Protein AF-A0A9D9UA59-F1 (afdb_monomer_lite)

pLDDT: mean 75.33, std 19.67, range [23.64, 96.69]

Foldseek 3Di:
DDQDFDDAPPDTDRPVRLVVVVLLLVLLLCLPPPDDDPVRCVVLVVNHDPPDDDDDDDPDDDDDDDDDDDDDDDDDDDDDDPLVDDDDLVSLAVVLQDLPDQDDPVVCSNCVVSHDSVSNSVHNSNCVNYPVVPDDPVLVVVSSVCVVVVNPDPPNPPPPVVVPPPPVVAVVLVVCLVDPVCLDLVVVQLLLVQLLQDLPDASQQSNQVCVVPVPFQAKDAQVCCCPLPVKGFDPPFDWGWGQDDVDRTGTMGGLCRIDDPDHSVVCCVVPHSPPPPLPVQDDDPVLLVLLQVLCVLQQAAEEEDADDPPDQWEFAAVVVVHTYTYGYPPDDSSSSLLSSQLRLQCQQQAVRVDQWTQRNPPRDTDGHDHDDDPPLLSSLLSNSLSQSLSSSSNHPDDGSVVSSVSCPDSVSVSRHRPPSSSVSSSVSVVRSD

Radius of gyration: 28.47 Å; chains: 1; bounding box: 68×75×74 Å

Sequence (433 aa):
MTKTIETYNGTLFEGQELEHELNKLKIDLISRFFHFTFSEKQKYEPILNHGVDHLIVDESDSFFDCDNDKEKSDLLIMKGENIQNPNNDDEWEKLSESQDFNWNWEFIKNNYLKLNINKLSSNKSVYDHLIKNQMTRAGIILFLDAYLKGKVEKAMFNNPSEWETYNDKNAIDGLFKNSLKIRKSEEFCKFFNFIARFNHYSRYNTMLVYIQNRTISFFGGASYWKKEFNRKVIPDARPYIILAPKGPVMLAYDIFDTIGSESAESFLERGLGQIMRKTGGFIDEYKFKKAFSVAENMGITVLIKPLSYFNGGYITTVITNKLEICLKEGDSRETNYAVLIHELAHLFLGHTGHKELNNKINGKAIKISTRKLTQTAEELEAETVSYLVCYKVGLECRSAEYLAGYIKNPSDLVHFSYENVIKTADKIESLFL

Structure (mmCIF, N/CA/C/O backbone):
data_AF-A0A9D9UA59-F1
#
_entry.id   AF-A0A9D9UA59-F1
#
loop_
_atom_site.group_PDB
_atom_site.id
_atom_site.type_symbol
_atom_site.label_atom_id
_atom_site.label_alt_id
_atom_site.label_comp_id
_atom_site.label_asym_id
_atom_site.label_entity_id
_atom_site.label_seq_id
_atom_site.pdbx_PDB_ins_code
_atom_site.Cartn_x
_atom_site.Cartn_y
_atom_site.Cartn_z
_atom_site.occupancy
_atom_site.B_iso_or_equiv
_atom_site.auth_seq_id
_atom_site.auth_comp_id
_atom_site.auth_asym_id
_atom_site.auth_atom_id
_atom_site.pdbx_PDB_model_num
ATOM 1 N N . MET A 1 1 ? -10.911 -18.580 41.369 1.00 36.38 1 MET A N 1
ATOM 2 C CA . MET A 1 1 ? -9.827 -18.624 40.366 1.00 36.38 1 MET A CA 1
ATOM 3 C C . MET A 1 1 ? -9.752 -20.040 39.837 1.00 36.38 1 MET A C 1
ATOM 5 O O . MET A 1 1 ? -9.246 -20.919 40.519 1.00 36.38 1 MET A O 1
ATOM 9 N N . THR A 1 2 ? -10.368 -20.284 38.690 1.00 27.14 2 THR A N 1
ATOM 10 C CA . THR A 1 2 ? -10.460 -21.608 38.072 1.00 27.14 2 THR A CA 1
ATOM 11 C C . THR A 1 2 ? -9.144 -21.875 37.340 1.00 27.14 2 THR A C 1
ATOM 13 O O . THR A 1 2 ? -8.861 -21.213 36.345 1.00 27.14 2 THR A O 1
ATOM 16 N N . LYS A 1 3 ? -8.298 -22.773 37.865 1.00 31.55 3 LYS A N 1
ATOM 17 C CA . LYS A 1 3 ? -7.126 -23.278 37.135 1.00 31.55 3 LYS A CA 1
ATOM 18 C C . LYS A 1 3 ? -7.636 -24.057 35.918 1.00 31.55 3 LYS A C 1
ATOM 20 O O . LYS A 1 3 ? -8.437 -24.974 36.080 1.00 31.55 3 LYS A O 1
ATOM 25 N N . THR A 1 4 ? -7.209 -23.680 34.717 1.00 32.03 4 THR A N 1
ATOM 26 C CA . THR A 1 4 ? -7.505 -24.434 33.494 1.00 32.03 4 THR A CA 1
ATOM 27 C C . THR A 1 4 ? -6.729 -25.747 33.546 1.00 32.03 4 THR A C 1
ATOM 29 O O . THR A 1 4 ? -5.502 -25.740 33.479 1.00 32.03 4 THR A O 1
ATOM 32 N N . ILE A 1 5 ? -7.440 -26.856 33.741 1.00 34.47 5 ILE A N 1
ATOM 33 C CA . ILE A 1 5 ? -6.885 -28.210 33.688 1.00 34.47 5 ILE A CA 1
ATOM 34 C C . ILE A 1 5 ? -7.051 -28.680 32.244 1.00 34.47 5 ILE A C 1
ATOM 36 O O . ILE A 1 5 ? -8.175 -28.893 31.790 1.00 34.47 5 ILE A O 1
ATOM 40 N N . GLU A 1 6 ? -5.948 -28.790 31.509 1.00 39.03 6 GLU A N 1
ATOM 41 C CA . GLU A 1 6 ? -5.943 -29.411 30.185 1.00 39.03 6 GLU A CA 1
ATOM 42 C C . GLU A 1 6 ? -5.788 -30.924 30.378 1.00 39.03 6 GLU A C 1
ATOM 44 O O . GLU A 1 6 ? -4.879 -31.389 31.060 1.00 39.03 6 GLU A O 1
ATOM 49 N N . THR A 1 7 ? -6.722 -31.701 29.832 1.00 34.47 7 THR A N 1
ATOM 50 C CA . THR A 1 7 ? -6.643 -33.165 29.843 1.00 34.47 7 THR A CA 1
ATOM 51 C C . THR A 1 7 ? -6.002 -33.625 28.541 1.00 34.47 7 THR A C 1
ATOM 53 O O . THR A 1 7 ? -6.478 -33.284 27.462 1.00 34.47 7 THR A O 1
ATOM 56 N N . TYR A 1 8 ? -4.924 -34.402 28.639 1.00 38.91 8 TYR A N 1
ATOM 57 C CA . TYR A 1 8 ? -4.272 -35.041 27.497 1.00 38.91 8 TYR A CA 1
ATOM 58 C C . TYR A 1 8 ? -4.064 -36.528 27.821 1.00 38.91 8 TYR A C 1
ATOM 60 O O . TYR A 1 8 ? -3.221 -36.882 28.638 1.00 38.91 8 TYR A O 1
ATOM 68 N N . ASN A 1 9 ? -4.901 -37.396 27.238 1.00 33.75 9 ASN A N 1
ATOM 69 C CA . ASN A 1 9 ? -4.837 -38.867 27.318 1.00 33.75 9 ASN A CA 1
ATOM 70 C C . ASN A 1 9 ? -4.510 -39.477 28.700 1.00 33.75 9 ASN A C 1
ATOM 72 O O . ASN A 1 9 ? -3.695 -40.386 28.812 1.00 33.75 9 ASN A O 1
ATOM 76 N N . GLY A 1 10 ? -5.197 -39.025 29.752 1.00 48.16 10 GLY A N 1
ATOM 77 C CA . GLY A 1 10 ? -5.253 -39.744 31.032 1.00 48.16 10 GLY A CA 1
ATOM 78 C C . GLY A 1 10 ? -4.099 -39.506 32.012 1.00 48.16 10 GLY A C 1
ATOM 79 O O . GLY A 1 10 ? -4.204 -39.968 33.146 1.00 48.16 10 GLY A O 1
ATOM 80 N N . THR A 1 11 ? -3.073 -38.730 31.650 1.00 43.62 11 THR A N 1
ATOM 81 C CA . THR A 1 11 ? -2.020 -38.285 32.582 1.00 43.62 11 THR A CA 1
ATOM 82 C C . THR A 1 11 ? -2.116 -36.769 32.768 1.00 43.62 11 THR A C 1
ATOM 84 O O . THR A 1 11 ? -2.068 -36.010 31.802 1.00 43.62 11 THR A O 1
ATOM 87 N N . LEU A 1 12 ? -2.319 -36.319 34.009 1.00 41.41 12 LEU A N 1
ATOM 88 C CA . LEU A 1 12 ? -2.529 -34.909 34.354 1.00 41.41 12 LEU A CA 1
ATOM 89 C C . LEU A 1 12 ? -1.188 -34.169 34.444 1.00 41.41 12 LEU A C 1
ATOM 91 O O . LEU A 1 12 ? -0.459 -34.364 35.409 1.00 41.41 12 LEU A O 1
ATOM 95 N N . PHE A 1 13 ? -0.911 -33.287 33.485 1.00 48.06 13 PHE A N 1
ATOM 96 C CA . PHE A 1 13 ? 0.019 -32.170 33.672 1.00 48.06 13 PHE A CA 1
ATOM 97 C C . PHE A 1 13 ? -0.804 -30.908 33.944 1.00 48.06 13 PHE A C 1
ATOM 99 O O . PHE A 1 13 ? -1.776 -30.638 33.234 1.00 48.06 13 PHE A O 1
ATOM 106 N N . GLU A 1 14 ? -0.434 -30.094 34.938 1.00 57.31 14 GLU A N 1
ATOM 107 C CA . GLU A 1 14 ? -0.935 -28.712 34.947 1.00 57.31 14 GLU A CA 1
ATOM 108 C C . GLU A 1 14 ? -0.351 -28.003 33.706 1.00 57.31 14 GLU A C 1
ATOM 110 O O . GLU A 1 14 ? 0.819 -28.187 33.386 1.00 57.31 14 GLU A O 1
ATOM 115 N N . GLY A 1 15 ? -1.113 -27.170 32.981 1.00 59.19 15 GLY A N 1
ATOM 116 C CA . GLY A 1 15 ? -0.619 -26.535 31.739 1.00 59.19 15 GLY A CA 1
ATOM 117 C C . GLY A 1 15 ? 0.649 -25.674 31.908 1.00 59.19 15 GLY A C 1
ATOM 118 O O . GLY A 1 15 ? 1.304 -25.327 30.932 1.00 59.19 15 GLY A O 1
ATOM 119 N N . GLN A 1 16 ? 1.015 -25.333 33.148 1.00 60.50 16 GLN A N 1
ATOM 120 C CA . GLN A 1 16 ? 2.286 -24.688 33.493 1.00 60.50 16 GLN A CA 1
ATOM 121 C C . GLN A 1 16 ? 3.474 -25.667 33.524 1.00 60.50 16 GLN A C 1
ATOM 123 O O . GLN A 1 16 ? 4.595 -25.267 33.234 1.00 60.50 16 GLN A O 1
ATOM 128 N N . GLU A 1 17 ? 3.233 -26.933 33.852 1.00 70.38 17 GLU A N 1
ATOM 129 C CA . GLU A 1 17 ? 4.242 -27.986 33.970 1.00 70.38 17 GLU A CA 1
ATOM 130 C C . GLU A 1 17 ? 4.705 -28.479 32.591 1.00 70.38 17 GLU A C 1
ATOM 132 O O . GLU A 1 17 ? 5.903 -28.572 32.345 1.00 70.38 17 GLU A O 1
ATOM 137 N N . LEU A 1 18 ? 3.783 -28.676 31.640 1.00 74.38 18 LEU A N 1
ATOM 138 C CA . LEU A 1 18 ? 4.144 -29.022 30.256 1.00 74.38 18 LEU A CA 1
ATOM 139 C C . LEU A 1 18 ? 4.950 -27.905 29.575 1.00 74.38 18 LEU A C 1
ATOM 141 O O . LEU A 1 18 ? 5.920 -28.165 28.868 1.00 74.38 18 LEU A O 1
ATOM 145 N N . GLU A 1 19 ? 4.566 -26.649 29.804 1.00 70.31 19 GLU A N 1
ATOM 146 C CA . GLU A 1 19 ? 5.287 -25.490 29.272 1.00 70.31 19 GLU A CA 1
ATOM 147 C C . GLU A 1 19 ? 6.716 -25.413 29.833 1.00 70.31 19 GLU A C 1
ATOM 149 O O . GLU A 1 19 ? 7.661 -25.094 29.110 1.00 70.31 19 GLU A O 1
ATOM 154 N N . HIS A 1 20 ? 6.890 -25.741 31.115 1.00 80.19 20 HIS A N 1
ATOM 155 C CA . HIS A 1 20 ? 8.205 -25.824 31.749 1.00 80.19 20 HIS A CA 1
ATOM 156 C C . HIS A 1 20 ? 9.093 -26.879 31.080 1.00 80.19 20 HIS A C 1
ATOM 158 O O . HIS A 1 20 ? 10.232 -26.591 30.715 1.00 80.19 20 HIS A O 1
ATOM 164 N N . GLU A 1 21 ? 8.553 -28.072 30.842 1.00 80.88 21 GLU A N 1
ATOM 165 C CA . GLU A 1 21 ? 9.274 -29.173 30.199 1.00 80.88 21 GLU A CA 1
ATOM 166 C C . GLU A 1 21 ? 9.631 -28.882 28.728 1.00 80.88 21 GLU A C 1
ATOM 168 O O . GLU A 1 21 ? 10.763 -29.113 28.298 1.00 80.88 21 GLU A O 1
ATOM 173 N N . LEU A 1 22 ? 8.730 -28.254 27.965 1.00 83.88 22 LEU A N 1
ATOM 174 C CA . LEU A 1 22 ? 9.034 -27.797 26.602 1.00 83.88 22 LEU A CA 1
ATOM 175 C C . LEU A 1 22 ? 10.149 -26.745 26.576 1.00 83.88 22 LEU A C 1
ATOM 177 O O . LEU A 1 22 ? 10.975 -26.735 25.660 1.00 83.88 22 LEU A O 1
ATOM 181 N N . ASN A 1 23 ? 10.203 -25.857 27.571 1.00 84.31 23 ASN A N 1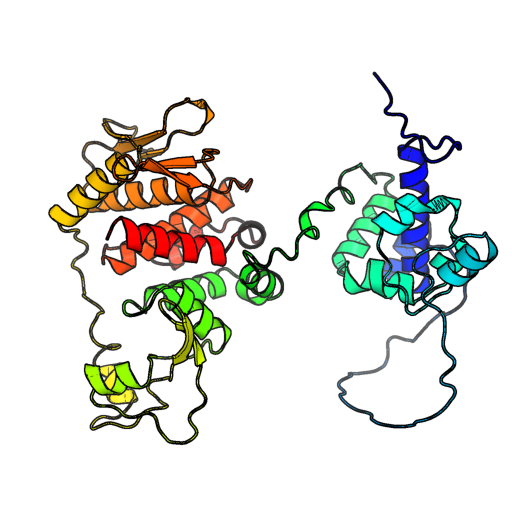
ATOM 182 C CA . ASN A 1 23 ? 11.269 -24.864 27.657 1.00 84.31 23 ASN A CA 1
ATOM 183 C C . ASN A 1 23 ? 12.625 -25.492 28.004 1.00 84.31 23 ASN A C 1
ATOM 185 O O . ASN A 1 23 ? 13.634 -25.042 27.461 1.00 84.31 23 ASN A O 1
ATOM 189 N N . LYS A 1 24 ? 12.667 -26.571 28.795 1.00 85.00 24 LYS A N 1
ATOM 190 C CA . LYS A 1 24 ? 13.899 -27.357 28.984 1.00 85.00 24 LYS A CA 1
ATOM 191 C C . LYS A 1 24 ? 14.387 -27.974 27.675 1.00 85.00 24 LYS A C 1
ATOM 193 O O . LYS A 1 24 ? 15.557 -27.827 27.341 1.00 85.00 24 LYS A O 1
ATOM 198 N N . LEU A 1 25 ? 13.494 -28.573 26.883 1.00 86.69 25 LEU A N 1
ATOM 199 C CA . LEU A 1 25 ? 13.861 -29.129 25.574 1.00 86.69 25 LEU A CA 1
ATOM 200 C C . LEU A 1 25 ? 14.458 -28.060 24.639 1.00 86.69 25 LEU A C 1
ATOM 202 O O . LEU A 1 25 ? 15.452 -28.315 23.960 1.00 86.69 25 LEU A O 1
ATOM 206 N N . LYS A 1 26 ? 13.899 -26.841 24.623 1.00 87.38 26 LYS A N 1
ATOM 207 C CA . LYS A 1 26 ? 14.470 -25.712 23.860 1.00 87.38 26 LYS A CA 1
ATOM 208 C C . LYS A 1 26 ? 15.889 -25.384 24.316 1.00 87.38 26 LYS A C 1
ATOM 210 O O . LYS A 1 26 ? 16.773 -25.207 23.480 1.00 87.38 26 LYS A O 1
ATOM 215 N N . ILE A 1 27 ? 16.095 -25.295 25.628 1.00 87.38 27 ILE A N 1
ATOM 216 C CA . ILE A 1 27 ? 17.403 -25.016 26.222 1.00 87.38 27 ILE A CA 1
ATOM 217 C C . ILE A 1 27 ? 18.414 -26.104 25.854 1.00 87.38 27 ILE A C 1
ATOM 219 O O . ILE A 1 27 ? 19.542 -25.769 25.500 1.00 87.38 27 ILE A O 1
ATOM 223 N N . ASP A 1 28 ? 18.017 -27.373 25.851 1.00 87.38 28 ASP A N 1
ATOM 224 C CA . ASP A 1 28 ? 18.892 -28.487 25.473 1.00 87.38 28 ASP A CA 1
ATOM 225 C C . ASP A 1 28 ? 19.316 -28.422 24.010 1.00 87.38 28 ASP A C 1
ATOM 227 O O . ASP A 1 28 ? 20.504 -28.532 23.701 1.00 87.38 28 ASP A O 1
ATOM 231 N N . LEU A 1 29 ? 18.359 -28.193 23.108 1.00 88.12 29 LEU A N 1
ATOM 232 C CA . LEU A 1 29 ? 18.633 -28.037 21.679 1.00 88.12 29 LEU A CA 1
ATOM 233 C C . LEU A 1 29 ? 19.581 -26.856 21.427 1.00 88.12 29 LEU A C 1
ATOM 235 O O . LEU A 1 29 ? 20.541 -26.975 20.666 1.00 88.12 29 LEU A O 1
ATOM 239 N N . ILE A 1 30 ? 19.343 -25.723 22.094 1.00 88.31 30 ILE A N 1
ATOM 240 C CA . ILE A 1 30 ? 20.198 -24.536 21.993 1.00 88.31 30 ILE A CA 1
ATOM 241 C C . ILE A 1 30 ? 21.594 -24.835 22.552 1.00 88.31 30 ILE A C 1
ATOM 243 O O . ILE A 1 30 ? 22.589 -24.530 21.904 1.00 88.31 30 ILE A O 1
ATOM 247 N N . SER A 1 31 ? 21.684 -25.479 23.713 1.00 86.94 31 SER A N 1
ATOM 248 C CA . SER A 1 31 ? 22.957 -25.819 24.360 1.00 86.94 31 SER A CA 1
ATOM 249 C C . SER A 1 31 ? 23.838 -26.698 23.472 1.00 86.94 31 SER A C 1
ATOM 251 O O . SER A 1 31 ? 25.054 -26.528 23.454 1.00 86.94 31 SER A O 1
ATOM 253 N N . ARG A 1 32 ? 23.224 -27.611 22.710 1.00 85.06 32 ARG A N 1
ATOM 254 C CA . ARG A 1 32 ? 23.928 -28.587 21.869 1.00 85.06 32 ARG A CA 1
ATOM 255 C C . ARG A 1 32 ? 24.345 -28.046 20.504 1.00 85.06 32 ARG A C 1
ATOM 257 O O . ARG A 1 32 ? 25.394 -28.438 20.003 1.00 85.06 32 ARG A O 1
ATOM 264 N N . PHE A 1 33 ? 23.540 -27.183 19.884 1.00 84.94 33 PHE A N 1
ATOM 265 C CA . PHE A 1 33 ? 23.716 -26.834 18.466 1.00 84.94 33 PHE A CA 1
ATOM 266 C C . PHE A 1 33 ? 23.893 -25.336 18.180 1.00 84.94 33 PHE A C 1
ATOM 268 O O . PHE A 1 33 ? 24.206 -24.968 17.044 1.00 84.94 33 PHE A O 1
ATOM 275 N N . PHE A 1 34 ? 23.711 -24.453 19.167 1.00 84.75 34 PHE A N 1
ATOM 276 C CA . PHE A 1 34 ? 23.896 -23.014 18.985 1.00 84.75 34 PHE A CA 1
ATOM 277 C C . PHE A 1 34 ? 25.338 -22.569 19.270 1.00 84.75 34 PHE A C 1
ATOM 279 O O . PHE A 1 34 ? 25.969 -22.983 20.242 1.00 84.75 34 PHE A O 1
ATOM 286 N N . HIS A 1 35 ? 25.857 -21.660 18.441 1.00 85.31 35 HIS A N 1
ATOM 287 C CA . HIS A 1 35 ? 27.199 -21.103 18.612 1.00 85.31 35 HIS A CA 1
ATOM 288 C C . HIS A 1 35 ? 27.200 -19.905 19.571 1.00 85.31 35 HIS A C 1
ATOM 290 O O . HIS A 1 35 ? 26.753 -18.809 19.221 1.00 85.31 35 HIS A O 1
ATOM 296 N N . PHE A 1 36 ? 27.763 -20.105 20.760 1.00 81.38 36 PHE A N 1
ATOM 297 C CA . PHE A 1 36 ? 27.943 -19.072 21.782 1.00 81.38 36 PHE A CA 1
ATOM 298 C C . PHE A 1 36 ? 29.333 -18.428 21.734 1.00 81.38 36 PHE A C 1
ATOM 300 O O . PHE A 1 36 ? 30.331 -19.131 21.569 1.00 81.38 36 PHE A O 1
ATOM 307 N N . THR A 1 37 ? 29.405 -17.114 21.965 1.00 82.75 37 THR A N 1
ATOM 308 C CA . THR A 1 37 ? 30.673 -16.429 22.274 1.00 82.75 37 THR A CA 1
ATOM 309 C C . THR A 1 37 ? 31.152 -16.791 23.680 1.00 82.75 37 THR A C 1
ATOM 311 O O . THR A 1 37 ? 30.379 -17.271 24.512 1.00 82.75 37 THR A O 1
ATOM 314 N N . PHE A 1 38 ? 32.424 -16.523 23.985 1.00 76.62 38 PHE A N 1
ATOM 315 C CA . PHE A 1 38 ? 32.986 -16.776 25.315 1.00 76.62 38 PHE A CA 1
ATOM 316 C C . PHE A 1 38 ? 32.205 -16.064 26.436 1.00 76.62 38 PHE A C 1
ATOM 318 O O . PHE A 1 38 ? 31.849 -16.682 27.439 1.00 76.62 38 PHE A O 1
ATOM 325 N N . SER A 1 39 ? 31.856 -14.788 26.234 1.00 76.12 39 SER A N 1
ATOM 326 C CA . SER A 1 39 ? 31.068 -14.010 27.200 1.00 76.12 39 SER A CA 1
ATOM 327 C C . SER A 1 39 ? 29.645 -14.554 27.373 1.00 76.12 39 SER A C 1
ATOM 329 O O . SER A 1 39 ? 29.128 -14.586 28.488 1.00 76.12 39 SER A O 1
ATOM 331 N N . GLU A 1 40 ? 29.010 -15.029 26.297 1.00 82.38 40 GLU A N 1
ATOM 332 C CA . GLU A 1 40 ? 27.676 -15.632 26.379 1.00 82.38 40 GLU A CA 1
ATOM 333 C C . GLU A 1 40 ? 27.699 -16.982 27.102 1.00 82.38 40 GLU A C 1
ATOM 335 O O . GLU A 1 40 ? 26.801 -17.244 27.898 1.00 82.38 40 GLU A O 1
ATOM 340 N N . LYS A 1 41 ? 28.727 -17.816 26.877 1.00 83.31 41 LYS A N 1
ATOM 341 C CA . LYS A 1 41 ? 28.888 -19.083 27.608 1.00 83.31 41 LYS A CA 1
ATOM 342 C C . LYS A 1 41 ? 28.992 -18.844 29.109 1.00 83.31 41 LYS A C 1
ATOM 344 O O . LYS A 1 41 ? 28.283 -19.499 29.858 1.00 83.31 41 LYS A O 1
ATOM 349 N N . GLN A 1 42 ? 29.797 -17.868 29.535 1.00 81.44 42 GLN A N 1
ATOM 350 C CA . GLN A 1 42 ? 29.895 -17.494 30.952 1.00 81.44 42 GLN A CA 1
ATOM 351 C C . GLN A 1 42 ? 28.566 -16.975 31.508 1.00 81.44 42 GLN A C 1
ATOM 353 O O . GLN A 1 42 ? 28.173 -17.305 32.621 1.00 81.44 42 GLN A O 1
ATOM 358 N N . LYS A 1 43 ? 27.849 -16.158 30.731 1.00 84.56 43 LYS A N 1
ATOM 359 C CA . LYS A 1 43 ? 26.574 -15.574 31.160 1.00 84.56 43 LYS A CA 1
ATOM 360 C C . LYS A 1 43 ? 25.469 -16.624 31.332 1.00 84.56 43 LYS A C 1
ATOM 362 O O . LYS A 1 43 ? 24.662 -16.498 32.251 1.00 84.56 43 LYS A O 1
ATOM 367 N N . TYR A 1 44 ? 25.400 -17.613 30.441 1.00 87.88 44 TYR A N 1
ATOM 368 C CA . TYR A 1 44 ? 24.326 -18.613 30.416 1.00 87.88 44 TYR A CA 1
ATOM 369 C C . TYR A 1 44 ? 24.717 -19.967 31.011 1.00 87.88 44 TYR A C 1
ATOM 371 O O . TYR A 1 44 ? 23.867 -20.849 31.077 1.00 87.88 44 TYR A O 1
ATOM 379 N N . GLU A 1 45 ? 25.946 -20.115 31.509 1.00 84.69 45 GLU A N 1
ATOM 380 C CA . GLU A 1 45 ? 26.433 -21.299 32.228 1.00 84.69 45 GLU A CA 1
ATOM 381 C C . GLU A 1 45 ? 25.396 -21.917 33.189 1.00 84.69 45 GLU A C 1
ATOM 383 O O . GLU A 1 45 ? 25.176 -23.121 33.105 1.00 84.69 45 GLU A O 1
ATOM 388 N N . PRO A 1 46 ? 24.641 -21.148 34.007 1.00 84.50 46 PRO A N 1
ATOM 389 C CA . PRO A 1 46 ? 23.701 -21.735 34.966 1.00 84.50 46 PRO A CA 1
ATOM 390 C C . PRO A 1 46 ? 22.505 -22.480 34.353 1.00 84.50 46 PRO A C 1
ATOM 392 O O . PRO A 1 46 ? 21.797 -23.179 35.075 1.00 84.50 46 PRO A O 1
ATOM 395 N N . ILE A 1 47 ? 22.217 -22.271 33.064 1.00 83.25 47 ILE A N 1
ATOM 396 C CA . ILE A 1 47 ? 21.041 -22.831 32.380 1.00 83.25 47 ILE A CA 1
ATOM 397 C C . ILE A 1 47 ? 21.407 -23.733 31.204 1.00 83.25 47 ILE A C 1
ATOM 399 O O . ILE A 1 47 ? 20.536 -24.446 30.720 1.00 83.25 47 ILE A O 1
ATOM 403 N N . LEU A 1 48 ? 22.654 -23.717 30.729 1.00 82.81 48 LEU A N 1
ATOM 404 C CA . LEU A 1 48 ? 23.083 -24.594 29.644 1.00 82.81 48 LEU A CA 1
ATOM 405 C C . LEU A 1 48 ? 23.373 -25.994 30.194 1.00 82.81 48 LEU A C 1
ATOM 407 O O . LEU A 1 48 ? 24.029 -26.154 31.221 1.00 82.81 48 LEU A O 1
ATOM 411 N N . ASN A 1 49 ? 22.891 -27.026 29.503 1.00 69.81 49 ASN A N 1
ATOM 412 C CA . ASN A 1 49 ? 23.097 -28.400 29.949 1.00 69.81 49 ASN A CA 1
ATOM 413 C C . ASN A 1 49 ? 24.527 -28.857 29.607 1.00 69.81 49 ASN A C 1
ATOM 415 O O . ASN A 1 49 ? 24.868 -29.062 28.445 1.00 69.81 49 ASN A O 1
ATOM 419 N N . HIS A 1 50 ? 25.362 -29.030 30.637 1.00 53.34 50 HIS A N 1
ATOM 420 C CA . HIS A 1 50 ? 26.799 -29.355 30.574 1.00 53.34 50 HIS A CA 1
ATOM 421 C C . HIS A 1 50 ? 27.147 -30.783 30.103 1.00 53.34 50 HIS A C 1
ATOM 423 O O . HIS A 1 50 ? 28.244 -31.278 30.353 1.00 53.34 50 HIS A O 1
ATOM 429 N N . GLY A 1 51 ? 26.231 -31.475 29.433 1.00 48.00 51 GLY A N 1
ATOM 430 C CA . GLY A 1 51 ? 26.452 -32.827 28.932 1.00 48.00 51 GLY A CA 1
ATOM 431 C C . GLY A 1 51 ? 26.577 -32.838 27.417 1.00 48.00 51 GLY A C 1
ATOM 432 O O . GLY A 1 51 ? 25.556 -33.006 26.758 1.00 48.00 51 GLY A O 1
ATOM 433 N N . VAL A 1 52 ? 27.800 -32.644 26.909 1.00 38.53 52 VAL A N 1
ATOM 434 C CA . VAL A 1 52 ? 28.438 -33.242 25.710 1.00 38.53 52 VAL A CA 1
ATOM 435 C C . VAL A 1 52 ? 29.567 -32.304 25.258 1.00 38.53 52 VAL A C 1
ATOM 437 O O . VAL A 1 52 ? 29.338 -31.186 24.800 1.00 38.53 52 VAL A O 1
ATOM 440 N N . ASP A 1 53 ? 30.799 -32.782 25.412 1.00 39.97 53 ASP A N 1
ATOM 441 C CA . ASP A 1 53 ? 32.035 -32.141 24.975 1.00 39.97 53 ASP A CA 1
ATOM 442 C C . ASP A 1 53 ? 32.043 -31.874 23.464 1.00 39.97 53 ASP A C 1
ATOM 444 O O . ASP A 1 53 ? 32.167 -32.809 22.687 1.00 39.97 53 ASP A O 1
ATOM 448 N N . HIS A 1 54 ? 32.003 -30.604 23.052 1.00 32.97 54 HIS A N 1
ATOM 449 C CA . HIS A 1 54 ? 32.753 -30.092 21.896 1.00 32.97 54 HIS A CA 1
ATOM 450 C C . HIS A 1 54 ? 33.119 -28.626 22.166 1.00 32.97 54 HIS A C 1
ATOM 452 O O . HIS A 1 54 ? 32.408 -27.670 21.848 1.00 32.97 54 HIS A O 1
ATOM 458 N N . LEU A 1 55 ? 34.243 -28.487 22.861 1.00 31.67 55 LEU A N 1
ATOM 459 C CA . LEU A 1 55 ? 34.910 -27.246 23.215 1.00 31.67 55 LEU A CA 1
ATOM 460 C C . LEU A 1 55 ? 35.831 -26.783 22.072 1.00 31.67 55 LEU A C 1
ATOM 462 O O . LEU A 1 55 ? 36.599 -27.575 21.544 1.00 31.67 55 LEU A O 1
ATOM 466 N N . ILE A 1 56 ? 35.782 -25.470 21.818 1.00 31.92 56 ILE A N 1
ATOM 467 C CA . ILE A 1 56 ? 36.856 -24.611 21.287 1.00 31.92 56 ILE A CA 1
ATOM 468 C C . ILE A 1 56 ? 37.193 -24.784 19.793 1.00 31.92 56 ILE A C 1
ATOM 470 O O . ILE A 1 56 ? 37.808 -25.755 19.371 1.00 31.92 56 ILE A O 1
ATOM 474 N N . VAL A 1 57 ? 36.881 -23.747 19.010 1.00 30.47 57 VAL A N 1
ATOM 475 C CA . VAL A 1 57 ? 37.747 -23.320 17.904 1.00 30.47 57 VAL A CA 1
ATOM 476 C C . VAL A 1 57 ? 38.191 -21.910 18.268 1.00 30.47 57 VAL A C 1
ATOM 478 O O . VAL A 1 57 ? 37.345 -21.058 18.548 1.00 30.47 57 VAL A O 1
ATOM 481 N N . ASP A 1 58 ? 39.504 -21.731 18.377 1.00 29.64 58 ASP A N 1
ATOM 482 C CA . ASP A 1 58 ? 40.165 -20.481 18.735 1.00 29.64 58 ASP A CA 1
ATOM 483 C C . ASP A 1 58 ? 39.748 -19.320 17.823 1.00 29.64 58 ASP A C 1
ATOM 485 O O . ASP A 1 58 ? 39.521 -19.480 16.622 1.00 29.64 58 ASP A O 1
ATOM 489 N N . GLU A 1 59 ? 39.692 -18.124 18.414 1.00 37.78 59 GLU A N 1
ATOM 490 C CA . GLU A 1 59 ? 39.605 -16.844 17.710 1.00 37.78 59 GLU A CA 1
ATOM 491 C C . GLU A 1 59 ? 40.931 -16.544 16.996 1.00 37.78 59 GLU A C 1
ATOM 493 O O . GLU A 1 59 ? 41.696 -15.667 17.386 1.00 37.78 59 GLU A O 1
ATOM 498 N N . SER A 1 60 ? 41.208 -17.278 15.927 1.00 32.00 60 SER A N 1
ATOM 499 C CA . SER A 1 60 ? 42.146 -16.877 14.886 1.00 32.00 60 SER A CA 1
ATOM 500 C C . SER A 1 60 ? 41.939 -17.787 13.686 1.00 32.00 60 SER A C 1
ATOM 502 O O . SER A 1 60 ? 42.593 -18.813 13.576 1.00 32.00 60 SER A O 1
ATOM 504 N N . ASP A 1 61 ? 40.986 -17.455 12.821 1.00 26.45 61 ASP A N 1
ATOM 505 C CA . ASP A 1 61 ? 41.265 -17.425 11.391 1.00 26.45 61 ASP A CA 1
ATOM 506 C C . ASP A 1 61 ? 40.117 -16.783 10.607 1.00 26.45 61 ASP A C 1
ATOM 508 O O . ASP A 1 61 ? 38.929 -16.885 10.903 1.00 26.45 61 ASP A O 1
ATOM 512 N N . SER A 1 62 ? 40.585 -16.026 9.630 1.00 28.50 62 SER A N 1
ATOM 513 C CA . SER A 1 62 ? 39.946 -15.311 8.538 1.00 28.50 62 SER A CA 1
ATOM 514 C C . SER A 1 62 ? 38.683 -15.924 7.915 1.00 28.50 62 SER A C 1
ATOM 516 O O . SER A 1 62 ? 38.556 -17.136 7.825 1.00 28.50 62 SER A O 1
ATOM 518 N N . PHE A 1 63 ? 37.846 -15.029 7.369 1.00 31.67 63 PHE A N 1
ATOM 519 C CA . PHE A 1 63 ? 37.117 -15.147 6.090 1.00 31.67 63 PHE A CA 1
ATOM 520 C C . PHE A 1 63 ? 36.656 -16.541 5.623 1.00 31.67 63 PHE A C 1
ATOM 522 O O . PHE A 1 63 ? 37.475 -17.363 5.239 1.00 31.67 63 PHE A O 1
ATOM 529 N N . PHE A 1 64 ? 35.345 -16.694 5.425 1.00 25.64 64 PHE A N 1
ATOM 530 C CA . PHE A 1 64 ? 34.752 -17.585 4.413 1.00 25.64 64 PHE A CA 1
ATOM 531 C C . PHE A 1 64 ? 33.453 -16.894 3.932 1.00 25.64 64 PHE A C 1
ATOM 533 O O . PHE A 1 64 ? 32.659 -16.494 4.780 1.00 25.64 64 PHE A O 1
ATOM 540 N N . ASP A 1 65 ? 33.118 -16.619 2.665 1.00 26.56 65 ASP A N 1
ATOM 541 C CA . ASP A 1 65 ? 33.540 -17.099 1.339 1.00 26.56 65 ASP A CA 1
ATOM 542 C C . ASP A 1 65 ? 33.880 -18.587 1.267 1.00 26.56 65 ASP A C 1
ATOM 544 O O . ASP A 1 65 ? 35.005 -18.987 1.534 1.00 26.56 65 ASP A O 1
ATOM 548 N N . CYS A 1 66 ? 32.906 -19.409 0.867 1.00 25.33 66 CYS A N 1
ATOM 549 C CA . CYS A 1 66 ? 32.938 -19.968 -0.485 1.00 25.33 66 CYS A CA 1
ATOM 550 C C . CYS A 1 66 ? 31.643 -20.719 -0.829 1.00 25.33 66 CYS A C 1
ATOM 552 O O . CYS A 1 66 ? 31.125 -21.517 -0.046 1.00 25.33 66 CYS A O 1
ATOM 554 N N . ASP A 1 67 ? 31.184 -20.477 -2.053 1.00 27.30 67 ASP A N 1
ATOM 555 C CA . ASP A 1 67 ? 30.503 -21.456 -2.892 1.00 27.30 67 ASP A CA 1
ATOM 556 C C . ASP A 1 67 ? 31.384 -22.702 -3.140 1.00 27.30 67 ASP A C 1
ATOM 558 O O . ASP A 1 67 ? 32.611 -22.629 -3.111 1.00 27.30 67 ASP A O 1
ATOM 562 N N . ASN A 1 68 ? 30.704 -23.785 -3.533 1.00 29.16 68 ASN A N 1
ATOM 563 C CA . ASN A 1 68 ? 31.178 -25.049 -4.121 1.00 29.16 68 ASN A CA 1
ATOM 564 C C . ASN A 1 68 ? 31.792 -26.111 -3.192 1.00 29.16 68 ASN A C 1
ATOM 566 O O . ASN A 1 68 ? 32.902 -25.974 -2.699 1.00 29.16 68 ASN A O 1
ATOM 570 N N . ASP A 1 69 ? 31.126 -27.271 -3.125 1.00 27.62 69 ASP A N 1
ATOM 571 C CA . ASP A 1 69 ? 31.581 -28.387 -3.961 1.00 27.62 69 ASP A CA 1
ATOM 572 C C . ASP A 1 69 ? 30.490 -29.434 -4.241 1.00 27.62 69 ASP A C 1
ATOM 574 O O . ASP A 1 69 ? 29.642 -29.760 -3.408 1.00 27.62 69 ASP A O 1
ATOM 578 N N . LYS A 1 70 ? 30.529 -29.938 -5.478 1.00 30.67 70 LYS A N 1
ATOM 579 C CA . LYS A 1 70 ? 29.756 -31.063 -6.011 1.00 30.67 70 LYS A CA 1
ATOM 580 C C . LYS A 1 70 ? 30.532 -32.374 -5.813 1.00 30.67 70 LYS A C 1
ATOM 582 O O . LYS A 1 70 ? 31.733 -32.419 -6.035 1.00 30.67 70 LYS A O 1
ATOM 587 N N . GLU A 1 71 ? 29.756 -33.435 -5.580 1.00 31.14 71 GLU A N 1
ATOM 588 C CA . GLU A 1 71 ? 29.996 -34.857 -5.910 1.00 31.14 71 GLU A CA 1
ATOM 589 C C . GLU A 1 71 ? 30.930 -35.735 -5.049 1.00 31.14 71 GLU A C 1
ATOM 591 O O . GLU A 1 71 ? 32.152 -35.722 -5.168 1.00 31.14 71 GLU A O 1
ATOM 596 N N . LYS A 1 72 ? 30.284 -36.657 -4.314 1.00 28.39 72 LYS A N 1
ATOM 597 C CA . LYS A 1 72 ? 30.414 -38.135 -4.406 1.00 28.39 72 LYS A CA 1
ATOM 598 C C . LYS A 1 72 ? 29.301 -38.756 -3.542 1.00 28.39 72 LYS A C 1
ATOM 600 O O . LYS A 1 72 ? 29.318 -38.602 -2.330 1.00 28.39 72 LYS A O 1
ATOM 605 N N . SER A 1 73 ? 28.156 -39.147 -4.102 1.00 27.16 73 SER A N 1
ATOM 606 C CA . SER A 1 73 ? 27.840 -40.448 -4.726 1.00 27.16 73 SER A CA 1
ATOM 607 C C . SER A 1 73 ? 28.094 -41.668 -3.825 1.00 27.16 73 SER A C 1
ATOM 609 O O . SER A 1 73 ? 29.240 -42.019 -3.553 1.00 27.16 73 SER A O 1
ATOM 611 N N . ASP A 1 74 ? 26.978 -42.326 -3.502 1.00 25.95 74 ASP A N 1
ATOM 612 C CA . ASP A 1 74 ? 26.798 -43.723 -3.097 1.00 25.95 74 ASP A CA 1
ATOM 613 C C . ASP A 1 74 ? 27.202 -44.143 -1.680 1.00 25.95 74 ASP A C 1
ATOM 615 O O . ASP A 1 74 ? 28.324 -44.569 -1.433 1.00 25.95 74 ASP A O 1
ATOM 619 N N . LEU A 1 75 ? 26.202 -44.175 -0.788 1.00 24.52 75 LEU A N 1
ATOM 620 C CA . LEU A 1 75 ? 25.945 -45.319 0.095 1.00 24.52 75 LEU A CA 1
ATOM 621 C C . LEU A 1 75 ? 24.488 -45.290 0.600 1.00 24.52 75 LEU A C 1
ATOM 623 O O . LEU A 1 75 ? 24.102 -44.469 1.422 1.00 24.52 75 LEU A O 1
ATOM 627 N N . LEU A 1 76 ? 23.721 -46.257 0.087 1.00 26.42 76 LEU A N 1
ATOM 628 C CA . LEU A 1 76 ? 22.476 -46.817 0.628 1.00 26.42 76 LEU A CA 1
ATOM 629 C C . LEU A 1 76 ? 21.219 -45.934 0.636 1.00 26.42 76 LEU A C 1
ATOM 631 O O . LEU A 1 76 ? 20.745 -45.441 1.653 1.00 26.42 76 LEU A O 1
ATOM 635 N N . ILE A 1 77 ? 20.554 -45.969 -0.521 1.00 32.53 77 ILE A N 1
ATOM 636 C CA . ILE A 1 77 ? 19.099 -46.123 -0.594 1.00 32.53 77 ILE A CA 1
ATOM 637 C C . ILE A 1 77 ? 18.697 -47.308 0.303 1.00 32.53 77 ILE A C 1
ATOM 639 O O . ILE A 1 77 ? 18.846 -48.469 -0.078 1.00 32.53 77 ILE A O 1
ATOM 643 N N . MET A 1 78 ? 18.148 -47.015 1.478 1.00 23.64 78 MET A N 1
ATOM 644 C CA . MET A 1 78 ? 17.221 -47.903 2.171 1.00 23.64 78 MET A CA 1
ATOM 645 C C . MET A 1 78 ? 15.965 -47.110 2.507 1.00 23.64 78 MET A C 1
ATOM 647 O O . MET A 1 78 ? 16.000 -46.120 3.227 1.00 23.64 78 MET A O 1
ATOM 651 N N . LYS A 1 79 ? 14.855 -47.551 1.911 1.00 36.56 79 LYS A N 1
ATOM 652 C CA . LYS A 1 79 ? 13.494 -47.084 2.168 1.00 36.56 79 LYS A CA 1
ATOM 653 C C . LYS A 1 79 ? 13.245 -47.041 3.682 1.00 36.56 79 LYS A C 1
ATOM 655 O O . LYS A 1 79 ? 13.211 -48.095 4.308 1.00 36.56 79 LYS A O 1
ATOM 660 N N . GLY A 1 80 ? 13.059 -45.848 4.238 1.00 31.27 80 GLY A N 1
ATOM 661 C CA . GLY A 1 80 ? 12.531 -45.639 5.583 1.00 31.27 80 GLY A CA 1
ATOM 662 C C . GLY A 1 80 ? 11.070 -45.229 5.467 1.00 31.27 80 GLY A C 1
ATOM 663 O O . GLY A 1 80 ? 10.738 -44.289 4.754 1.00 31.27 80 GLY A O 1
ATOM 664 N N . GLU A 1 81 ? 10.195 -46.011 6.073 1.00 37.16 81 GLU A N 1
ATOM 665 C CA . GLU A 1 81 ? 8.744 -45.958 5.948 1.00 37.16 81 GLU A CA 1
ATOM 666 C C . GLU A 1 81 ? 8.152 -44.593 6.342 1.00 37.16 81 GLU A C 1
ATOM 668 O O . GLU A 1 81 ? 8.691 -43.877 7.184 1.00 37.16 81 GLU A O 1
ATOM 673 N N . ASN A 1 82 ? 7.004 -44.248 5.746 1.00 42.28 82 ASN A N 1
ATOM 674 C CA . ASN A 1 82 ? 6.147 -43.142 6.174 1.00 42.28 82 ASN A CA 1
ATOM 675 C C . ASN A 1 82 ? 5.672 -43.385 7.620 1.00 42.28 82 ASN A C 1
ATOM 677 O O . ASN A 1 82 ? 4.547 -43.833 7.842 1.00 42.28 82 ASN A O 1
ATOM 681 N N . ILE A 1 83 ? 6.490 -43.051 8.617 1.00 50.72 83 ILE A N 1
ATOM 682 C CA . ILE A 1 83 ? 6.048 -42.931 10.010 1.00 50.72 83 ILE A CA 1
ATOM 683 C C . ILE A 1 83 ? 5.343 -41.573 10.139 1.00 50.72 83 ILE A C 1
ATOM 685 O O . ILE A 1 83 ? 5.815 -40.648 10.787 1.00 50.72 83 ILE A O 1
ATOM 689 N N . GLN A 1 84 ? 4.219 -41.412 9.439 1.00 53.31 84 GLN A N 1
ATOM 690 C CA . GLN A 1 84 ? 3.332 -40.263 9.648 1.00 53.31 84 GLN A CA 1
ATOM 691 C C . GLN A 1 84 ? 2.323 -40.535 10.771 1.00 53.31 84 GLN A C 1
ATOM 693 O O . GLN A 1 84 ? 1.656 -39.609 11.223 1.00 53.31 84 GLN A O 1
ATOM 698 N N . ASN A 1 85 ? 2.212 -41.785 11.239 1.00 61.78 85 ASN A N 1
ATOM 699 C CA . ASN A 1 85 ? 1.272 -42.162 12.290 1.00 61.78 85 ASN A CA 1
ATOM 700 C C . ASN A 1 85 ? 1.785 -43.374 13.100 1.00 61.78 85 ASN A C 1
ATOM 702 O O . ASN A 1 85 ? 1.490 -44.511 12.726 1.00 61.78 85 ASN A O 1
ATOM 706 N N . PRO A 1 86 ? 2.589 -43.152 14.159 1.00 71.38 86 PRO A N 1
ATOM 707 C CA . PRO A 1 86 ? 3.143 -44.229 14.974 1.00 71.38 86 PRO A CA 1
ATOM 708 C C . PRO A 1 86 ? 2.053 -44.920 15.806 1.00 71.38 86 PRO A C 1
ATOM 710 O O . PRO A 1 86 ? 1.308 -44.263 16.540 1.00 71.38 86 PRO A O 1
ATOM 713 N N . ASN A 1 87 ? 1.979 -46.246 15.724 1.00 72.44 87 ASN A N 1
ATOM 714 C CA . ASN A 1 87 ? 0.951 -47.063 16.376 1.00 72.44 87 ASN A CA 1
ATOM 715 C C . ASN A 1 87 ? 1.454 -47.817 17.619 1.00 72.44 87 ASN A C 1
ATOM 717 O O . ASN A 1 87 ? 0.643 -48.395 18.342 1.00 72.44 87 ASN A O 1
ATOM 721 N N . ASN A 1 88 ? 2.764 -47.826 17.877 1.00 78.88 88 ASN A N 1
ATOM 722 C CA . ASN A 1 88 ? 3.394 -48.478 19.030 1.00 78.88 88 ASN A CA 1
ATOM 723 C C . ASN A 1 88 ? 4.598 -47.668 19.550 1.00 78.88 88 ASN A C 1
ATOM 725 O O . ASN A 1 88 ? 5.063 -46.742 18.882 1.00 78.88 88 ASN A O 1
ATOM 729 N N . ASP A 1 89 ? 5.085 -48.013 20.744 1.00 78.12 89 ASP A N 1
ATOM 730 C CA . ASP A 1 89 ? 6.168 -47.286 21.424 1.00 78.12 89 ASP A CA 1
ATOM 731 C C . ASP A 1 89 ? 7.495 -47.332 20.639 1.00 78.12 89 ASP A C 1
ATOM 733 O O . ASP A 1 89 ? 8.187 -46.317 20.551 1.00 78.12 89 ASP A O 1
ATOM 737 N N . ASP A 1 90 ? 7.804 -48.451 19.972 1.00 77.88 90 ASP A N 1
ATOM 738 C CA . ASP A 1 90 ? 9.005 -48.599 19.134 1.00 77.88 90 ASP A CA 1
ATOM 739 C C . ASP A 1 90 ? 8.995 -47.642 17.923 1.00 77.88 90 ASP A C 1
ATOM 741 O O . ASP A 1 90 ? 10.030 -47.107 17.518 1.00 77.88 90 ASP A O 1
ATOM 745 N N . GLU A 1 91 ? 7.826 -47.403 17.321 1.00 80.06 91 GLU A N 1
ATOM 746 C CA . GLU A 1 91 ? 7.658 -46.446 16.223 1.00 80.06 91 GLU A CA 1
ATOM 747 C C . GLU A 1 91 ? 7.782 -44.999 16.708 1.00 80.06 91 GLU A C 1
ATOM 749 O O . GLU A 1 91 ? 8.356 -44.172 15.998 1.00 80.06 91 GLU A O 1
ATOM 754 N N . TRP A 1 92 ? 7.308 -44.683 17.919 1.00 81.75 92 TRP A N 1
ATOM 755 C CA . TRP A 1 92 ? 7.530 -43.370 18.534 1.00 81.75 92 TRP A CA 1
ATOM 756 C C . TRP A 1 92 ? 9.009 -43.129 18.861 1.00 81.75 92 TRP A C 1
ATOM 758 O O . TRP A 1 92 ? 9.519 -42.016 18.679 1.00 81.75 92 TRP A O 1
ATOM 768 N N . GLU A 1 93 ? 9.721 -44.170 19.290 1.00 82.75 93 GLU A N 1
ATOM 769 C CA . GLU A 1 93 ? 11.155 -44.108 19.554 1.00 82.75 93 GLU A CA 1
ATOM 770 C C . GLU A 1 93 ? 11.961 -43.885 18.266 1.00 82.75 93 GLU A C 1
ATOM 772 O O . GLU A 1 93 ? 12.825 -43.007 18.235 1.00 82.75 93 GLU A O 1
ATOM 777 N N . LYS A 1 94 ? 11.633 -44.597 17.181 1.00 81.69 94 LYS A N 1
ATOM 778 C CA . LYS A 1 94 ? 12.237 -44.381 15.852 1.00 81.69 94 LYS A CA 1
ATOM 779 C C . LYS A 1 94 ? 11.905 -43.010 15.278 1.00 81.69 94 LYS A C 1
ATOM 781 O O . LYS A 1 94 ? 12.779 -42.352 14.717 1.00 81.69 94 LYS A O 1
ATOM 786 N N . LEU A 1 95 ? 10.659 -42.554 15.432 1.00 83.94 95 LEU A N 1
ATOM 787 C CA . LEU A 1 95 ? 10.259 -41.219 15.000 1.00 83.94 95 LEU A CA 1
ATOM 788 C C . LEU A 1 95 ? 11.101 -40.153 15.702 1.00 83.94 95 LEU A C 1
ATOM 790 O O . LEU A 1 95 ? 11.576 -39.244 15.037 1.00 83.94 95 LEU A O 1
ATOM 794 N N . SER A 1 96 ? 11.345 -40.300 17.008 1.00 85.50 96 SER A N 1
ATOM 795 C CA . SER A 1 96 ? 12.154 -39.370 17.815 1.00 85.50 96 SER A CA 1
ATOM 796 C C . SER A 1 96 ? 13.591 -39.170 17.294 1.00 85.50 96 SER A C 1
ATOM 798 O O . SER A 1 96 ? 14.199 -38.127 17.541 1.00 85.50 96 SER A O 1
ATOM 800 N N . GLU A 1 97 ? 14.134 -40.136 16.549 1.00 84.25 97 GLU A N 1
ATOM 801 C CA . GLU A 1 97 ? 15.479 -40.084 15.949 1.00 84.25 97 GLU A CA 1
ATOM 802 C C . GLU A 1 97 ? 15.473 -39.662 14.476 1.00 84.25 97 GLU A C 1
ATOM 804 O O . GLU A 1 97 ? 16.534 -39.435 13.893 1.00 84.25 97 GLU A O 1
ATOM 809 N N . SER A 1 98 ? 14.293 -39.551 13.863 1.00 82.38 98 SER A N 1
ATOM 810 C CA . SER A 1 98 ? 14.172 -39.276 12.437 1.00 82.38 98 SER A CA 1
ATOM 811 C C . SER A 1 98 ? 14.777 -37.922 12.073 1.00 82.38 98 SER A C 1
ATOM 813 O O . SER A 1 98 ? 14.480 -36.902 12.703 1.00 82.38 98 SER A O 1
ATOM 815 N N . GLN A 1 99 ? 15.622 -37.920 11.039 1.00 81.44 99 GLN A N 1
ATOM 816 C CA . GLN A 1 99 ? 16.204 -36.703 10.470 1.00 81.44 99 GLN A CA 1
ATOM 817 C C . GLN A 1 99 ? 15.328 -36.080 9.377 1.00 81.44 99 GLN A C 1
ATOM 819 O O . GLN A 1 99 ? 15.408 -34.876 9.145 1.00 81.44 99 GLN A O 1
ATOM 824 N N . ASP A 1 100 ? 14.467 -36.886 8.752 1.00 75.31 100 ASP A N 1
ATOM 825 C CA . ASP A 1 100 ? 13.639 -36.493 7.605 1.00 75.31 100 ASP A CA 1
ATOM 826 C C . ASP A 1 100 ? 12.225 -36.044 8.011 1.00 75.31 100 ASP A C 1
ATOM 828 O O . ASP A 1 100 ? 11.409 -35.667 7.167 1.00 75.31 100 ASP A O 1
ATOM 832 N N . PHE A 1 101 ? 11.902 -36.091 9.307 1.00 76.19 101 PHE A N 1
ATOM 833 C CA . PHE A 1 101 ? 10.606 -35.657 9.809 1.00 76.19 101 PHE A CA 1
ATOM 834 C C . PHE A 1 101 ? 10.535 -34.130 9.949 1.00 76.19 101 PHE A C 1
ATOM 836 O O . PHE A 1 101 ? 11.419 -33.491 10.520 1.00 76.19 101 PHE A O 1
ATOM 843 N N . ASN A 1 102 ? 9.440 -33.538 9.466 1.00 77.75 102 ASN A N 1
ATOM 844 C CA . ASN A 1 102 ? 9.205 -32.097 9.548 1.00 77.75 102 ASN A CA 1
ATOM 845 C C . ASN A 1 102 ? 8.692 -31.697 10.944 1.00 77.75 102 ASN A C 1
ATOM 847 O O . ASN A 1 102 ? 7.486 -31.552 11.175 1.00 77.75 102 ASN A O 1
ATOM 851 N N . TRP A 1 103 ? 9.621 -31.554 11.888 1.00 79.88 103 TRP A N 1
ATOM 852 C CA . TRP A 1 103 ? 9.326 -31.232 13.282 1.00 79.88 103 TRP A CA 1
ATOM 853 C C . TRP A 1 103 ? 8.664 -29.858 13.450 1.00 79.88 103 TRP A C 1
ATOM 855 O O . TRP A 1 103 ? 9.126 -28.853 12.912 1.00 79.88 103 TRP A O 1
ATOM 865 N N . ASN A 1 104 ? 7.617 -29.794 14.277 1.00 80.81 104 ASN A N 1
ATOM 866 C CA . ASN A 1 104 ? 7.000 -28.545 14.728 1.00 80.81 104 ASN A CA 1
ATOM 867 C C . ASN A 1 104 ? 6.582 -28.633 16.211 1.00 80.81 104 ASN A C 1
ATOM 869 O O . ASN A 1 104 ? 6.351 -29.723 16.744 1.00 80.81 104 ASN A O 1
ATOM 873 N N . TRP A 1 105 ? 6.492 -27.480 16.883 1.00 80.31 105 TRP A N 1
ATOM 874 C CA . TRP A 1 105 ? 6.205 -27.407 18.322 1.00 80.31 105 TRP A CA 1
ATOM 875 C C . TRP A 1 105 ? 4.807 -27.898 18.693 1.00 80.31 105 TRP A C 1
ATOM 877 O O . TRP A 1 105 ? 4.637 -28.456 19.773 1.00 80.31 105 TRP A O 1
ATOM 887 N N . GLU A 1 106 ? 3.820 -27.725 17.815 1.00 74.88 106 GLU A N 1
ATOM 888 C CA . GLU A 1 106 ? 2.456 -28.198 18.053 1.00 74.88 106 GLU A CA 1
ATOM 889 C C . GLU A 1 106 ? 2.403 -29.731 18.083 1.00 74.88 106 GLU A C 1
ATOM 891 O O . GLU A 1 106 ? 1.846 -30.317 19.009 1.00 74.88 106 GLU A O 1
ATOM 896 N N . PHE A 1 107 ? 3.071 -30.392 17.137 1.00 78.12 107 PHE A N 1
ATOM 897 C CA . PHE A 1 107 ? 3.192 -31.845 17.105 1.00 78.12 107 PHE A CA 1
ATOM 898 C C . PHE A 1 107 ? 3.889 -32.386 18.357 1.00 78.12 107 PHE A C 1
ATOM 900 O O . PHE A 1 107 ? 3.402 -33.345 18.958 1.00 78.12 107 PHE A O 1
ATOM 907 N N . ILE A 1 108 ? 4.995 -31.759 18.776 1.00 80.25 108 ILE A N 1
ATOM 908 C CA . ILE A 1 108 ? 5.718 -32.153 19.993 1.00 80.25 108 ILE A CA 1
ATOM 909 C C . ILE A 1 108 ? 4.850 -31.932 21.225 1.00 80.25 108 ILE A C 1
ATOM 911 O O . ILE A 1 108 ? 4.765 -32.821 22.062 1.00 80.25 108 ILE A O 1
ATOM 915 N N . LYS A 1 109 ? 4.161 -30.793 21.330 1.00 79.19 109 LYS A N 1
ATOM 916 C CA . LYS A 1 109 ? 3.254 -30.508 22.446 1.00 79.19 109 LYS A CA 1
ATOM 917 C C . LYS A 1 109 ? 2.142 -31.555 22.541 1.00 79.19 109 LYS A C 1
ATOM 919 O O . LYS A 1 109 ? 1.893 -32.082 23.621 1.00 79.19 109 LYS A O 1
ATOM 924 N N . ASN A 1 110 ? 1.523 -31.896 21.413 1.00 76.12 110 ASN A N 1
ATOM 925 C CA . ASN A 1 110 ? 0.401 -32.834 21.357 1.00 76.12 110 ASN A CA 1
ATOM 926 C C . ASN A 1 110 ? 0.824 -34.297 21.595 1.00 76.12 110 ASN A C 1
ATOM 928 O O . ASN A 1 110 ? -0.005 -35.128 21.962 1.00 76.12 110 ASN A O 1
ATOM 932 N N . ASN A 1 111 ? 2.105 -34.626 21.404 1.00 80.25 111 ASN A N 1
ATOM 933 C CA . ASN A 1 111 ? 2.625 -35.990 21.541 1.00 80.25 111 ASN A CA 1
ATOM 934 C C . ASN A 1 111 ? 3.764 -36.109 22.566 1.00 80.25 111 ASN A C 1
ATOM 936 O O . ASN A 1 111 ? 4.452 -37.125 22.583 1.00 80.25 111 ASN A O 1
ATOM 940 N N . TYR A 1 112 ? 3.946 -35.112 23.439 1.00 83.56 112 TYR A N 1
ATOM 941 C CA . TYR A 1 112 ? 5.121 -34.982 24.312 1.00 83.56 112 TYR A CA 1
ATOM 942 C C . TYR A 1 112 ? 5.403 -36.251 25.124 1.00 83.56 112 TYR A C 1
ATOM 944 O O . TYR A 1 112 ? 6.533 -36.717 25.175 1.00 83.56 112 TYR A O 1
ATOM 952 N N . LEU A 1 113 ? 4.355 -36.858 25.690 1.00 80.75 113 LEU A N 1
ATOM 953 C CA . LEU A 1 113 ? 4.464 -38.063 26.522 1.00 80.75 113 LEU A CA 1
ATOM 954 C C . LEU A 1 113 ? 4.787 -39.343 25.754 1.00 80.75 113 LEU A C 1
ATOM 956 O O . LEU A 1 113 ? 5.190 -40.324 26.368 1.00 80.75 113 LEU A O 1
ATOM 960 N N . LYS A 1 114 ? 4.582 -39.348 24.437 1.00 83.44 114 LYS A N 1
ATOM 961 C CA . LYS A 1 114 ? 4.892 -40.492 23.573 1.00 83.44 114 LYS A CA 1
ATOM 962 C C . LYS A 1 114 ? 6.301 -40.395 22.994 1.00 83.44 114 LYS A C 1
ATOM 964 O O . LYS A 1 114 ? 6.854 -41.393 22.557 1.00 83.44 114 LYS A O 1
ATOM 969 N N . LEU A 1 115 ? 6.871 -39.192 22.958 1.00 85.38 115 LEU A N 1
ATOM 970 C CA . LEU A 1 115 ? 8.166 -38.921 22.351 1.00 85.38 115 LEU A CA 1
ATOM 971 C C . LEU A 1 115 ? 9.313 -39.189 23.330 1.00 85.38 115 LEU A C 1
ATOM 973 O O . LEU A 1 115 ? 9.231 -38.888 24.521 1.00 85.38 115 LEU A O 1
ATOM 977 N N . ASN A 1 116 ? 10.437 -39.680 22.809 1.00 86.31 116 ASN A N 1
ATOM 978 C CA . ASN A 1 116 ? 11.657 -39.816 23.595 1.00 86.31 116 ASN A CA 1
ATOM 979 C C . ASN A 1 116 ? 12.427 -38.485 23.603 1.00 86.31 116 ASN A C 1
ATOM 981 O O . ASN A 1 116 ? 13.228 -38.201 22.713 1.00 86.31 116 ASN A O 1
ATOM 985 N N . ILE A 1 117 ? 12.194 -37.667 24.630 1.00 84.88 117 ILE A N 1
ATOM 986 C CA . ILE A 1 117 ? 12.719 -36.294 24.726 1.00 84.88 117 ILE A CA 1
ATOM 987 C C . ILE A 1 117 ? 14.254 -36.230 24.700 1.00 84.88 117 ILE A C 1
ATOM 989 O O . ILE A 1 117 ? 14.812 -35.320 24.090 1.00 84.88 117 ILE A O 1
ATOM 993 N N . ASN A 1 118 ? 14.944 -37.219 25.275 1.00 82.50 118 ASN A N 1
ATOM 994 C CA . ASN A 1 118 ? 16.411 -37.288 25.249 1.00 82.50 118 ASN A CA 1
ATOM 995 C C . ASN A 1 118 ? 16.956 -37.507 23.828 1.00 82.50 118 ASN A C 1
ATOM 997 O O . ASN A 1 118 ? 18.006 -36.971 23.462 1.00 82.50 118 ASN A O 1
ATOM 1001 N N . LYS A 1 119 ? 16.234 -38.289 23.017 1.00 84.06 119 LYS A N 1
ATOM 1002 C CA . LYS A 1 119 ? 16.569 -38.508 21.607 1.00 84.06 119 LYS A CA 1
ATOM 1003 C C . LYS A 1 119 ? 16.252 -37.275 20.768 1.00 84.06 119 LYS A C 1
ATOM 1005 O O . LYS A 1 119 ? 17.103 -36.862 19.986 1.00 84.06 119 LYS A O 1
ATOM 1010 N N . LEU A 1 120 ? 15.105 -36.624 20.999 1.00 86.69 120 LEU A N 1
ATOM 1011 C CA . LEU A 1 120 ? 14.780 -35.355 20.334 1.00 86.69 120 LEU A CA 1
ATOM 1012 C C . LEU A 1 120 ? 15.822 -34.274 20.626 1.00 86.69 120 LEU A C 1
ATOM 1014 O O . LEU A 1 120 ? 16.267 -33.601 19.701 1.00 86.69 120 LEU A O 1
ATOM 1018 N N . SER A 1 121 ? 16.224 -34.104 21.888 1.00 85.31 121 SER A N 1
ATOM 1019 C CA . SER A 1 121 ? 17.183 -33.063 22.271 1.00 85.31 121 SER A CA 1
ATOM 1020 C C . SER A 1 121 ? 18.571 -33.287 21.668 1.00 85.31 121 SER A C 1
ATOM 1022 O O . SER A 1 121 ? 19.307 -32.333 21.432 1.00 85.31 121 SER A O 1
ATOM 1024 N N . SER A 1 122 ? 18.909 -34.538 21.352 1.00 84.00 122 SER A N 1
ATOM 1025 C CA . SER A 1 122 ? 20.163 -34.919 20.696 1.00 84.00 122 SER A CA 1
ATOM 1026 C C . SER A 1 122 ? 20.070 -34.942 19.163 1.00 84.00 122 SER A C 1
ATOM 1028 O O . SER A 1 122 ? 21.084 -35.128 18.492 1.00 84.00 122 SER A O 1
ATOM 1030 N N . ASN A 1 123 ? 18.882 -34.739 18.589 1.00 86.38 123 ASN A N 1
ATOM 1031 C CA . ASN A 1 123 ? 18.648 -34.800 17.151 1.00 86.38 123 ASN A CA 1
ATOM 1032 C C . ASN A 1 123 ? 18.816 -33.414 16.507 1.00 86.38 123 ASN A C 1
ATOM 1034 O O . ASN A 1 123 ? 18.028 -32.493 16.722 1.00 86.38 123 ASN A O 1
ATOM 1038 N N . LYS A 1 124 ? 19.835 -33.267 15.653 1.00 84.44 124 LYS A N 1
ATOM 1039 C CA . LYS A 1 124 ? 20.142 -31.995 14.980 1.00 84.44 124 LYS A CA 1
ATOM 1040 C C . LYS A 1 124 ? 19.016 -31.511 14.059 1.00 84.44 124 LYS A C 1
ATOM 1042 O O . LYS A 1 124 ? 18.782 -30.307 13.988 1.00 84.44 124 LYS A O 1
ATOM 1047 N N . SER A 1 125 ? 18.288 -32.421 13.405 1.00 82.25 125 SER A N 1
ATOM 1048 C CA . SER A 1 125 ? 17.163 -32.042 12.535 1.00 82.25 125 SER A CA 1
ATOM 1049 C C . SER A 1 125 ? 16.063 -31.320 13.318 1.00 82.25 125 SER A C 1
ATOM 1051 O O . SER A 1 125 ? 15.470 -30.372 12.807 1.00 82.25 125 SER A O 1
ATOM 1053 N N . VAL A 1 126 ? 15.841 -31.697 14.581 1.00 84.69 126 VAL A N 1
ATOM 1054 C CA . VAL A 1 126 ? 14.881 -31.049 15.482 1.00 84.69 126 VAL A CA 1
ATOM 1055 C C . VAL A 1 126 ? 15.322 -29.611 15.758 1.00 84.69 126 VAL A C 1
ATOM 1057 O O . VAL A 1 126 ? 14.518 -28.690 15.636 1.00 84.69 126 VAL A O 1
ATOM 1060 N N . TYR A 1 127 ? 16.607 -29.385 16.053 1.00 86.69 127 TYR A N 1
ATOM 1061 C CA . TYR A 1 127 ? 17.146 -28.030 16.209 1.00 86.69 127 TYR A CA 1
ATOM 1062 C C . TYR A 1 127 ? 17.019 -27.205 14.925 1.00 86.69 127 TYR A C 1
ATOM 1064 O O . TYR A 1 127 ? 16.590 -26.050 14.977 1.00 86.69 127 TYR A O 1
ATOM 1072 N N . ASP A 1 128 ? 17.365 -27.787 13.775 1.00 77.31 128 ASP A N 1
ATOM 1073 C CA . ASP A 1 128 ? 17.317 -27.082 12.498 1.00 77.31 128 ASP A CA 1
ATOM 1074 C C . ASP A 1 128 ? 15.880 -26.628 12.171 1.00 77.31 128 ASP A C 1
ATOM 1076 O O . ASP A 1 128 ? 15.659 -25.453 11.868 1.00 77.31 128 ASP A O 1
ATOM 1080 N N . HIS A 1 129 ? 14.889 -27.514 12.326 1.00 76.81 129 HIS A N 1
ATOM 1081 C CA . HIS A 1 129 ? 13.480 -27.220 12.039 1.00 76.81 129 HIS A CA 1
ATOM 1082 C C . HIS A 1 129 ? 12.812 -26.307 13.076 1.00 76.81 129 HIS A C 1
ATOM 1084 O O . HIS A 1 129 ? 12.014 -25.452 12.692 1.00 76.81 129 HIS A O 1
ATOM 1090 N N . LEU A 1 130 ? 13.116 -26.464 14.369 1.00 79.81 130 LEU A N 1
ATOM 1091 C CA . LEU A 1 130 ? 12.400 -25.775 15.453 1.00 79.81 130 LEU A CA 1
ATOM 1092 C C . LEU A 1 130 ? 13.060 -24.491 15.946 1.00 79.81 130 LEU A C 1
ATOM 1094 O O . LEU A 1 130 ? 12.372 -23.645 16.515 1.00 79.81 130 LEU A O 1
ATOM 1098 N N . ILE A 1 131 ? 14.380 -24.367 15.791 1.00 81.25 131 ILE A N 1
ATOM 1099 C CA . ILE A 1 131 ? 15.161 -23.262 16.355 1.00 81.25 131 ILE A CA 1
ATOM 1100 C C . ILE A 1 131 ? 15.891 -22.511 15.248 1.00 81.25 131 ILE A C 1
ATOM 1102 O O . ILE A 1 131 ? 15.599 -21.340 15.029 1.00 81.25 131 ILE A O 1
ATOM 1106 N N . LYS A 1 132 ? 16.806 -23.156 14.513 1.00 75.19 132 LYS A N 1
ATOM 1107 C CA . LYS A 1 132 ? 17.678 -22.467 13.543 1.00 75.19 132 LYS A CA 1
ATOM 1108 C C . LYS A 1 132 ? 16.893 -21.753 12.445 1.00 75.19 132 LYS A C 1
ATOM 1110 O O . LYS A 1 132 ? 17.205 -20.614 12.112 1.00 75.19 132 LYS A O 1
ATOM 1115 N N . ASN A 1 133 ? 15.875 -22.418 11.900 1.00 63.50 133 ASN A N 1
ATOM 1116 C CA . ASN A 1 133 ? 15.048 -21.862 10.830 1.00 63.50 133 ASN A CA 1
ATOM 1117 C C . ASN A 1 133 ? 13.966 -20.896 11.343 1.00 63.50 133 ASN A C 1
ATOM 1119 O O . ASN A 1 133 ? 13.428 -20.122 10.556 1.00 63.50 133 ASN A O 1
ATOM 1123 N N . GLN A 1 134 ? 13.644 -20.924 12.643 1.00 60.38 134 GLN A N 1
ATOM 1124 C CA . GLN A 1 134 ? 12.540 -20.148 13.229 1.00 60.38 134 GLN A CA 1
ATOM 1125 C C . GLN A 1 134 ? 13.004 -18.948 14.069 1.00 60.38 134 GLN A C 1
ATOM 1127 O O . GLN A 1 134 ? 12.246 -17.998 14.256 1.00 60.38 134 GLN A O 1
ATOM 1132 N N . MET A 1 135 ? 14.237 -18.958 14.584 1.00 63.22 135 MET A N 1
ATOM 1133 C CA . MET A 1 135 ? 14.746 -17.956 15.518 1.00 63.22 135 MET A CA 1
ATOM 1134 C C . MET A 1 135 ? 16.035 -17.307 15.018 1.00 63.22 135 MET A C 1
ATOM 1136 O O . MET A 1 135 ? 17.004 -17.962 14.645 1.00 63.22 135 MET A O 1
ATOM 1140 N N . THR A 1 136 ? 16.083 -15.977 15.095 1.00 72.62 136 THR A N 1
ATOM 1141 C CA . THR A 1 136 ? 17.335 -15.233 14.907 1.00 72.62 136 THR A CA 1
ATOM 1142 C C . THR A 1 136 ? 18.232 -15.362 16.141 1.00 72.62 136 THR A C 1
ATOM 1144 O O . THR A 1 136 ? 17.748 -15.587 17.253 1.00 72.62 136 THR A O 1
ATOM 1147 N N . ARG A 1 137 ? 19.540 -15.113 15.976 1.00 78.81 137 ARG A N 1
ATOM 1148 C CA . ARG A 1 137 ? 20.506 -15.035 17.089 1.00 78.81 137 ARG A CA 1
ATOM 1149 C C . ARG A 1 137 ? 20.002 -14.139 18.229 1.00 78.81 137 ARG A C 1
ATOM 1151 O O . ARG A 1 137 ? 20.045 -14.537 19.385 1.00 78.81 137 ARG A O 1
ATOM 1158 N N . ALA A 1 138 ? 19.472 -12.958 17.903 1.00 64.75 138 ALA A N 1
ATOM 1159 C CA . ALA A 1 138 ? 18.930 -12.021 18.889 1.00 64.75 138 ALA A CA 1
ATOM 1160 C C . ALA A 1 138 ? 17.714 -12.589 19.644 1.00 64.75 138 ALA A C 1
ATOM 1162 O O . ALA A 1 138 ? 17.599 -12.390 20.851 1.00 64.75 138 ALA A O 1
ATOM 1163 N N . GLY A 1 139 ? 16.838 -13.330 18.958 1.00 70.25 139 GLY A N 1
ATOM 1164 C CA . GLY A 1 139 ? 15.696 -14.001 19.583 1.00 70.25 139 GLY A CA 1
ATOM 1165 C C . GLY A 1 139 ? 16.117 -15.085 20.577 1.00 70.25 139 GLY A C 1
ATOM 1166 O O . GLY A 1 139 ? 15.549 -15.173 21.662 1.00 70.25 139 GLY A O 1
ATOM 1167 N N . ILE A 1 140 ? 17.157 -15.857 20.248 1.00 78.62 140 ILE A N 1
ATOM 1168 C CA . ILE A 1 140 ? 17.728 -16.869 21.151 1.00 78.62 140 ILE A CA 1
ATOM 1169 C C . ILE A 1 140 ? 18.310 -16.202 22.403 1.00 78.62 140 ILE A C 1
ATOM 1171 O O . ILE A 1 140 ? 18.020 -16.626 23.517 1.00 78.62 140 ILE A O 1
ATOM 1175 N N . ILE A 1 141 ? 19.060 -15.109 22.239 1.00 79.19 141 ILE A N 1
ATOM 1176 C CA . ILE A 1 141 ? 19.627 -14.348 23.363 1.00 79.19 141 ILE A CA 1
ATOM 1177 C C . ILE A 1 141 ? 18.532 -13.787 24.281 1.00 79.19 141 ILE A C 1
ATOM 1179 O O . ILE A 1 141 ? 18.633 -13.922 25.498 1.00 79.19 141 ILE A O 1
ATOM 1183 N N . LEU A 1 142 ? 17.462 -13.217 23.717 1.00 72.81 142 LEU A N 1
ATOM 1184 C CA . LEU A 1 142 ? 16.323 -12.713 24.492 1.00 72.81 142 LEU A CA 1
ATOM 1185 C C . LEU A 1 142 ? 15.621 -13.822 25.285 1.00 72.81 142 LEU A C 1
ATOM 1187 O O . LEU A 1 142 ? 15.277 -13.617 26.450 1.00 72.81 142 LEU A O 1
ATOM 1191 N N . PHE A 1 143 ? 15.439 -14.995 24.674 1.00 80.25 143 PHE A N 1
ATOM 1192 C CA . PHE A 1 143 ? 14.871 -16.161 25.346 1.00 80.25 143 PHE A CA 1
ATOM 1193 C C . PHE A 1 143 ? 15.733 -16.609 26.531 1.00 80.25 143 PHE A C 1
ATOM 1195 O O . PHE A 1 143 ? 15.215 -16.762 27.637 1.00 80.25 143 PHE A O 1
ATOM 1202 N N . LEU A 1 144 ? 17.043 -16.766 26.323 1.00 82.62 144 LEU A N 1
ATOM 1203 C CA . LEU A 1 144 ? 17.975 -17.180 27.374 1.00 82.62 144 LEU A CA 1
ATOM 1204 C C . LEU A 1 144 ? 18.007 -16.175 28.531 1.00 82.62 144 LEU A C 1
ATOM 1206 O O . LEU A 1 144 ? 17.989 -16.572 29.694 1.00 82.62 144 LEU A O 1
ATOM 1210 N N . ASP A 1 145 ? 17.966 -14.876 28.229 1.00 81.12 145 ASP A N 1
ATOM 1211 C CA . ASP A 1 145 ? 17.883 -13.819 29.238 1.00 81.12 145 ASP A CA 1
ATOM 1212 C C . ASP A 1 145 ? 16.593 -13.868 30.063 1.00 81.12 145 ASP A C 1
ATOM 1214 O O . ASP A 1 145 ? 16.618 -13.618 31.273 1.00 81.12 145 ASP A O 1
ATOM 1218 N N . ALA A 1 146 ? 15.459 -14.169 29.430 1.00 74.44 146 ALA A N 1
ATOM 1219 C CA . ALA A 1 146 ? 14.180 -14.321 30.117 1.00 74.44 146 ALA A CA 1
ATOM 1220 C C . ALA A 1 146 ? 14.152 -15.585 30.992 1.00 74.44 146 ALA A C 1
ATOM 1222 O O . ALA A 1 146 ? 13.685 -15.529 32.135 1.00 74.44 146 ALA A O 1
ATOM 1223 N N . TYR A 1 147 ? 14.702 -16.690 30.476 1.00 82.62 147 TYR A N 1
ATOM 1224 C CA . TYR A 1 147 ? 14.811 -17.971 31.172 1.00 82.62 147 TYR A CA 1
ATOM 1225 C C . TYR A 1 147 ? 15.692 -17.862 32.420 1.00 82.62 147 TYR A C 1
ATOM 1227 O O . TYR A 1 147 ? 15.248 -18.203 33.516 1.00 82.62 147 TYR A O 1
ATOM 1235 N N . LEU A 1 148 ? 16.882 -17.262 32.293 1.00 81.12 148 LEU A N 1
ATOM 1236 C CA . LEU A 1 148 ? 17.806 -17.018 33.407 1.00 81.12 148 LEU A CA 1
ATOM 1237 C C . LEU A 1 148 ? 17.170 -16.174 34.528 1.00 81.12 148 LEU A C 1
ATOM 1239 O O . LEU A 1 148 ? 17.430 -16.390 35.708 1.00 81.12 148 LEU A O 1
ATOM 1243 N N . LYS A 1 149 ? 16.320 -15.203 34.173 1.00 77.69 149 LYS A N 1
ATOM 1244 C CA . LYS A 1 149 ? 15.665 -14.296 35.132 1.00 77.69 149 LYS A CA 1
ATOM 1245 C C . LYS A 1 149 ? 14.430 -14.899 35.807 1.00 77.69 149 LYS A C 1
ATOM 1247 O O . LYS A 1 149 ? 13.780 -14.191 36.575 1.00 77.69 149 LYS A O 1
ATOM 1252 N N . GLY A 1 150 ? 14.055 -16.142 35.489 1.00 69.62 150 GLY A N 1
ATOM 1253 C CA . GLY A 1 150 ? 12.804 -16.748 35.959 1.00 69.62 150 GLY A CA 1
ATOM 1254 C C . GLY A 1 150 ? 11.555 -15.984 35.497 1.00 69.62 150 GLY A C 1
ATOM 1255 O O . GLY A 1 150 ? 10.481 -16.146 36.068 1.00 69.62 150 GLY A O 1
ATOM 1256 N N . LYS A 1 151 ? 11.697 -15.129 34.474 1.00 61.56 151 LYS A N 1
ATOM 1257 C CA . LYS A 1 151 ? 10.636 -14.303 33.882 1.00 61.56 151 LYS A CA 1
ATOM 1258 C C . LYS A 1 151 ? 10.243 -14.849 32.518 1.00 61.56 151 LYS A C 1
ATOM 1260 O O . LYS A 1 151 ? 10.015 -14.085 31.580 1.00 61.56 151 LYS A O 1
ATOM 1265 N N . VAL A 1 152 ? 10.145 -16.171 32.403 1.00 60.53 152 VAL A N 1
ATOM 1266 C CA . VAL A 1 152 ? 9.445 -16.803 31.280 1.00 60.53 152 VAL A CA 1
ATOM 1267 C C . VAL A 1 152 ? 7.950 -16.569 31.504 1.00 60.53 152 VAL A C 1
ATOM 1269 O O . VAL A 1 152 ? 7.179 -17.473 31.811 1.00 60.53 152 VAL A O 1
ATOM 1272 N N . GLU A 1 153 ? 7.534 -15.302 31.476 1.00 46.28 153 GLU A N 1
ATOM 1273 C CA . GLU A 1 153 ? 6.125 -14.953 31.464 1.00 46.28 153 GLU A CA 1
ATOM 1274 C C . GLU A 1 153 ? 5.504 -15.576 30.209 1.00 46.28 153 GLU A C 1
ATOM 1276 O O . GLU A 1 153 ? 6.179 -15.766 29.193 1.00 46.28 153 GLU A O 1
ATOM 1281 N N . LYS A 1 154 ? 4.203 -15.881 30.282 1.00 43.06 154 LYS A N 1
ATOM 1282 C CA . LYS A 1 154 ? 3.331 -16.445 29.228 1.00 43.06 154 LYS A CA 1
ATOM 1283 C C . LYS A 1 154 ? 3.281 -15.638 27.903 1.00 43.06 154 LYS A C 1
ATOM 1285 O O . LYS A 1 154 ? 2.325 -15.759 27.145 1.00 43.06 154 LYS A O 1
ATOM 1290 N N . ALA A 1 155 ? 4.285 -14.819 27.609 1.00 34.97 155 ALA A N 1
ATOM 1291 C CA . ALA A 1 155 ? 4.305 -13.779 26.595 1.00 34.97 155 ALA A CA 1
ATOM 1292 C C . ALA A 1 155 ? 5.498 -13.843 25.618 1.00 34.97 155 ALA A C 1
ATOM 1294 O O . ALA A 1 155 ? 5.720 -12.871 24.907 1.00 34.97 155 ALA A O 1
ATOM 1295 N N . MET A 1 156 ? 6.253 -14.948 25.524 1.00 37.25 156 MET A N 1
ATOM 1296 C CA . MET A 1 156 ? 7.275 -15.081 24.459 1.00 37.25 156 MET A CA 1
ATOM 1297 C C . MET A 1 156 ? 7.154 -16.315 23.556 1.00 37.25 156 MET A C 1
ATOM 1299 O O . MET A 1 156 ? 7.835 -16.372 22.539 1.00 37.25 156 MET A O 1
ATOM 1303 N N . PHE A 1 157 ? 6.236 -17.245 23.845 1.00 40.47 157 PHE A N 1
ATOM 1304 C CA . PHE A 1 157 ? 5.898 -18.345 22.922 1.00 40.47 157 PHE A CA 1
ATOM 1305 C C . PHE A 1 157 ? 4.407 -18.465 22.595 1.00 40.47 157 PHE A C 1
ATOM 1307 O O . PHE A 1 157 ? 4.049 -19.201 21.682 1.00 40.47 157 PHE A O 1
ATOM 1314 N N . ASN A 1 158 ? 3.546 -17.655 23.223 1.00 33.69 158 ASN A N 1
ATOM 1315 C CA . ASN A 1 158 ? 2.206 -17.392 22.704 1.00 33.69 158 ASN A CA 1
ATOM 1316 C C . ASN A 1 158 ? 2.230 -16.188 21.765 1.00 33.69 158 ASN A C 1
ATOM 1318 O O . ASN A 1 158 ? 1.650 -15.141 22.037 1.00 33.69 158 ASN A O 1
ATOM 1322 N N . ASN A 1 159 ? 2.890 -16.387 20.628 1.00 30.88 159 ASN A N 1
ATOM 1323 C CA . ASN A 1 159 ? 2.186 -16.122 19.389 1.00 30.88 159 ASN A CA 1
ATOM 1324 C C . ASN A 1 159 ? 2.575 -17.164 18.327 1.00 30.88 159 ASN A C 1
ATOM 1326 O O . ASN A 1 159 ? 3.427 -16.897 17.480 1.00 30.88 159 ASN A O 1
ATOM 1330 N N . PRO A 1 160 ? 1.892 -18.324 18.295 1.00 31.72 160 PRO A N 1
ATOM 1331 C CA . PRO A 1 160 ? 1.714 -19.049 17.044 1.00 31.72 160 PRO A CA 1
ATOM 1332 C C . PRO A 1 160 ? 1.085 -18.150 15.963 1.00 31.72 160 PRO A C 1
ATOM 1334 O O . PRO A 1 160 ? 1.214 -18.445 14.788 1.00 31.72 160 PRO A O 1
ATOM 1337 N N . SER A 1 161 ? 0.495 -16.992 16.302 1.00 34.22 161 SER A N 1
ATOM 1338 C CA . SER A 1 161 ? -0.128 -16.101 15.317 1.00 34.22 161 SER A CA 1
ATOM 1339 C C . SER A 1 161 ? 0.822 -15.202 14.504 1.00 34.22 161 SER A C 1
ATOM 1341 O O . SER A 1 161 ? 0.317 -14.437 13.682 1.00 34.22 161 SER A O 1
ATOM 1343 N N . GLU A 1 162 ? 2.148 -15.221 14.699 1.00 34.56 162 GLU A N 1
ATOM 1344 C CA . GLU A 1 162 ? 3.057 -14.523 13.759 1.00 34.56 162 GLU A CA 1
ATOM 1345 C C . GLU A 1 162 ? 3.704 -15.447 12.720 1.00 34.56 162 GLU A C 1
ATOM 1347 O O . GLU A 1 162 ? 4.223 -14.950 11.721 1.00 34.56 162 GLU A O 1
ATOM 1352 N N . TRP A 1 163 ? 3.595 -16.771 12.881 1.00 33.62 163 TRP A N 1
ATOM 1353 C CA . TRP A 1 163 ? 3.994 -17.740 11.852 1.00 33.62 163 TRP A CA 1
ATOM 1354 C C . TRP A 1 163 ? 2.871 -18.698 11.409 1.00 33.62 163 TRP A C 1
ATOM 1356 O O . TRP A 1 163 ? 3.004 -19.315 10.355 1.00 33.62 163 TRP A O 1
ATOM 1366 N N . GLU A 1 164 ? 1.693 -18.699 12.046 1.00 33.47 164 GLU A N 1
ATOM 1367 C CA . GLU A 1 164 ? 0.428 -19.149 11.436 1.00 33.47 164 GLU A CA 1
ATOM 1368 C C . GLU A 1 164 ? -0.204 -18.045 10.591 1.00 33.47 164 GLU A C 1
ATOM 1370 O O . GLU A 1 164 ? -1.278 -17.497 10.831 1.00 33.47 164 GLU A O 1
ATOM 1375 N N . THR A 1 165 ? 0.521 -17.677 9.559 1.00 32.25 165 THR A N 1
ATOM 1376 C CA . THR A 1 165 ? 0.098 -17.929 8.192 1.00 32.25 165 THR A CA 1
ATOM 1377 C C . THR A 1 165 ? 1.258 -17.396 7.372 1.00 32.25 165 THR A C 1
ATOM 1379 O O . THR A 1 165 ? 1.512 -16.190 7.354 1.00 32.25 165 THR A O 1
ATOM 1382 N N . TYR A 1 166 ? 1.922 -18.262 6.606 1.00 41.03 166 TYR A N 1
ATOM 1383 C CA . TYR A 1 166 ? 2.304 -17.820 5.271 1.00 41.03 166 TYR A CA 1
ATOM 1384 C C . TYR A 1 166 ? 0.979 -17.478 4.587 1.00 41.03 166 TYR A C 1
ATOM 1386 O O . TYR A 1 166 ? 0.288 -18.314 4.015 1.00 41.03 166 TYR A O 1
ATOM 1394 N N . ASN A 1 167 ? 0.498 -16.269 4.861 1.00 45.25 167 ASN A N 1
ATOM 1395 C CA . ASN A 1 167 ? -0.732 -15.781 4.310 1.00 45.25 167 ASN A CA 1
ATOM 1396 C C . ASN A 1 167 ? -0.303 -15.334 2.932 1.00 45.25 167 ASN A C 1
ATOM 1398 O O . ASN A 1 167 ? 0.180 -14.211 2.778 1.00 45.25 167 ASN A O 1
ATOM 1402 N N . ASP A 1 168 ? -0.476 -16.200 1.936 1.00 50.00 168 ASP A N 1
ATOM 1403 C CA . ASP A 1 168 ? -0.253 -15.848 0.530 1.00 50.00 168 ASP A CA 1
ATOM 1404 C C . ASP A 1 168 ? -0.962 -14.535 0.163 1.00 50.00 168 ASP A C 1
ATOM 1406 O O . ASP A 1 168 ? -0.571 -13.844 -0.775 1.00 50.00 168 ASP A O 1
ATOM 1410 N N . LYS A 1 169 ? -1.985 -14.140 0.942 1.00 56.47 169 LYS A N 1
ATOM 1411 C CA . LYS A 1 169 ? -2.670 -12.856 0.813 1.00 56.47 169 LYS A CA 1
ATOM 1412 C C . LYS A 1 169 ? -1.728 -11.653 0.850 1.00 56.47 169 LYS A C 1
ATOM 1414 O O . LYS A 1 169 ? -2.055 -10.710 0.137 1.00 56.47 169 LYS A O 1
ATOM 1419 N N . ASN A 1 170 ? -0.629 -11.683 1.622 1.00 66.69 170 ASN A N 1
ATOM 1420 C CA . ASN A 1 170 ? 0.356 -10.595 1.714 1.00 66.69 170 ASN A CA 1
ATOM 1421 C C . ASN A 1 170 ? 1.826 -11.081 1.657 1.00 66.69 170 ASN A C 1
ATOM 1423 O O . ASN A 1 170 ? 2.668 -10.686 2.471 1.00 66.69 170 ASN A O 1
ATOM 1427 N N . ALA A 1 171 ? 2.148 -11.974 0.716 1.00 72.62 171 ALA A N 1
ATOM 1428 C CA . ALA A 1 171 ? 3.493 -12.544 0.579 1.00 72.62 171 ALA A CA 1
ATOM 1429 C C . ALA A 1 171 ? 4.592 -11.483 0.349 1.00 72.62 171 ALA A C 1
ATOM 1431 O O . ALA A 1 171 ? 5.742 -11.681 0.752 1.00 72.62 171 ALA A O 1
ATOM 1432 N N . ILE A 1 172 ? 4.250 -10.334 -0.248 1.00 79.56 172 ILE A N 1
ATOM 1433 C CA . ILE A 1 172 ? 5.214 -9.263 -0.526 1.00 79.56 172 ILE A CA 1
ATOM 1434 C C . ILE A 1 172 ? 5.649 -8.569 0.769 1.00 79.56 172 ILE A C 1
ATOM 1436 O O . ILE A 1 172 ? 6.826 -8.242 0.920 1.00 79.56 172 ILE A O 1
ATOM 1440 N N . ASP A 1 173 ? 4.752 -8.421 1.747 1.00 79.75 173 ASP A N 1
ATOM 1441 C CA . ASP A 1 173 ? 5.146 -7.927 3.071 1.00 79.75 173 ASP A CA 1
ATOM 1442 C C . ASP A 1 173 ? 6.129 -8.882 3.754 1.00 79.75 173 ASP A C 1
ATOM 1444 O O . ASP A 1 173 ? 7.050 -8.426 4.427 1.00 79.75 173 ASP A O 1
ATOM 1448 N N . GLY A 1 174 ? 5.986 -10.197 3.555 1.00 71.56 174 GLY A N 1
ATOM 1449 C CA . GLY A 1 174 ? 6.964 -11.185 4.019 1.00 71.56 174 GLY A CA 1
ATOM 1450 C C . GLY A 1 174 ? 8.354 -10.942 3.420 1.00 71.56 174 GLY A C 1
ATOM 1451 O O . GLY A 1 174 ? 9.348 -10.887 4.148 1.00 71.56 174 GLY A O 1
ATOM 1452 N N . LEU A 1 175 ? 8.422 -10.697 2.106 1.00 74.62 175 LEU A N 1
ATOM 1453 C CA . LEU A 1 175 ? 9.669 -10.336 1.421 1.00 74.62 175 LEU A CA 1
ATOM 1454 C C . LEU A 1 175 ? 10.270 -9.033 1.972 1.00 74.62 175 LEU A C 1
ATOM 1456 O O . LEU A 1 175 ? 11.474 -8.970 2.236 1.00 74.62 175 LEU A O 1
ATOM 1460 N N . PHE A 1 176 ? 9.449 -8.001 2.185 1.00 75.75 176 PHE A N 1
ATOM 1461 C CA . PHE A 1 176 ? 9.915 -6.720 2.717 1.00 75.75 176 PHE A CA 1
ATOM 1462 C C . PHE A 1 176 ? 10.373 -6.811 4.168 1.00 75.75 176 PHE A C 1
ATOM 1464 O O . PHE A 1 176 ? 11.424 -6.265 4.505 1.00 75.75 176 PHE A O 1
ATOM 1471 N N . LYS A 1 177 ? 9.659 -7.559 5.014 1.00 70.00 177 LYS A N 1
ATOM 1472 C CA . LYS A 1 177 ? 10.060 -7.811 6.401 1.00 70.00 177 LYS A CA 1
ATOM 1473 C C . LYS A 1 177 ? 11.424 -8.487 6.466 1.00 70.00 177 LYS A C 1
ATOM 1475 O O . LYS A 1 177 ? 12.237 -8.091 7.300 1.00 70.00 177 LYS A O 1
ATOM 1480 N N . ASN A 1 178 ? 11.712 -9.428 5.570 1.00 65.38 178 ASN A N 1
ATOM 1481 C CA . ASN A 1 178 ? 13.017 -10.092 5.503 1.00 65.38 178 ASN A CA 1
ATOM 1482 C C . ASN A 1 178 ? 14.134 -9.170 4.970 1.00 65.38 178 ASN A C 1
ATOM 1484 O O . ASN A 1 178 ? 15.312 -9.388 5.251 1.00 65.38 178 ASN A O 1
ATOM 1488 N N . SER A 1 179 ? 13.792 -8.094 4.252 1.00 68.75 179 SER A N 1
ATOM 1489 C CA . SER A 1 179 ? 14.755 -7.123 3.727 1.00 68.75 179 SER A CA 1
ATOM 1490 C C . SER A 1 179 ? 15.069 -6.012 4.740 1.00 68.75 179 SER A C 1
ATOM 1492 O O . SER A 1 179 ? 14.389 -4.989 4.810 1.00 68.75 179 SER A O 1
ATOM 1494 N N . LEU A 1 180 ? 16.171 -6.152 5.487 1.00 55.38 180 LEU A N 1
ATOM 1495 C CA . LEU A 1 180 ? 16.611 -5.163 6.493 1.00 55.38 180 LEU A CA 1
ATOM 1496 C C . LEU A 1 180 ? 16.781 -3.729 5.951 1.00 55.38 180 LEU A C 1
ATOM 1498 O O . LEU A 1 180 ? 16.709 -2.772 6.719 1.00 55.38 180 LEU A O 1
ATOM 1502 N N . LYS A 1 181 ? 17.000 -3.559 4.640 1.00 64.75 181 LYS A N 1
ATOM 1503 C CA . LYS A 1 181 ? 17.201 -2.241 4.014 1.00 64.75 181 LYS A CA 1
ATOM 1504 C C . LYS A 1 181 ? 15.936 -1.380 4.055 1.00 64.75 181 LYS A C 1
ATOM 1506 O O . LYS A 1 181 ? 16.031 -0.195 4.339 1.00 64.75 181 LYS A O 1
ATOM 1511 N N . ILE A 1 182 ? 14.765 -1.975 3.834 1.00 63.62 182 ILE A N 1
ATOM 1512 C CA . ILE A 1 182 ? 13.493 -1.245 3.683 1.00 63.62 182 ILE A CA 1
ATOM 1513 C C . ILE A 1 182 ? 12.918 -0.786 5.033 1.00 63.62 182 ILE A C 1
ATOM 1515 O O . ILE A 1 182 ? 12.111 0.135 5.087 1.00 63.62 182 ILE A O 1
ATOM 1519 N N . ARG A 1 183 ? 13.458 -1.312 6.141 1.00 67.25 183 ARG A N 1
ATOM 1520 C CA . ARG A 1 183 ? 13.198 -0.844 7.513 1.00 67.25 183 ARG A CA 1
ATOM 1521 C C . ARG A 1 183 ? 13.895 0.481 7.862 1.00 67.25 183 ARG A C 1
ATOM 1523 O O . ARG A 1 183 ? 13.824 0.923 9.004 1.00 67.25 183 ARG A O 1
ATOM 1530 N N . LYS A 1 184 ? 14.617 1.095 6.921 1.00 75.94 184 LYS A N 1
ATOM 1531 C CA . LYS A 1 184 ? 15.218 2.425 7.085 1.00 75.94 184 LYS A CA 1
ATOM 1532 C C . LYS A 1 184 ? 14.285 3.476 6.492 1.00 75.94 184 LYS A C 1
ATOM 1534 O O . LYS A 1 184 ? 13.802 3.300 5.376 1.00 75.94 184 LYS A O 1
ATOM 1539 N N . SER A 1 185 ? 14.094 4.589 7.200 1.00 77.50 185 SER A N 1
ATOM 1540 C CA . SER A 1 185 ? 13.239 5.701 6.757 1.00 77.50 185 SER A CA 1
ATOM 1541 C C . SER A 1 185 ? 13.613 6.227 5.365 1.00 77.50 185 SER A C 1
ATOM 1543 O O . SER A 1 185 ? 12.732 6.519 4.564 1.00 77.50 185 SER A O 1
ATOM 1545 N N . GLU A 1 186 ? 14.905 6.275 5.034 1.00 80.56 186 GLU A N 1
ATOM 1546 C CA . GLU A 1 186 ? 15.385 6.689 3.710 1.00 80.56 186 GLU A CA 1
ATOM 1547 C C . GLU A 1 186 ? 14.913 5.747 2.587 1.00 80.56 186 GLU A C 1
ATOM 1549 O O . GLU A 1 186 ? 14.410 6.197 1.558 1.00 80.56 186 GLU A O 1
ATOM 1554 N N . GLU A 1 187 ? 15.031 4.431 2.783 1.00 81.81 187 GLU A N 1
ATOM 1555 C CA . GLU A 1 187 ? 14.611 3.436 1.789 1.00 81.81 187 GLU A CA 1
ATOM 1556 C C . GLU A 1 187 ? 13.083 3.369 1.673 1.00 81.81 187 GLU A C 1
ATOM 1558 O O . GLU A 1 187 ? 12.560 3.211 0.571 1.00 81.81 187 GLU A O 1
ATOM 1563 N N . PHE A 1 188 ? 12.363 3.573 2.782 1.00 85.19 188 PHE A N 1
ATOM 1564 C CA . PHE A 1 188 ? 10.913 3.773 2.783 1.00 85.19 188 PHE A CA 1
ATOM 1565 C C . PHE A 1 188 ? 10.509 4.966 1.903 1.00 85.19 188 PHE A C 1
ATOM 1567 O O . PHE A 1 188 ? 9.643 4.832 1.036 1.00 85.19 188 PHE A O 1
ATOM 1574 N N . CYS A 1 189 ? 11.174 6.116 2.068 1.00 82.69 189 CYS A N 1
ATOM 1575 C CA . CYS A 1 189 ? 10.890 7.309 1.267 1.00 82.69 189 CYS A CA 1
ATOM 1576 C C . CYS A 1 189 ? 11.186 7.068 -0.212 1.00 82.69 189 CYS A C 1
ATOM 1578 O O . CYS A 1 189 ? 10.353 7.374 -1.061 1.00 82.69 189 CYS A O 1
ATOM 1580 N N . LYS A 1 190 ? 12.341 6.467 -0.532 1.00 83.38 190 LYS A N 1
ATOM 1581 C CA . LYS A 1 190 ? 12.699 6.100 -1.912 1.00 83.38 190 LYS A CA 1
ATOM 1582 C C . LYS A 1 190 ? 11.656 5.183 -2.541 1.00 83.38 190 LYS A C 1
ATOM 1584 O O . LYS A 1 190 ? 11.304 5.395 -3.698 1.00 83.38 190 LYS A O 1
ATOM 1589 N N . PHE A 1 191 ? 11.150 4.204 -1.791 1.00 87.88 191 PHE A N 1
ATOM 1590 C CA . PHE A 1 191 ? 10.109 3.296 -2.260 1.00 87.88 191 PHE A CA 1
ATOM 1591 C C . PHE A 1 191 ? 8.828 4.053 -2.627 1.00 87.88 191 PHE A C 1
ATOM 1593 O O . PHE A 1 191 ? 8.386 3.978 -3.770 1.00 87.88 191 PHE A O 1
ATOM 1600 N N . PHE A 1 192 ? 8.244 4.830 -1.712 1.00 88.25 192 PHE A N 1
ATOM 1601 C CA . PHE A 1 192 ? 6.970 5.499 -1.996 1.00 88.25 192 PHE A CA 1
ATOM 1602 C C . PHE A 1 192 ? 7.097 6.662 -2.987 1.00 88.25 192 PHE A C 1
ATOM 1604 O O . PHE A 1 192 ? 6.208 6.822 -3.825 1.00 88.25 192 PHE A O 1
ATOM 1611 N N . ASN A 1 193 ? 8.224 7.385 -2.992 1.00 83.62 193 ASN A N 1
ATOM 1612 C CA . ASN A 1 193 ? 8.546 8.348 -4.050 1.00 83.62 193 ASN A CA 1
ATOM 1613 C C . ASN A 1 193 ? 8.621 7.660 -5.418 1.00 83.62 193 ASN A C 1
ATOM 1615 O O . ASN A 1 193 ? 8.153 8.207 -6.413 1.00 83.62 193 ASN A O 1
ATOM 1619 N N . PHE A 1 194 ? 9.200 6.459 -5.487 1.00 86.69 194 PHE A N 1
ATOM 1620 C CA . PHE A 1 194 ? 9.225 5.678 -6.717 1.00 86.69 194 PHE A CA 1
ATOM 1621 C C . PHE A 1 194 ? 7.806 5.291 -7.148 1.00 86.69 194 PHE A C 1
ATOM 1623 O O . PHE A 1 194 ? 7.422 5.601 -8.271 1.00 86.69 194 PHE A O 1
ATOM 1630 N N . ILE A 1 195 ? 7.005 4.692 -6.260 1.00 89.00 195 ILE A N 1
ATOM 1631 C CA . ILE A 1 195 ? 5.629 4.272 -6.571 1.00 89.00 195 ILE A CA 1
ATOM 1632 C C . ILE A 1 195 ? 4.776 5.445 -7.073 1.00 89.00 195 ILE A C 1
ATOM 1634 O O . ILE A 1 195 ? 4.053 5.300 -8.059 1.00 89.00 195 ILE A O 1
ATOM 1638 N N . ALA A 1 196 ? 4.864 6.602 -6.412 1.00 84.19 196 ALA A N 1
ATOM 1639 C CA . ALA A 1 196 ? 4.052 7.777 -6.716 1.00 84.19 196 ALA A CA 1
ATOM 1640 C C . ALA A 1 196 ? 4.291 8.332 -8.134 1.00 84.19 196 ALA A C 1
ATOM 1642 O O . ALA A 1 196 ? 3.388 8.914 -8.728 1.00 84.19 196 ALA A O 1
ATOM 1643 N N . ARG A 1 197 ? 5.483 8.123 -8.710 1.00 80.12 197 ARG A N 1
ATOM 1644 C CA . ARG A 1 197 ? 5.874 8.679 -10.020 1.00 80.12 197 ARG A CA 1
ATOM 1645 C C . ARG A 1 197 ? 5.196 8.011 -11.220 1.00 80.12 197 ARG A C 1
ATOM 1647 O O . ARG A 1 197 ? 5.183 8.602 -12.299 1.00 80.12 197 ARG A O 1
ATOM 1654 N N . PHE A 1 198 ? 4.654 6.802 -11.073 1.00 83.75 198 PHE A N 1
ATOM 1655 C CA . PHE A 1 198 ? 4.092 6.029 -12.188 1.00 83.75 198 PHE A CA 1
ATOM 1656 C C . PHE A 1 198 ? 2.568 6.121 -12.216 1.00 83.75 198 PHE A C 1
ATOM 1658 O O . PHE A 1 198 ? 1.862 5.300 -11.635 1.00 83.75 198 PHE A O 1
ATOM 1665 N N . ASN A 1 199 ? 2.051 7.112 -12.942 1.00 79.69 199 ASN A N 1
ATOM 1666 C CA . ASN A 1 199 ? 0.610 7.356 -13.028 1.00 79.69 199 ASN A CA 1
ATOM 1667 C C . ASN A 1 199 ? -0.120 6.440 -14.028 1.00 79.69 199 ASN A C 1
ATOM 1669 O O . ASN A 1 199 ? -1.328 6.241 -13.893 1.00 79.69 199 ASN A O 1
ATOM 1673 N N . HIS A 1 200 ? 0.589 5.878 -15.016 1.00 83.38 200 HIS A N 1
ATOM 1674 C CA . HIS A 1 200 ? 0.019 5.072 -16.109 1.00 83.38 200 HIS A CA 1
ATOM 1675 C C . HIS A 1 200 ? -0.156 3.580 -15.787 1.00 83.38 200 HIS A C 1
ATOM 1677 O O . HIS A 1 200 ? -0.779 2.861 -16.565 1.00 83.38 200 HIS A O 1
ATOM 1683 N N . TYR A 1 201 ? 0.348 3.117 -14.642 1.00 88.50 201 TYR A N 1
ATOM 1684 C CA . TYR A 1 201 ? 0.126 1.764 -14.125 1.00 88.50 201 TYR A CA 1
ATOM 1685 C C . TYR A 1 201 ? -0.493 1.803 -12.721 1.00 88.50 201 TYR A C 1
ATOM 1687 O O . TYR A 1 201 ? -0.492 2.835 -12.046 1.00 88.50 201 TYR A O 1
ATOM 1695 N N . SER A 1 202 ? -1.058 0.672 -12.285 1.00 91.00 202 SER A N 1
ATOM 1696 C CA . SER A 1 202 ? -1.461 0.492 -10.887 1.00 91.00 202 SER A CA 1
ATOM 1697 C C . SER A 1 202 ? -0.230 0.487 -9.987 1.00 91.00 202 SER A C 1
ATOM 1699 O O . SER A 1 202 ? 0.833 -0.002 -10.384 1.00 91.00 202 SER A O 1
ATOM 1701 N N . ARG A 1 203 ? -0.366 0.985 -8.755 1.00 93.12 203 ARG A N 1
ATOM 1702 C CA . ARG A 1 203 ? 0.752 1.014 -7.804 1.00 93.12 203 ARG A CA 1
ATOM 1703 C C . ARG A 1 203 ? 1.228 -0.389 -7.469 1.00 93.12 203 ARG A C 1
ATOM 1705 O O . ARG A 1 203 ? 2.426 -0.583 -7.289 1.00 93.12 203 ARG A O 1
ATOM 1712 N N . TYR A 1 204 ? 0.326 -1.372 -7.456 1.00 92.31 204 TYR A N 1
ATOM 1713 C CA . TYR A 1 204 ? 0.707 -2.769 -7.268 1.00 92.31 204 TYR A CA 1
ATOM 1714 C C . TYR A 1 204 ? 1.646 -3.269 -8.375 1.00 92.31 204 TYR A C 1
ATOM 1716 O O . TYR A 1 204 ? 2.682 -3.857 -8.078 1.00 92.31 204 TYR A O 1
ATOM 1724 N N . ASN A 1 205 ? 1.353 -2.978 -9.648 1.00 93.50 205 ASN A N 1
ATOM 1725 C CA . ASN A 1 205 ? 2.253 -3.346 -10.745 1.00 93.50 205 ASN A CA 1
ATOM 1726 C C . ASN A 1 205 ? 3.578 -2.578 -10.672 1.00 93.50 205 ASN A C 1
ATOM 1728 O O . ASN A 1 205 ? 4.633 -3.170 -10.881 1.00 93.50 205 ASN A O 1
ATOM 1732 N N . THR A 1 206 ? 3.547 -1.297 -10.304 1.00 93.06 206 THR A N 1
ATOM 1733 C CA . THR A 1 206 ? 4.761 -0.501 -10.069 1.00 93.06 206 THR A CA 1
ATOM 1734 C C . THR A 1 206 ? 5.622 -1.091 -8.944 1.00 93.06 206 THR A C 1
ATOM 1736 O O . THR A 1 206 ? 6.841 -1.176 -9.082 1.00 93.06 206 THR A O 1
ATOM 1739 N N . MET A 1 207 ? 5.006 -1.580 -7.863 1.00 92.81 207 MET A N 1
ATOM 1740 C CA . MET A 1 207 ? 5.692 -2.280 -6.772 1.00 92.81 207 MET A CA 1
ATOM 1741 C C . MET A 1 207 ? 6.334 -3.591 -7.243 1.00 92.81 207 MET A C 1
ATOM 1743 O O . MET A 1 207 ? 7.482 -3.858 -6.891 1.00 92.81 207 MET A O 1
ATOM 1747 N N . LEU A 1 208 ? 5.644 -4.391 -8.065 1.00 92.56 208 LEU A N 1
ATOM 1748 C CA . LEU A 1 208 ? 6.212 -5.625 -8.624 1.00 92.56 208 LEU A CA 1
ATOM 1749 C C . LEU A 1 208 ? 7.453 -5.350 -9.477 1.00 92.56 208 LEU A C 1
ATOM 1751 O O . LEU A 1 208 ? 8.439 -6.084 -9.380 1.00 92.56 208 LEU A O 1
ATOM 1755 N N . VAL A 1 209 ? 7.426 -4.291 -10.288 1.00 92.81 209 VAL A N 1
ATOM 1756 C CA . VAL A 1 209 ? 8.599 -3.876 -11.068 1.00 92.81 209 VAL A CA 1
ATOM 1757 C C . VAL A 1 209 ? 9.721 -3.413 -10.139 1.00 92.81 209 VAL A C 1
ATOM 1759 O O . VAL A 1 209 ? 10.849 -3.858 -10.313 1.00 92.81 209 VAL A O 1
ATOM 1762 N N . TYR A 1 210 ? 9.423 -2.612 -9.110 1.00 90.19 210 TYR A N 1
ATOM 1763 C CA . TYR A 1 210 ? 10.427 -2.139 -8.147 1.00 90.19 210 TYR A CA 1
ATOM 1764 C C . TYR A 1 210 ? 11.172 -3.280 -7.441 1.00 90.19 210 TYR A C 1
ATOM 1766 O O . TYR A 1 210 ? 12.387 -3.215 -7.248 1.00 90.19 210 TYR A O 1
ATOM 1774 N N . ILE A 1 211 ? 10.452 -4.338 -7.053 1.00 88.69 211 ILE A N 1
ATOM 1775 C CA . ILE A 1 211 ? 11.043 -5.515 -6.401 1.00 88.69 211 ILE A CA 1
ATOM 1776 C C . ILE A 1 211 ? 12.024 -6.227 -7.342 1.00 88.69 211 ILE A C 1
ATOM 1778 O O . ILE A 1 211 ? 13.072 -6.685 -6.890 1.00 88.69 211 ILE A O 1
ATOM 1782 N N . GLN A 1 212 ? 11.707 -6.293 -8.639 1.00 91.19 212 GLN A N 1
ATOM 1783 C CA . GLN A 1 212 ? 12.564 -6.906 -9.658 1.00 91.19 212 GLN A CA 1
ATOM 1784 C C . GLN A 1 212 ? 13.751 -6.010 -10.039 1.00 91.19 212 GLN A C 1
ATOM 1786 O O . GLN A 1 212 ? 14.859 -6.509 -10.219 1.00 91.19 212 GLN A O 1
ATOM 1791 N N . ASN A 1 213 ? 13.534 -4.697 -10.156 1.00 88.62 213 ASN A N 1
ATOM 1792 C CA . ASN A 1 213 ? 14.566 -3.717 -10.465 1.00 88.62 213 ASN A CA 1
ATOM 1793 C C . ASN A 1 213 ? 14.246 -2.342 -9.854 1.00 88.62 213 ASN A C 1
ATOM 1795 O O . ASN A 1 213 ? 13.309 -1.655 -10.260 1.00 88.62 213 ASN A O 1
ATOM 1799 N N . ARG A 1 214 ? 15.095 -1.905 -8.918 1.00 87.38 214 ARG A N 1
ATOM 1800 C CA . ARG A 1 214 ? 14.949 -0.631 -8.195 1.00 87.38 214 ARG A CA 1
ATOM 1801 C C . ARG A 1 214 ? 15.424 0.593 -8.986 1.00 87.38 214 ARG A C 1
ATOM 1803 O O . ARG A 1 214 ? 15.171 1.711 -8.549 1.00 87.38 214 ARG A O 1
ATOM 1810 N N . THR A 1 215 ? 16.133 0.402 -10.101 1.00 85.44 215 THR A N 1
ATOM 1811 C CA . THR A 1 215 ? 16.695 1.485 -10.935 1.00 85.44 215 THR A CA 1
ATOM 1812 C C . THR A 1 215 ? 15.913 1.709 -12.228 1.00 85.44 215 THR A C 1
ATOM 1814 O O . THR A 1 215 ? 16.356 2.468 -13.088 1.00 85.44 215 THR A O 1
ATOM 1817 N N . ILE A 1 216 ? 14.775 1.030 -12.384 1.00 87.75 216 ILE A N 1
ATOM 1818 C CA . ILE A 1 216 ? 13.879 1.178 -13.532 1.00 87.75 216 ILE A CA 1
ATOM 1819 C C . ILE A 1 216 ? 13.496 2.655 -13.716 1.00 87.75 216 ILE A C 1
ATOM 1821 O O . ILE A 1 216 ? 13.148 3.353 -12.759 1.00 87.75 216 ILE A O 1
ATOM 1825 N N . SER A 1 217 ? 13.582 3.144 -14.951 1.00 84.00 217 SER A N 1
ATOM 1826 C CA . SER A 1 217 ? 13.363 4.565 -15.246 1.00 84.00 217 SER A CA 1
ATOM 1827 C C . SER A 1 217 ? 11.925 4.828 -15.672 1.00 84.00 217 SER A C 1
ATOM 1829 O O . SER A 1 217 ? 11.204 5.603 -15.043 1.00 84.00 217 SER A O 1
ATOM 1831 N N . PHE A 1 218 ? 11.488 4.150 -16.729 1.00 88.81 218 PHE A N 1
ATOM 1832 C CA . PHE A 1 218 ? 10.117 4.187 -17.219 1.00 88.81 218 PHE A CA 1
ATOM 1833 C C . PHE A 1 218 ? 9.814 2.855 -17.892 1.00 88.81 218 PHE A C 1
ATOM 1835 O O . PHE A 1 218 ? 10.633 2.376 -18.668 1.00 88.81 218 PHE A O 1
ATOM 1842 N N . PHE A 1 219 ? 8.658 2.255 -17.613 1.00 92.62 219 PHE A N 1
ATOM 1843 C CA . PHE A 1 219 ? 8.339 0.921 -18.117 1.00 92.62 219 PHE A CA 1
ATOM 1844 C C . PHE A 1 219 ? 6.959 0.843 -18.763 1.00 92.62 219 PHE A C 1
ATOM 1846 O O . PHE A 1 219 ? 6.059 1.643 -18.479 1.00 92.62 219 PHE A O 1
ATOM 1853 N N . GLY A 1 220 ? 6.787 -0.173 -19.605 1.00 93.06 220 GLY A N 1
ATOM 1854 C CA . GLY A 1 220 ? 5.492 -0.548 -20.153 1.00 93.06 220 GLY A CA 1
ATOM 1855 C C . GLY A 1 220 ? 5.518 -1.828 -20.977 1.00 93.06 220 GLY A C 1
ATOM 1856 O O . GLY A 1 220 ? 6.571 -2.379 -21.290 1.00 93.06 220 GLY A O 1
ATOM 1857 N N . GLY A 1 221 ? 4.333 -2.334 -21.312 1.00 94.19 221 GLY A N 1
ATOM 1858 C CA . GLY A 1 221 ? 4.197 -3.502 -22.182 1.00 94.19 221 GLY A CA 1
ATOM 1859 C C . GLY A 1 221 ? 4.572 -3.190 -23.633 1.00 94.19 221 GLY A C 1
ATOM 1860 O O . GLY A 1 221 ? 4.444 -2.054 -24.089 1.00 94.19 221 GLY A O 1
ATOM 1861 N N . ALA A 1 222 ? 4.956 -4.208 -24.407 1.00 94.00 222 ALA A N 1
ATOM 1862 C CA . ALA A 1 222 ? 5.346 -4.034 -25.812 1.00 94.00 222 ALA A CA 1
ATOM 1863 C C . ALA A 1 222 ? 4.270 -3.319 -26.661 1.00 94.00 222 ALA A C 1
ATOM 1865 O O . ALA A 1 222 ? 4.581 -2.484 -27.511 1.00 94.00 222 ALA A O 1
ATOM 1866 N N . SER A 1 223 ? 2.986 -3.598 -26.405 1.00 92.44 223 SER A N 1
ATOM 1867 C CA . SER A 1 223 ? 1.877 -2.913 -27.078 1.00 92.44 223 SER A CA 1
ATOM 1868 C C . SER A 1 223 ? 1.739 -1.447 -26.673 1.00 92.44 223 SER A C 1
ATOM 1870 O O . SER A 1 223 ? 1.356 -0.635 -27.508 1.00 92.44 223 SER A O 1
ATOM 1872 N N . TYR A 1 224 ? 2.023 -1.114 -25.412 1.00 92.31 224 TYR A N 1
ATOM 1873 C CA . TYR A 1 224 ? 1.979 0.255 -24.899 1.00 92.31 224 TYR A CA 1
ATOM 1874 C C . TYR A 1 224 ? 3.098 1.088 -25.527 1.00 92.31 224 TYR A C 1
ATOM 1876 O O . TYR A 1 224 ? 2.827 2.133 -26.109 1.00 92.31 224 TYR A O 1
ATOM 1884 N N . TRP A 1 225 ? 4.321 0.548 -25.552 1.00 93.44 225 TRP A N 1
ATOM 1885 C CA . TRP A 1 225 ? 5.461 1.170 -26.226 1.00 93.44 225 TRP A CA 1
ATOM 1886 C C . TRP A 1 225 ? 5.191 1.483 -27.696 1.00 93.44 225 TRP A C 1
ATOM 1888 O O . TRP A 1 225 ? 5.469 2.590 -28.162 1.00 93.44 225 TRP A O 1
ATOM 1898 N N . LYS A 1 226 ? 4.584 0.534 -28.413 1.00 93.62 226 LYS A N 1
ATOM 1899 C CA . LYS A 1 226 ? 4.235 0.714 -29.822 1.00 93.62 226 LYS A CA 1
ATOM 1900 C C . LYS A 1 226 ? 3.128 1.750 -30.031 1.00 93.62 226 LYS A C 1
ATOM 1902 O O . LYS A 1 226 ? 3.204 2.507 -30.990 1.00 93.62 226 LYS A O 1
ATOM 1907 N N . LYS A 1 227 ? 2.090 1.756 -29.190 1.00 92.06 227 LYS A N 1
ATOM 1908 C CA . LYS A 1 227 ? 0.908 2.617 -29.371 1.00 92.06 227 LYS A CA 1
ATOM 1909 C C . LYS A 1 227 ? 1.152 4.058 -28.935 1.00 92.06 227 LYS A C 1
ATOM 1911 O O . LYS A 1 227 ? 0.854 4.961 -29.704 1.00 92.06 227 LYS A O 1
ATOM 1916 N N . GLU A 1 228 ? 1.703 4.255 -27.741 1.00 88.31 228 GLU A N 1
ATOM 1917 C CA . GLU A 1 228 ? 1.825 5.589 -27.138 1.00 88.31 228 GLU A CA 1
ATOM 1918 C C . GLU A 1 228 ? 3.080 6.331 -27.601 1.00 88.31 228 GLU A C 1
ATOM 1920 O O . GLU A 1 228 ? 3.083 7.555 -27.694 1.00 88.31 228 GLU A O 1
ATOM 1925 N N . PHE A 1 229 ? 4.151 5.596 -27.915 1.00 89.38 229 PHE A N 1
ATOM 1926 C CA . PHE A 1 229 ? 5.464 6.190 -28.189 1.00 89.38 229 PHE A CA 1
ATOM 1927 C C . PHE A 1 229 ? 6.082 5.742 -29.515 1.00 89.38 229 PHE A C 1
ATOM 1929 O O . PHE A 1 229 ? 7.193 6.153 -29.840 1.00 89.38 229 PHE A O 1
ATOM 1936 N N . ASN A 1 230 ? 5.393 4.890 -30.286 1.00 92.25 230 ASN A N 1
ATOM 1937 C CA . ASN A 1 230 ? 5.905 4.310 -31.531 1.00 92.25 230 ASN A CA 1
ATOM 1938 C C . ASN A 1 230 ? 7.292 3.643 -31.373 1.00 92.25 230 ASN A C 1
ATOM 1940 O O . ASN A 1 230 ? 8.117 3.652 -32.287 1.00 92.25 230 ASN A O 1
ATOM 1944 N N . ARG A 1 231 ? 7.555 3.057 -30.196 1.00 94.00 231 ARG A N 1
ATOM 1945 C CA . ARG A 1 231 ? 8.793 2.329 -29.878 1.00 94.00 231 ARG A CA 1
ATOM 1946 C C . ARG A 1 231 ? 8.578 0.823 -29.983 1.00 94.00 231 ARG A C 1
ATOM 1948 O O . ARG A 1 231 ? 7.475 0.319 -29.768 1.00 94.00 231 ARG A O 1
ATOM 1955 N N . LYS A 1 232 ? 9.641 0.086 -30.297 1.00 96.19 232 LYS A N 1
ATOM 1956 C CA . LYS A 1 232 ? 9.651 -1.382 -30.319 1.00 96.19 232 LYS A CA 1
ATOM 1957 C C . LYS A 1 232 ? 10.637 -1.899 -29.285 1.00 96.19 232 LYS A C 1
ATOM 1959 O O . LYS A 1 232 ? 11.716 -1.341 -29.140 1.00 96.19 232 LYS A O 1
ATOM 1964 N N . VAL A 1 233 ? 10.268 -2.970 -28.596 1.00 96.69 233 VAL A N 1
ATOM 1965 C CA . VAL A 1 233 ? 11.175 -3.678 -27.686 1.00 96.69 233 VAL A CA 1
ATOM 1966 C C . VAL A 1 233 ? 12.295 -4.315 -28.508 1.00 96.69 233 VAL A C 1
ATOM 1968 O O . VAL A 1 233 ? 12.024 -4.871 -29.578 1.00 96.69 233 VAL A O 1
ATOM 1971 N N . ILE A 1 234 ? 13.537 -4.187 -28.044 1.00 95.69 234 ILE A N 1
ATOM 1972 C CA . ILE A 1 234 ? 14.690 -4.804 -28.705 1.00 95.69 234 ILE A CA 1
ATOM 1973 C C . ILE A 1 234 ? 14.623 -6.337 -28.578 1.00 95.69 234 ILE A C 1
ATOM 1975 O O . ILE A 1 234 ? 14.072 -6.845 -27.597 1.00 95.69 234 ILE A O 1
ATOM 1979 N N . PRO A 1 235 ? 15.156 -7.093 -29.554 1.00 92.56 235 PRO A N 1
ATOM 1980 C CA . PRO A 1 235 ? 15.299 -8.539 -29.411 1.00 92.56 235 PRO A CA 1
ATOM 1981 C C . PRO A 1 235 ? 16.053 -8.892 -28.123 1.00 92.56 235 PRO A C 1
ATOM 1983 O O . PRO A 1 235 ? 16.956 -8.165 -27.719 1.00 92.56 235 PRO A O 1
ATOM 1986 N N . ASP A 1 236 ? 15.651 -9.986 -27.477 1.00 90.56 236 ASP A N 1
ATOM 1987 C CA . ASP A 1 236 ? 16.286 -10.541 -26.270 1.00 90.56 236 ASP A CA 1
ATOM 1988 C C . ASP A 1 236 ? 16.273 -9.647 -25.013 1.00 90.56 236 ASP A C 1
ATOM 1990 O O . ASP A 1 236 ? 16.898 -9.980 -24.005 1.00 90.56 236 ASP A O 1
ATOM 1994 N N . ALA A 1 237 ? 15.504 -8.551 -25.018 1.00 92.81 237 ALA A N 1
ATOM 1995 C CA . ALA A 1 237 ? 15.258 -7.756 -23.819 1.00 92.81 237 ALA A CA 1
ATOM 1996 C C . ALA A 1 237 ? 14.667 -8.611 -22.689 1.00 92.81 237 ALA A C 1
ATOM 1998 O O . ALA A 1 237 ? 13.677 -9.327 -22.883 1.00 92.81 237 ALA A O 1
ATOM 1999 N N . ARG A 1 238 ? 15.230 -8.493 -21.482 1.00 93.38 238 ARG A N 1
ATOM 2000 C CA . ARG A 1 238 ? 14.731 -9.207 -20.305 1.00 93.38 238 ARG A CA 1
ATOM 2001 C C . ARG A 1 238 ? 13.483 -8.500 -19.761 1.00 93.38 238 ARG A C 1
ATOM 2003 O O . ARG A 1 238 ? 13.595 -7.373 -19.289 1.00 93.38 238 ARG A O 1
ATOM 2010 N N . PRO A 1 239 ? 12.305 -9.143 -19.774 1.00 95.19 239 PRO A N 1
ATOM 2011 C CA . PRO A 1 239 ? 11.089 -8.508 -19.294 1.00 95.19 239 PRO A CA 1
ATOM 2012 C C . PRO A 1 239 ? 10.997 -8.499 -17.765 1.00 95.19 239 PRO A C 1
ATOM 2014 O O . PRO A 1 239 ? 11.520 -9.381 -17.082 1.00 95.19 239 PRO A O 1
ATOM 2017 N N . TYR A 1 240 ? 10.201 -7.565 -17.255 1.00 95.81 240 TYR A N 1
ATOM 2018 C CA . TYR A 1 240 ? 9.637 -7.576 -15.910 1.00 95.81 240 TYR A CA 1
ATOM 2019 C C . TYR A 1 240 ? 8.245 -8.200 -15.932 1.00 95.81 240 TYR A C 1
ATOM 2021 O O . TYR A 1 240 ? 7.454 -7.959 -16.849 1.00 95.81 240 TYR A O 1
ATOM 2029 N N . ILE A 1 241 ? 7.923 -8.977 -14.902 1.00 94.94 241 ILE A N 1
ATOM 2030 C CA . ILE A 1 241 ? 6.605 -9.593 -14.745 1.00 94.94 241 ILE A CA 1
ATOM 2031 C C . ILE A 1 241 ? 5.690 -8.627 -13.990 1.00 94.94 241 ILE A C 1
ATOM 2033 O O . ILE A 1 241 ? 6.021 -8.187 -12.889 1.00 94.94 241 ILE A O 1
ATOM 2037 N N . ILE A 1 242 ? 4.530 -8.319 -14.569 1.00 94.56 242 ILE A N 1
ATOM 2038 C CA . ILE A 1 242 ? 3.459 -7.542 -13.929 1.00 94.56 242 ILE A CA 1
ATOM 2039 C C . ILE A 1 242 ? 2.125 -8.287 -14.043 1.00 94.56 242 ILE A C 1
ATOM 2041 O O . ILE A 1 242 ? 1.980 -9.184 -14.875 1.00 94.56 242 ILE A O 1
ATOM 2045 N N . LEU A 1 243 ? 1.126 -7.918 -13.242 1.00 92.19 243 LEU A N 1
ATOM 2046 C CA . LEU A 1 243 ? -0.210 -8.506 -13.346 1.00 92.19 243 LEU A CA 1
ATOM 2047 C C . LEU A 1 243 ? -0.941 -7.985 -14.584 1.00 92.19 243 LEU A C 1
ATOM 2049 O O . LEU A 1 243 ? -0.944 -6.782 -14.868 1.00 92.19 243 LEU A O 1
ATOM 2053 N N . ALA A 1 244 ? -1.602 -8.899 -15.292 1.00 89.56 244 ALA A N 1
ATOM 2054 C CA . ALA A 1 244 ? -2.431 -8.570 -16.443 1.00 89.56 244 ALA A CA 1
ATOM 2055 C C . ALA A 1 244 ? -3.879 -8.278 -16.007 1.00 89.56 244 ALA A C 1
ATOM 2057 O O . ALA A 1 244 ? -4.454 -9.033 -15.220 1.00 89.56 244 ALA A O 1
ATOM 2058 N N . PRO A 1 245 ? -4.541 -7.242 -16.551 1.00 83.56 245 PRO A N 1
ATOM 2059 C CA . PRO A 1 245 ? -5.972 -7.060 -16.339 1.00 83.56 245 PRO A CA 1
ATOM 2060 C C . PRO A 1 245 ? -6.753 -8.295 -16.813 1.00 83.56 245 PRO A C 1
ATOM 2062 O O . PRO A 1 245 ? -6.664 -8.670 -17.980 1.00 83.56 245 PRO A O 1
ATOM 2065 N N . LYS A 1 246 ? -7.536 -8.916 -15.918 1.00 83.50 246 LYS A N 1
ATOM 2066 C CA . LYS A 1 246 ? -8.327 -10.138 -16.194 1.00 83.50 246 LYS A CA 1
ATOM 2067 C C . LYS A 1 246 ? -7.497 -11.345 -16.677 1.00 83.50 246 LYS A C 1
ATOM 2069 O O . LYS A 1 246 ? -8.053 -12.258 -17.280 1.00 83.50 246 LYS A O 1
ATOM 2074 N N . GLY A 1 247 ? -6.194 -11.360 -16.414 1.00 83.06 247 GLY A N 1
ATOM 2075 C CA . GLY A 1 247 ? -5.289 -12.456 -16.754 1.00 83.06 247 GLY A CA 1
ATOM 2076 C C . GLY A 1 247 ? -4.254 -12.680 -15.650 1.00 83.06 247 GLY A C 1
ATOM 2077 O O . GLY A 1 247 ? -4.246 -11.938 -14.671 1.00 83.06 247 GLY A O 1
ATOM 2078 N N . PRO A 1 248 ? -3.385 -13.695 -15.779 1.00 83.50 248 PRO A N 1
ATOM 2079 C CA . PRO A 1 248 ? -2.411 -14.005 -14.740 1.00 83.50 248 PRO A CA 1
ATOM 2080 C C . PRO A 1 248 ? -1.288 -12.960 -14.694 1.00 83.50 248 PRO A C 1
ATOM 2082 O O . PRO A 1 248 ? -1.153 -12.231 -13.715 1.00 83.50 248 PRO A O 1
ATOM 2085 N N . VAL A 1 249 ? -0.504 -12.844 -15.769 1.00 94.19 249 VAL A N 1
ATOM 2086 C CA . VAL A 1 249 ? 0.661 -11.955 -15.853 1.00 94.19 249 VAL A CA 1
ATOM 2087 C C . VAL A 1 249 ? 0.870 -11.443 -17.277 1.00 94.19 249 VAL A C 1
ATOM 2089 O O . VAL A 1 249 ? 0.409 -12.051 -18.242 1.00 94.19 249 VAL A O 1
ATOM 2092 N N . MET A 1 250 ? 1.579 -10.326 -17.411 1.00 93.88 250 MET A N 1
ATOM 2093 C CA . MET A 1 250 ? 2.088 -9.805 -18.677 1.00 93.88 250 MET A CA 1
ATOM 2094 C C . MET A 1 250 ? 3.518 -9.282 -18.508 1.00 93.88 250 MET A C 1
ATOM 2096 O O . MET A 1 250 ? 3.991 -9.067 -17.392 1.00 93.88 250 MET A O 1
ATOM 2100 N N . LEU A 1 251 ? 4.195 -9.080 -19.636 1.00 95.44 251 LEU A N 1
ATOM 2101 C CA . LEU A 1 251 ? 5.575 -8.612 -19.683 1.00 95.44 251 LEU A CA 1
ATOM 2102 C C . LEU A 1 251 ? 5.630 -7.093 -19.858 1.00 95.44 251 LEU A C 1
ATOM 2104 O O . LEU A 1 251 ? 4.913 -6.526 -20.691 1.00 95.44 251 LEU A O 1
ATOM 2108 N N . ALA A 1 252 ? 6.508 -6.457 -19.094 1.00 95.25 252 ALA A N 1
ATOM 2109 C CA . ALA A 1 252 ? 6.869 -5.054 -19.219 1.00 95.25 252 ALA A CA 1
ATOM 2110 C C . ALA A 1 252 ? 8.371 -4.909 -19.479 1.00 95.25 252 ALA A C 1
ATOM 2112 O O . ALA A 1 252 ? 9.156 -5.776 -19.116 1.00 95.25 252 ALA A O 1
ATOM 2113 N N . TYR A 1 253 ? 8.756 -3.804 -20.104 1.00 95.25 253 TYR A N 1
ATOM 2114 C CA . TYR A 1 253 ? 10.124 -3.517 -20.529 1.00 95.25 253 TYR A CA 1
ATOM 2115 C C . TYR A 1 253 ? 10.469 -2.078 -20.167 1.00 95.25 253 TYR A C 1
ATOM 2117 O O . TYR A 1 253 ? 9.576 -1.220 -20.221 1.00 95.25 253 TYR A O 1
ATOM 2125 N N . ASP A 1 254 ? 11.724 -1.826 -19.800 1.00 94.06 254 ASP A N 1
ATOM 2126 C CA . ASP A 1 254 ? 12.219 -0.477 -19.531 1.00 94.06 254 ASP A CA 1
ATOM 2127 C C . ASP A 1 254 ? 12.340 0.318 -20.848 1.00 94.06 254 ASP A C 1
ATOM 2129 O O . ASP A 1 254 ? 12.407 -0.253 -21.937 1.00 94.06 254 ASP A O 1
ATOM 2133 N N . ILE A 1 255 ? 12.370 1.647 -20.776 1.00 91.75 255 ILE A N 1
ATOM 2134 C CA . ILE A 1 255 ? 12.670 2.516 -21.915 1.00 91.75 255 ILE A CA 1
ATOM 2135 C C . ILE A 1 255 ? 14.009 2.146 -22.573 1.00 91.75 255 ILE A C 1
ATOM 2137 O O . ILE A 1 255 ? 14.093 2.155 -23.803 1.00 91.75 255 ILE A O 1
ATOM 2141 N N . PHE A 1 256 ? 15.021 1.763 -21.788 1.00 93.12 256 PHE A N 1
ATOM 2142 C CA . PHE A 1 256 ? 16.331 1.334 -22.290 1.00 93.12 256 PHE A CA 1
ATOM 2143 C C . PHE A 1 256 ? 16.279 0.002 -23.056 1.00 93.12 256 PHE A C 1
ATOM 2145 O O . PHE A 1 256 ? 17.148 -0.262 -23.882 1.00 93.12 256 PHE A O 1
ATOM 2152 N N . ASP A 1 257 ? 15.216 -0.786 -22.879 1.00 94.56 257 ASP A N 1
ATOM 2153 C CA . ASP A 1 257 ? 14.964 -2.031 -23.614 1.00 94.56 257 ASP A CA 1
ATOM 2154 C C . ASP A 1 257 ? 14.191 -1.795 -24.926 1.00 94.56 257 ASP A C 1
ATOM 2156 O O . ASP A 1 257 ? 13.612 -2.716 -25.514 1.00 94.56 257 ASP A O 1
ATOM 2160 N N . THR A 1 258 ? 14.099 -0.548 -25.390 1.00 94.06 258 THR A N 1
ATOM 2161 C CA . THR A 1 258 ? 13.301 -0.197 -26.568 1.00 94.06 258 THR A CA 1
ATOM 2162 C C . THR A 1 258 ? 14.050 0.704 -27.534 1.00 94.06 258 THR A C 1
ATOM 2164 O O . THR A 1 258 ? 14.811 1.586 -27.140 1.00 94.06 258 THR A O 1
ATOM 2167 N N . ILE A 1 259 ? 13.751 0.547 -28.821 1.00 93.88 259 ILE A N 1
ATOM 2168 C CA . ILE A 1 259 ? 14.244 1.395 -29.902 1.00 93.88 259 ILE A CA 1
ATOM 2169 C C . ILE A 1 259 ? 13.092 2.185 -30.533 1.00 93.88 259 ILE A C 1
ATOM 2171 O O . ILE A 1 259 ? 11.995 1.664 -30.758 1.00 93.88 259 ILE A O 1
ATOM 2175 N N . GLY A 1 260 ? 13.337 3.463 -30.806 1.00 90.75 260 GLY A N 1
ATOM 2176 C CA . GLY A 1 260 ? 12.386 4.398 -31.401 1.00 90.75 260 GLY A CA 1
ATOM 2177 C C . GLY A 1 260 ? 13.114 5.517 -32.139 1.00 90.75 260 GLY A C 1
ATOM 2178 O O . GLY A 1 260 ? 14.335 5.483 -32.264 1.00 90.75 260 GLY A O 1
ATOM 2179 N N . SER A 1 261 ? 12.370 6.511 -32.628 1.00 87.06 261 SER A N 1
ATOM 2180 C CA . SER A 1 261 ? 12.949 7.662 -33.340 1.00 87.06 261 SER A CA 1
ATOM 2181 C C . SER A 1 261 ? 13.824 8.556 -32.455 1.00 87.06 261 SER A C 1
ATOM 2183 O O . SER A 1 261 ? 14.706 9.236 -32.962 1.00 87.06 261 SER A O 1
ATOM 2185 N N . GLU A 1 262 ? 13.581 8.559 -31.147 1.00 88.25 262 GLU A N 1
ATOM 2186 C CA . GLU A 1 262 ? 14.384 9.267 -30.144 1.00 88.25 262 GLU A CA 1
ATOM 2187 C C . GLU A 1 262 ? 15.154 8.287 -29.243 1.00 88.25 262 GLU A C 1
ATOM 2189 O O . GLU A 1 262 ? 14.760 7.123 -29.102 1.00 88.25 262 GLU A O 1
ATOM 2194 N N . SER A 1 263 ? 16.222 8.752 -28.588 1.00 89.56 263 SER A N 1
ATOM 2195 C CA . SER A 1 263 ? 16.942 7.946 -27.593 1.00 89.56 263 SER A CA 1
ATOM 2196 C C . SER A 1 263 ? 16.152 7.821 -26.281 1.00 89.56 263 SER A C 1
ATOM 2198 O O . SER A 1 263 ? 15.219 8.587 -26.024 1.00 89.56 263 SER A O 1
ATOM 2200 N N . ALA A 1 264 ? 16.507 6.838 -25.450 1.00 87.81 264 ALA A N 1
ATOM 2201 C CA . ALA A 1 264 ? 15.892 6.650 -24.136 1.00 87.81 264 ALA A CA 1
ATOM 2202 C C . ALA A 1 264 ? 16.153 7.853 -23.211 1.00 87.81 264 ALA A C 1
ATOM 2204 O O . ALA A 1 264 ? 15.258 8.307 -22.507 1.00 87.81 264 ALA A O 1
ATOM 2205 N N . GLU A 1 265 ? 17.356 8.417 -23.268 1.00 88.50 265 GLU A N 1
ATOM 2206 C CA . GLU A 1 265 ? 17.770 9.588 -22.497 1.00 88.50 265 GLU A CA 1
ATOM 2207 C C . GLU A 1 265 ? 16.960 10.818 -22.904 1.00 88.50 265 GLU A C 1
ATOM 2209 O O . GLU A 1 265 ? 16.357 11.463 -22.050 1.00 88.50 265 GLU A O 1
ATOM 2214 N N . SER A 1 266 ? 16.843 11.080 -24.211 1.00 86.62 266 SER A N 1
ATOM 2215 C CA . SER A 1 266 ? 16.042 12.196 -24.724 1.00 86.62 266 SER A CA 1
ATOM 2216 C C . SER A 1 266 ? 14.562 12.060 -24.342 1.00 86.62 266 SER A C 1
ATOM 2218 O O . SER A 1 266 ? 13.919 13.042 -23.968 1.00 86.62 266 SER A O 1
ATOM 2220 N N . PHE A 1 267 ? 14.025 10.835 -24.347 1.00 85.12 267 PHE A N 1
ATOM 2221 C CA . PHE A 1 267 ? 12.676 10.556 -23.855 1.00 85.12 267 PHE A CA 1
ATOM 2222 C C . PHE A 1 267 ? 12.510 10.932 -22.373 1.00 85.12 267 PHE A C 1
ATOM 2224 O O . PHE A 1 267 ? 11.515 11.557 -21.999 1.00 85.12 267 PHE A O 1
ATOM 2231 N N . LEU A 1 268 ? 13.479 10.568 -21.527 1.00 83.00 268 LEU A N 1
ATOM 2232 C CA . LEU A 1 268 ? 13.452 10.866 -20.093 1.00 83.00 268 LEU A CA 1
ATOM 2233 C C . LEU A 1 268 ? 13.623 12.369 -19.810 1.00 83.00 268 LEU A C 1
ATOM 2235 O O . LEU A 1 268 ? 12.929 12.902 -18.940 1.00 83.00 268 LEU A O 1
ATOM 2239 N N . GLU A 1 269 ? 14.485 13.059 -20.562 1.00 80.88 269 GLU A N 1
ATOM 2240 C CA . GLU A 1 269 ? 14.740 14.504 -20.447 1.00 80.88 269 GLU A CA 1
ATOM 2241 C C . GLU A 1 269 ? 13.513 15.359 -20.783 1.00 80.88 269 GLU A C 1
ATOM 2243 O O . GLU A 1 269 ? 13.290 16.397 -20.158 1.00 80.88 269 GLU A O 1
ATOM 2248 N N . ARG A 1 270 ? 12.648 14.902 -21.699 1.00 72.62 270 ARG A N 1
ATOM 2249 C CA . ARG A 1 270 ? 11.355 15.556 -21.993 1.00 72.62 270 ARG A CA 1
ATOM 2250 C C . ARG A 1 270 ? 10.324 15.414 -20.859 1.00 72.62 270 ARG A C 1
ATOM 2252 O O . ARG A 1 270 ? 9.207 15.927 -20.986 1.00 72.62 270 ARG A O 1
ATOM 2259 N N . GLY A 1 271 ? 10.716 14.764 -19.759 1.00 63.56 271 GLY A N 1
ATOM 2260 C CA . GLY A 1 271 ? 9.914 14.436 -18.589 1.00 63.56 271 GLY A CA 1
ATOM 2261 C C . GLY A 1 271 ? 9.198 13.107 -18.791 1.00 63.56 271 GLY A C 1
ATOM 2262 O O . GLY A 1 271 ? 8.362 13.015 -19.685 1.00 63.56 271 GLY A O 1
ATOM 2263 N N . LEU A 1 272 ? 9.517 12.109 -17.949 1.00 59.47 272 LEU A N 1
ATOM 2264 C CA . LEU A 1 272 ? 8.896 10.771 -17.852 1.00 59.47 272 LEU A CA 1
ATOM 2265 C C . LEU A 1 272 ? 7.484 10.702 -18.467 1.00 59.47 272 LEU A C 1
ATOM 2267 O O . LEU A 1 272 ? 6.497 10.954 -17.775 1.00 59.47 272 LEU A O 1
ATOM 2271 N N . GLY A 1 273 ? 7.376 10.403 -19.765 1.00 53.59 273 GLY A N 1
ATOM 2272 C CA . GLY A 1 273 ? 6.093 10.276 -20.463 1.00 53.59 273 GLY A CA 1
ATOM 2273 C C . GLY A 1 273 ? 5.056 11.384 -20.195 1.00 53.59 273 GLY A C 1
ATOM 2274 O O . GLY A 1 273 ? 3.883 11.051 -20.111 1.00 53.59 273 GLY A O 1
ATOM 2275 N N . GLN A 1 274 ? 5.456 12.651 -19.990 1.00 45.91 274 GLN A N 1
ATOM 2276 C CA . GLN A 1 274 ? 4.611 13.859 -19.819 1.00 45.91 274 GLN A CA 1
ATOM 2277 C C . GLN A 1 274 ? 3.223 13.698 -19.143 1.00 45.91 274 GLN A C 1
ATOM 2279 O O . GLN A 1 274 ? 2.274 14.413 -19.462 1.00 45.91 274 GLN A O 1
ATOM 2284 N N . ILE A 1 275 ? 3.101 12.843 -18.123 1.00 42.16 275 ILE A N 1
ATOM 2285 C CA . ILE A 1 275 ? 2.010 12.908 -17.130 1.00 42.16 275 ILE A CA 1
ATOM 2286 C C . ILE A 1 275 ? 2.615 13.141 -15.742 1.00 42.16 275 ILE A C 1
ATOM 2288 O O . ILE A 1 275 ? 2.182 12.601 -14.730 1.00 42.16 275 ILE A O 1
ATOM 2292 N N . MET A 1 276 ? 3.615 14.015 -15.677 1.00 43.56 276 MET A N 1
ATOM 2293 C CA . MET A 1 276 ? 3.691 14.954 -14.568 1.00 43.56 276 MET A CA 1
ATOM 2294 C C . MET A 1 276 ? 2.803 16.122 -14.985 1.00 43.56 276 MET A C 1
ATOM 2296 O O . MET A 1 276 ? 3.290 17.146 -15.465 1.00 43.56 276 MET A O 1
ATOM 2300 N N . ARG A 1 277 ? 1.474 15.974 -14.864 1.00 45.34 277 ARG A N 1
ATOM 2301 C CA . ARG A 1 277 ? 0.660 17.183 -14.746 1.00 45.34 277 ARG A CA 1
ATOM 2302 C C . ARG A 1 277 ? 1.271 17.901 -13.546 1.00 45.34 277 ARG A C 1
ATOM 2304 O O . ARG A 1 277 ? 1.144 17.411 -12.432 1.00 45.34 277 ARG A O 1
ATOM 2311 N N . LYS A 1 278 ? 1.945 19.034 -13.775 1.00 45.88 278 LYS A N 1
ATOM 2312 C CA . LYS A 1 278 ? 2.013 20.113 -12.786 1.00 45.88 278 LYS A CA 1
ATOM 2313 C C . LYS A 1 278 ? 0.569 20.539 -12.555 1.00 45.88 278 LYS A C 1
ATOM 2315 O O . LYS A 1 278 ? 0.065 21.496 -13.129 1.00 45.88 278 LYS A O 1
ATOM 2320 N N . THR A 1 279 ? -0.157 19.706 -11.845 1.00 49.38 279 THR A N 1
ATOM 2321 C CA . THR A 1 279 ? -1.421 20.027 -11.233 1.00 49.38 279 THR A CA 1
ATOM 2322 C C . THR A 1 279 ? -1.103 21.154 -10.280 1.00 49.38 279 THR A C 1
ATOM 2324 O O . THR A 1 279 ? -0.203 21.039 -9.454 1.00 49.38 279 THR A O 1
ATOM 2327 N N . GLY A 1 280 ? -1.757 22.292 -10.471 1.00 56.78 280 GLY A N 1
ATOM 2328 C CA . GLY A 1 280 ? -1.471 23.507 -9.713 1.00 56.78 280 GLY A CA 1
ATOM 2329 C C . GLY A 1 280 ? -1.864 23.415 -8.238 1.00 56.78 280 GLY A C 1
ATOM 2330 O O . GLY A 1 280 ? -2.299 24.414 -7.701 1.00 56.78 280 GLY A O 1
ATOM 2331 N N . GLY A 1 281 ? -1.819 22.232 -7.620 1.00 70.56 281 GLY A N 1
ATOM 2332 C CA . GLY A 1 281 ? -2.228 21.990 -6.243 1.00 70.56 281 GLY A CA 1
ATOM 2333 C C . GLY A 1 281 ? -3.736 21.921 -6.022 1.00 70.56 281 GLY A C 1
ATOM 2334 O O . GLY A 1 281 ? -4.151 21.693 -4.895 1.00 70.56 281 GLY A O 1
ATOM 2335 N N . PHE A 1 282 ? -4.557 22.072 -7.067 1.00 79.31 282 PHE A N 1
ATOM 2336 C CA . PHE A 1 282 ? -6.015 22.173 -6.950 1.00 79.31 282 PHE A CA 1
ATOM 2337 C C . PHE A 1 282 ? -6.742 20.892 -7.356 1.00 79.31 282 PHE A C 1
ATOM 2339 O O . PHE A 1 282 ? -6.379 20.238 -8.340 1.00 79.31 282 PHE A O 1
ATOM 2346 N N . ILE A 1 283 ? -7.835 20.591 -6.649 1.00 82.50 283 ILE A N 1
ATOM 2347 C CA . ILE A 1 283 ? -8.780 19.548 -7.044 1.00 82.50 283 ILE A CA 1
ATOM 2348 C C . ILE A 1 283 ? -10.004 20.158 -7.726 1.00 82.50 283 ILE A C 1
ATOM 2350 O O . ILE A 1 283 ? -10.586 21.146 -7.277 1.00 82.50 283 ILE A O 1
ATOM 2354 N N . ASP A 1 284 ? -10.402 19.541 -8.834 1.00 82.88 284 ASP A N 1
ATOM 2355 C CA . ASP A 1 284 ? -11.619 19.903 -9.545 1.00 82.88 284 ASP A CA 1
ATOM 2356 C C . ASP A 1 284 ? -12.875 19.629 -8.691 1.00 82.88 284 ASP A C 1
ATOM 2358 O O . ASP A 1 284 ? -12.976 18.609 -8.003 1.00 82.88 284 ASP A O 1
ATOM 2362 N N . GLU A 1 285 ? -13.854 20.536 -8.747 1.00 86.12 285 GLU A N 1
ATOM 2363 C CA . GLU A 1 285 ? -15.055 20.469 -7.907 1.00 86.12 285 GLU A CA 1
ATOM 2364 C C . GLU A 1 285 ? -15.884 19.212 -8.170 1.00 86.12 285 GLU A C 1
ATOM 2366 O O . GLU A 1 285 ? -16.436 18.620 -7.240 1.00 86.12 285 GLU A O 1
ATOM 2371 N N . TYR A 1 286 ? -15.962 18.790 -9.433 1.00 86.62 286 TYR A N 1
ATOM 2372 C CA . TYR A 1 286 ? -16.694 17.591 -9.799 1.00 86.62 286 TYR A CA 1
ATOM 2373 C C . TYR A 1 286 ? -16.020 16.350 -9.211 1.00 86.62 286 TYR A C 1
ATOM 2375 O O . TYR A 1 286 ? -16.713 15.506 -8.648 1.00 86.62 286 TYR A O 1
ATOM 2383 N N . LYS A 1 287 ? -14.682 16.259 -9.237 1.00 85.81 287 LYS A N 1
ATOM 2384 C CA . LYS A 1 287 ? -13.955 15.167 -8.559 1.00 85.81 287 LYS A CA 1
ATOM 2385 C C . LYS A 1 287 ? -14.195 15.158 -7.049 1.00 85.81 287 LYS A C 1
ATOM 2387 O O . LYS A 1 287 ? -14.452 14.098 -6.484 1.00 85.81 287 LYS A O 1
ATOM 2392 N N . PHE A 1 288 ? -14.165 16.329 -6.413 1.00 88.00 288 PHE A N 1
ATOM 2393 C CA . PHE A 1 288 ? -14.435 16.460 -4.981 1.00 88.00 288 PHE A CA 1
ATOM 2394 C C . PHE A 1 288 ? -15.851 15.976 -4.622 1.00 88.00 288 PHE A C 1
ATOM 2396 O O . PHE A 1 288 ? -16.019 15.110 -3.765 1.00 88.00 288 PHE A O 1
ATOM 2403 N N . LYS A 1 289 ? -16.875 16.455 -5.340 1.00 89.75 289 LYS A N 1
ATOM 2404 C CA . LYS A 1 289 ? -18.275 16.037 -5.145 1.00 89.75 289 LYS A CA 1
ATOM 2405 C C . LYS A 1 289 ? -18.506 14.563 -5.489 1.00 89.75 289 LYS A C 1
ATOM 2407 O O . LYS A 1 289 ? -19.253 13.881 -4.788 1.00 89.75 289 LYS A O 1
ATOM 2412 N N . LYS A 1 290 ? -17.844 14.047 -6.532 1.00 89.94 290 LYS A N 1
ATOM 2413 C CA . LYS A 1 290 ? -17.885 12.624 -6.894 1.00 89.94 290 LYS A CA 1
ATOM 2414 C C . LYS A 1 290 ? -17.392 11.772 -5.726 1.00 89.94 290 LYS A C 1
ATOM 2416 O O . LYS A 1 290 ? -18.081 10.820 -5.371 1.00 89.94 290 LYS A O 1
ATOM 2421 N N . ALA A 1 291 ? -16.284 12.141 -5.082 1.00 89.19 291 ALA A N 1
ATOM 2422 C CA . ALA A 1 291 ? -15.759 11.388 -3.946 1.00 89.19 291 ALA A CA 1
ATOM 2423 C C . ALA A 1 291 ? -16.764 11.287 -2.781 1.00 89.19 291 ALA A C 1
ATOM 2425 O O . ALA A 1 291 ? -16.943 10.206 -2.221 1.00 89.19 291 ALA A O 1
ATOM 2426 N N . PHE A 1 292 ? -17.494 12.368 -2.484 1.00 90.38 292 PHE A N 1
ATOM 2427 C CA . PHE A 1 292 ? -18.570 12.359 -1.484 1.00 90.38 292 PHE A CA 1
ATOM 2428 C C . PHE A 1 292 ? -19.701 11.416 -1.889 1.00 90.38 292 PHE A C 1
ATOM 2430 O O . PHE A 1 292 ? -20.087 10.545 -1.114 1.00 90.38 292 PHE A O 1
ATOM 2437 N N . SER A 1 293 ? -20.180 11.528 -3.131 1.00 89.75 293 SER A N 1
ATOM 2438 C CA . SER A 1 293 ? -21.260 10.666 -3.621 1.00 89.75 293 SER A CA 1
ATOM 2439 C C . SER A 1 293 ? -20.880 9.182 -3.580 1.00 89.75 293 SER A C 1
ATOM 2441 O O . SER A 1 293 ? -21.696 8.336 -3.221 1.00 89.75 293 SER A O 1
ATOM 2443 N N . VAL A 1 294 ? -19.625 8.840 -3.896 1.00 89.62 294 VAL A N 1
ATOM 2444 C CA . VAL A 1 294 ? -19.131 7.461 -3.805 1.00 89.62 294 VAL A CA 1
ATOM 2445 C C . VAL A 1 294 ? -19.105 6.999 -2.349 1.00 89.62 294 VAL A C 1
ATOM 2447 O O . VAL A 1 294 ? -19.590 5.904 -2.076 1.00 89.62 294 VAL A O 1
ATOM 2450 N N . ALA A 1 295 ? -18.628 7.822 -1.409 1.00 90.31 295 ALA A N 1
ATOM 2451 C CA . ALA A 1 295 ? -18.645 7.486 0.017 1.00 90.31 295 ALA A CA 1
ATOM 2452 C C . ALA A 1 295 ? -20.076 7.192 0.508 1.00 90.31 295 ALA A C 1
ATOM 2454 O O . ALA A 1 295 ? -20.331 6.134 1.090 1.00 90.31 295 ALA A O 1
ATOM 2455 N N . GLU A 1 296 ? -21.035 8.056 0.173 1.00 89.69 296 GLU A N 1
ATOM 2456 C CA . GLU A 1 296 ? -22.447 7.884 0.536 1.00 89.69 296 GLU A CA 1
ATOM 2457 C C . GLU A 1 296 ? -23.055 6.607 -0.048 1.00 89.69 296 GLU A C 1
ATOM 2459 O O . GLU A 1 296 ? -23.788 5.885 0.645 1.00 89.69 296 GLU A O 1
ATOM 2464 N N . ASN A 1 297 ? -22.715 6.301 -1.303 1.00 88.94 297 ASN A N 1
ATOM 2465 C CA . ASN A 1 297 ? -23.104 5.073 -1.990 1.00 88.94 297 ASN A CA 1
ATOM 2466 C C . ASN A 1 297 ? -22.493 3.824 -1.343 1.00 88.94 297 ASN A C 1
ATOM 2468 O O . ASN A 1 297 ? -23.082 2.749 -1.417 1.00 88.94 297 ASN A O 1
ATOM 2472 N N . MET A 1 298 ? -21.352 3.947 -0.667 1.00 87.44 298 MET A N 1
ATOM 2473 C CA . MET A 1 298 ? -20.735 2.875 0.120 1.00 87.44 298 MET A CA 1
ATOM 2474 C C . MET A 1 298 ? -21.285 2.774 1.552 1.00 87.44 298 MET A C 1
ATOM 2476 O O . MET A 1 298 ? -20.790 1.969 2.338 1.00 87.44 298 MET A O 1
ATOM 2480 N N . GLY A 1 299 ? -22.302 3.570 1.897 1.00 88.06 299 GLY A N 1
ATOM 2481 C CA . GLY A 1 299 ? -22.885 3.587 3.237 1.00 88.06 299 GLY A CA 1
ATOM 2482 C C . GLY A 1 299 ? -22.097 4.411 4.254 1.00 88.06 299 GLY A C 1
ATOM 2483 O O . GLY A 1 299 ? -22.368 4.296 5.444 1.00 88.06 299 GLY A O 1
ATOM 2484 N N . ILE A 1 300 ? -21.156 5.239 3.796 1.00 92.12 300 ILE A N 1
ATOM 2485 C CA . ILE A 1 300 ? -20.368 6.145 4.632 1.00 92.12 300 ILE A CA 1
ATOM 2486 C C . ILE A 1 300 ? -21.033 7.519 4.597 1.00 92.12 300 ILE A C 1
ATOM 2488 O O . ILE A 1 300 ? -21.170 8.116 3.531 1.00 92.12 300 ILE A O 1
ATOM 2492 N N . THR A 1 301 ? -21.440 8.041 5.747 1.00 93.25 301 THR A N 1
ATOM 2493 C CA . THR A 1 301 ? -21.981 9.404 5.825 1.00 93.25 301 THR A CA 1
ATOM 2494 C C . THR A 1 301 ? -20.826 10.393 5.932 1.00 93.25 301 THR A C 1
ATOM 2496 O O . THR A 1 301 ? -20.027 10.294 6.859 1.00 93.25 301 THR A O 1
ATOM 2499 N N . VAL A 1 302 ? -20.729 11.361 5.020 1.00 93.88 302 VAL A N 1
ATOM 2500 C CA . VAL A 1 302 ? -19.705 12.417 5.088 1.00 93.88 302 VAL A CA 1
ATOM 2501 C C . VAL A 1 302 ? -20.351 13.709 5.584 1.00 93.88 302 VAL A C 1
ATOM 2503 O O . VAL A 1 302 ? -21.314 14.191 4.995 1.00 93.88 302 VAL A O 1
ATOM 2506 N N . LEU A 1 303 ? -19.838 14.264 6.680 1.00 93.75 303 LEU A N 1
ATOM 2507 C CA . LEU A 1 303 ? -20.357 15.465 7.335 1.00 93.75 303 LEU A CA 1
ATOM 2508 C C . LEU A 1 303 ? -19.299 16.566 7.322 1.00 93.75 303 LEU A C 1
ATOM 2510 O O . LEU A 1 303 ? -18.138 16.301 7.610 1.00 93.75 303 LEU A O 1
ATOM 2514 N N . ILE A 1 304 ? -19.708 17.806 7.065 1.00 93.00 304 ILE A N 1
ATOM 2515 C CA . ILE A 1 304 ? -18.868 18.995 7.257 1.00 93.00 304 ILE A CA 1
ATOM 2516 C C . ILE A 1 304 ? -19.403 19.734 8.480 1.00 93.00 304 ILE A C 1
ATOM 2518 O O . ILE A 1 304 ? -20.597 20.031 8.537 1.00 93.00 304 ILE A O 1
ATOM 2522 N N . LYS A 1 305 ? -18.552 19.981 9.478 1.00 93.06 305 LYS A N 1
ATOM 2523 C CA . LYS A 1 305 ? -18.960 20.634 10.730 1.00 93.06 305 LYS A CA 1
ATOM 2524 C C . LYS A 1 305 ? -17.803 21.406 11.374 1.00 93.06 305 LYS A C 1
ATOM 2526 O O . LYS A 1 305 ? -16.644 21.126 11.054 1.00 93.06 305 LYS A O 1
ATOM 2531 N N . PRO A 1 306 ? -18.068 22.336 12.307 1.00 90.81 306 PRO A N 1
ATOM 2532 C CA . PRO A 1 306 ? -16.997 23.029 13.007 1.00 90.81 306 PRO A CA 1
ATOM 2533 C C . PRO A 1 306 ? -16.223 22.04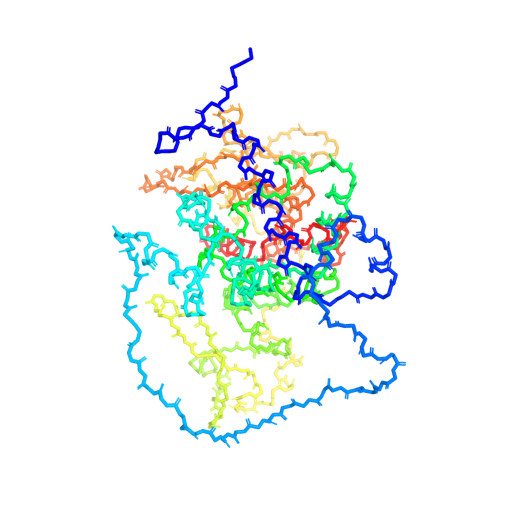3 13.895 1.00 90.81 306 PRO A C 1
ATOM 2535 O O . PRO A 1 306 ? -16.803 21.364 14.747 1.00 90.81 306 PRO A O 1
ATOM 2538 N N . LEU A 1 307 ? -14.906 21.963 13.689 1.00 89.44 307 LEU A N 1
ATOM 2539 C CA . LEU A 1 307 ? -13.973 21.154 14.481 1.00 89.44 307 LEU A CA 1
ATOM 2540 C C . LEU A 1 307 ? -12.948 22.050 15.187 1.00 89.44 307 LEU A C 1
ATOM 2542 O O . LEU A 1 307 ? -12.745 23.208 14.813 1.00 89.44 307 LEU A O 1
ATOM 2546 N N . SER A 1 308 ? -12.303 21.520 16.232 1.00 83.88 308 SER A N 1
ATOM 2547 C CA . SER A 1 308 ? -11.252 22.249 16.947 1.00 83.88 308 SER A CA 1
ATOM 2548 C C . SER A 1 308 ? -10.068 22.552 16.025 1.00 83.88 308 SER A C 1
ATOM 2550 O O . SER A 1 308 ? -9.848 21.882 15.019 1.00 83.88 308 SER A O 1
ATOM 2552 N N . TYR A 1 309 ? -9.266 23.560 16.378 1.00 70.56 309 TYR A N 1
ATOM 2553 C CA . TYR A 1 309 ? -8.121 23.968 15.560 1.00 70.56 309 TYR A CA 1
ATOM 2554 C C . TYR A 1 309 ? -7.163 22.804 15.242 1.00 70.56 309 TYR A C 1
ATOM 2556 O O . TYR A 1 309 ? -6.686 22.703 14.116 1.00 70.56 309 TYR A O 1
ATOM 2564 N N . PHE A 1 310 ? -6.943 21.906 16.208 1.00 70.38 310 PHE A N 1
ATOM 2565 C CA . PHE A 1 310 ? -6.043 20.754 16.091 1.00 70.38 310 PHE A CA 1
ATOM 2566 C C . PHE A 1 310 ? -6.670 19.517 15.429 1.00 70.38 310 PHE A C 1
ATOM 2568 O O . PHE A 1 310 ? -5.980 18.513 15.281 1.00 70.38 310 PHE A O 1
ATOM 2575 N N . ASN A 1 311 ? -7.953 19.557 15.060 1.00 77.44 311 ASN A N 1
ATOM 2576 C CA . ASN A 1 311 ? -8.659 18.424 14.472 1.00 77.44 311 ASN A CA 1
ATOM 2577 C C . ASN A 1 311 ? -9.127 18.773 13.051 1.00 77.44 311 ASN A C 1
ATOM 2579 O O . ASN A 1 311 ? -10.094 19.513 12.881 1.00 77.44 311 ASN A O 1
ATOM 2583 N N . GLY A 1 312 ? -8.417 18.259 12.041 1.00 78.00 312 GLY A N 1
ATOM 2584 C CA . GLY A 1 312 ? -8.759 18.451 10.624 1.00 78.00 312 GLY A CA 1
ATOM 2585 C C . GLY A 1 312 ? -9.919 17.572 10.143 1.00 78.00 312 GLY A C 1
ATOM 2586 O O . GLY A 1 312 ? -10.583 17.904 9.164 1.00 78.00 312 GLY A O 1
ATOM 2587 N N . GLY A 1 313 ? -10.200 16.482 10.853 1.00 88.94 313 GLY A N 1
ATOM 2588 C CA . GLY A 1 313 ? -11.258 15.532 10.547 1.00 88.94 313 GLY A CA 1
ATOM 2589 C C . GLY A 1 313 ? -11.091 14.242 11.337 1.00 88.94 313 GLY A C 1
ATOM 2590 O O . GLY A 1 313 ? -10.097 14.056 12.036 1.00 88.94 313 GLY A O 1
ATOM 2591 N N . TYR A 1 314 ? -12.110 13.391 11.284 1.00 91.00 314 TYR A N 1
ATOM 2592 C CA . TYR A 1 314 ? -12.050 12.063 11.883 1.00 91.00 314 TYR A CA 1
ATOM 2593 C C . TYR A 1 314 ? -13.112 11.131 11.300 1.00 91.00 314 TYR A C 1
ATOM 2595 O O . TYR A 1 314 ? -14.205 11.564 10.920 1.00 91.00 314 TYR A O 1
ATOM 2603 N N . ILE A 1 315 ? -12.835 9.833 11.335 1.00 92.75 315 ILE A N 1
ATOM 2604 C CA . ILE A 1 315 ? -13.806 8.766 11.110 1.00 92.75 315 ILE A CA 1
ATOM 2605 C C . ILE A 1 315 ? -14.284 8.145 12.422 1.00 92.75 315 ILE A C 1
ATOM 2607 O O . ILE A 1 315 ? -13.538 7.988 13.390 1.00 92.75 315 ILE A O 1
ATOM 2611 N N . THR A 1 316 ? -15.555 7.760 12.475 1.00 89.62 316 THR A N 1
ATOM 2612 C CA . THR A 1 316 ? -16.087 7.017 13.615 1.00 89.62 316 THR A CA 1
ATOM 2613 C C . THR A 1 316 ? -15.644 5.554 13.605 1.00 89.62 316 THR A C 1
ATOM 2615 O O . THR A 1 316 ? -15.662 4.873 12.578 1.00 89.62 316 THR A O 1
ATOM 2618 N N . THR A 1 317 ? -15.299 5.030 14.779 1.00 88.31 317 THR A N 1
ATOM 2619 C CA . THR A 1 317 ? -14.985 3.607 14.963 1.00 88.31 317 THR A CA 1
ATOM 2620 C C . THR A 1 317 ? -16.253 2.782 15.171 1.00 88.31 317 THR A C 1
ATOM 2622 O O . THR A 1 317 ? -17.329 3.320 15.434 1.00 88.31 317 THR A O 1
ATOM 2625 N N . VAL A 1 318 ? -16.124 1.454 15.116 1.00 84.31 318 VAL A N 1
ATOM 2626 C CA . VAL A 1 318 ? -17.232 0.508 15.353 1.00 84.31 318 VAL A CA 1
ATOM 2627 C C . VAL A 1 318 ? -17.974 0.744 16.680 1.00 84.31 318 VAL A C 1
ATOM 2629 O O . VAL A 1 318 ? -19.147 0.407 16.799 1.00 84.31 318 VAL A O 1
ATOM 2632 N N . ILE A 1 319 ? -17.330 1.383 17.662 1.00 79.44 319 ILE A N 1
ATOM 2633 C CA . ILE A 1 319 ? -17.895 1.679 18.988 1.00 79.44 319 ILE A CA 1
ATOM 2634 C C . ILE A 1 319 ? -19.122 2.598 18.900 1.00 79.44 319 ILE A C 1
ATOM 2636 O O . ILE A 1 319 ? -20.032 2.492 19.719 1.00 79.44 319 ILE A O 1
ATOM 2640 N N . THR A 1 320 ? -19.176 3.503 17.920 1.00 78.25 320 THR A N 1
ATOM 2641 C CA . THR A 1 320 ? -20.270 4.483 17.821 1.00 78.25 320 THR A CA 1
ATOM 2642 C C . THR A 1 320 ? -21.531 3.919 17.161 1.00 78.25 320 THR A C 1
ATOM 2644 O O . THR A 1 320 ? -22.538 4.625 17.099 1.00 78.25 320 THR A O 1
ATOM 2647 N N . ASN A 1 321 ? -21.491 2.681 16.643 1.00 80.19 321 ASN A N 1
ATOM 2648 C CA . ASN A 1 321 ? -22.530 2.065 15.801 1.00 80.19 321 ASN A CA 1
ATOM 2649 C C . ASN A 1 321 ? -22.915 2.884 14.555 1.00 80.19 321 ASN A C 1
ATOM 2651 O O . ASN A 1 321 ? -23.954 2.641 13.940 1.00 80.19 321 ASN A O 1
ATOM 2655 N N . LYS A 1 322 ? -22.084 3.855 14.170 1.00 86.75 322 LYS A N 1
ATOM 2656 C CA . LYS A 1 322 ? -22.268 4.682 12.980 1.00 86.75 322 LYS A CA 1
ATOM 2657 C C . LYS A 1 322 ? -20.987 4.693 12.164 1.00 86.75 322 LYS A C 1
ATOM 2659 O O . LYS A 1 322 ? -19.893 4.572 12.716 1.00 86.75 322 LYS A O 1
ATOM 2664 N N . LEU A 1 323 ? -21.129 4.873 10.857 1.00 90.94 323 LEU A N 1
ATOM 2665 C CA . LEU A 1 323 ? -20.014 5.045 9.937 1.00 90.94 323 LEU A CA 1
ATOM 2666 C C . LEU A 1 323 ? -20.079 6.445 9.327 1.00 90.94 323 LEU A C 1
ATOM 2668 O O . LEU A 1 323 ? -20.749 6.675 8.319 1.00 90.94 323 LEU A O 1
ATOM 2672 N N . GLU A 1 324 ? -19.416 7.381 9.997 1.00 93.81 324 GLU A N 1
ATOM 2673 C CA . GLU A 1 324 ? -19.410 8.797 9.658 1.00 93.81 324 GLU A CA 1
ATOM 2674 C C . GLU A 1 324 ? -17.966 9.282 9.508 1.00 93.81 324 GLU A C 1
ATOM 2676 O O . GLU A 1 324 ? -17.132 9.033 10.378 1.00 93.81 324 GLU A O 1
ATOM 2681 N N . ILE A 1 325 ? -17.687 10.001 8.422 1.00 94.88 325 ILE A N 1
ATOM 2682 C CA . ILE A 1 325 ? -16.468 10.792 8.246 1.00 94.88 325 ILE A CA 1
ATOM 2683 C C . ILE A 1 325 ? -16.843 12.250 8.480 1.00 94.88 325 ILE A C 1
ATOM 2685 O O . ILE A 1 325 ? -17.708 12.795 7.796 1.00 94.88 325 ILE A O 1
ATOM 2689 N N . CYS A 1 326 ? -16.207 12.882 9.457 1.00 94.31 326 CYS A N 1
ATOM 2690 C CA . CYS A 1 326 ? -16.382 14.291 9.767 1.00 94.31 326 CYS A CA 1
ATOM 2691 C C . CYS A 1 326 ? -15.194 15.087 9.231 1.00 94.31 326 CYS A C 1
ATOM 2693 O O . CYS A 1 326 ? -14.059 14.836 9.619 1.00 94.31 326 CYS A O 1
ATOM 2695 N N . LEU A 1 327 ? -15.478 16.070 8.385 1.00 93.25 327 LEU A N 1
ATOM 2696 C CA . LEU A 1 327 ? -14.523 17.009 7.811 1.00 93.25 327 LEU A CA 1
ATOM 2697 C C . LEU A 1 327 ? -14.716 18.395 8.428 1.00 93.25 327 LEU A C 1
ATOM 2699 O O . LEU A 1 327 ? -15.817 18.749 8.872 1.00 93.25 327 LEU A O 1
ATOM 2703 N N . LYS A 1 328 ? -13.645 19.186 8.453 1.00 91.88 328 LYS A N 1
ATOM 2704 C CA . LYS A 1 328 ? -13.658 20.507 9.071 1.00 91.88 328 LYS A CA 1
ATOM 2705 C C . LYS A 1 328 ? -14.310 21.551 8.167 1.00 91.88 328 LYS A C 1
ATOM 2707 O O . LYS A 1 328 ? -13.952 21.741 7.003 1.00 91.88 328 LYS A O 1
ATOM 2712 N N . GLU A 1 329 ? -15.268 22.270 8.737 1.00 92.12 329 GLU A N 1
ATOM 2713 C CA . GLU A 1 329 ? -15.857 23.450 8.112 1.00 92.12 329 GLU A CA 1
ATOM 2714 C C . GLU A 1 329 ? -14.831 24.589 8.005 1.00 92.12 329 GLU A C 1
ATOM 2716 O O . GLU A 1 329 ? -14.090 24.866 8.947 1.00 92.12 329 GLU A O 1
ATOM 2721 N N . GLY A 1 330 ? -14.801 25.262 6.852 1.00 87.62 330 GLY A N 1
ATOM 2722 C CA . GLY A 1 330 ? -13.899 26.386 6.583 1.00 87.62 330 GLY A CA 1
ATOM 2723 C C . GLY A 1 330 ? -12.537 26.003 5.993 1.00 87.62 330 GLY A C 1
ATOM 2724 O O . GLY A 1 330 ? -11.853 26.883 5.472 1.00 87.62 330 GLY A O 1
ATOM 2725 N N . ASP A 1 331 ? -12.162 24.719 6.003 1.00 87.75 331 ASP A N 1
ATOM 2726 C CA . ASP A 1 331 ? -10.958 24.237 5.318 1.00 87.75 331 ASP A CA 1
ATOM 2727 C C . ASP A 1 331 ? -11.161 24.199 3.790 1.00 87.75 331 ASP A C 1
ATOM 2729 O O . ASP A 1 331 ? -12.276 24.022 3.283 1.00 87.75 331 ASP A O 1
ATOM 2733 N N . SER A 1 332 ? -10.068 24.359 3.033 1.00 89.69 332 SER A N 1
ATOM 2734 C CA . SER A 1 332 ? -10.108 24.305 1.566 1.00 89.69 332 SER A CA 1
ATOM 2735 C C . SER A 1 332 ? -10.560 22.930 1.061 1.00 89.69 332 SER A C 1
ATOM 2737 O O . SER A 1 332 ? -10.472 21.920 1.764 1.00 89.69 332 SER A O 1
ATOM 2739 N N . ARG A 1 333 ? -11.032 22.866 -0.190 1.00 89.88 333 ARG A N 1
ATOM 2740 C CA . ARG A 1 333 ? -11.461 21.597 -0.808 1.00 89.88 333 ARG A CA 1
ATOM 2741 C C . ARG A 1 333 ? -10.311 20.605 -0.896 1.00 89.88 333 ARG A C 1
ATOM 2743 O O . ARG A 1 333 ? -10.514 19.418 -0.697 1.00 89.88 333 ARG A O 1
ATOM 2750 N N . GLU A 1 334 ? -9.117 21.100 -1.181 1.00 88.56 334 GLU A N 1
ATOM 2751 C CA . GLU A 1 334 ? -7.882 20.336 -1.289 1.00 88.56 334 GLU A CA 1
ATOM 2752 C C . GLU A 1 334 ? -7.531 19.688 0.057 1.00 88.56 334 GLU A C 1
ATOM 2754 O O . GLU A 1 334 ? -7.292 18.481 0.115 1.00 88.56 334 GLU A O 1
ATOM 2759 N N . THR A 1 335 ? -7.594 20.464 1.146 1.00 88.50 335 THR A N 1
ATOM 2760 C CA . THR A 1 335 ? -7.381 19.969 2.513 1.00 88.50 335 THR A CA 1
ATOM 2761 C C . THR A 1 335 ? -8.450 18.953 2.898 1.00 88.50 335 THR A C 1
ATOM 2763 O O . THR A 1 335 ? -8.122 17.836 3.290 1.00 88.50 335 THR A O 1
ATOM 2766 N N . ASN A 1 336 ? -9.729 19.290 2.714 1.00 91.56 336 ASN A N 1
ATOM 2767 C CA . ASN A 1 336 ? -10.835 18.388 3.035 1.00 91.56 336 ASN A CA 1
ATOM 2768 C C . ASN A 1 336 ? -10.814 17.106 2.193 1.00 91.56 336 ASN A C 1
ATOM 2770 O O . ASN A 1 336 ? -11.225 16.052 2.670 1.00 91.56 336 ASN A O 1
ATOM 2774 N N . TYR A 1 337 ? -10.311 17.165 0.959 1.00 91.44 337 TYR A N 1
ATOM 2775 C CA . TYR A 1 337 ? -10.118 15.981 0.133 1.00 91.44 337 TYR A CA 1
ATOM 2776 C C . TYR A 1 337 ? -9.009 15.089 0.690 1.00 91.44 337 TYR A C 1
ATOM 2778 O O . TYR A 1 337 ? -9.219 13.890 0.833 1.00 91.44 337 TYR A O 1
ATOM 2786 N N . ALA A 1 338 ? -7.851 15.656 1.037 1.00 90.75 338 ALA A N 1
ATOM 2787 C CA . ALA A 1 338 ? -6.752 14.894 1.629 1.00 90.75 338 ALA A CA 1
ATOM 2788 C C . ALA A 1 338 ? -7.162 14.228 2.952 1.00 90.75 338 ALA A C 1
ATOM 2790 O O . ALA A 1 338 ? -6.864 13.052 3.163 1.00 90.75 338 ALA A O 1
ATOM 2791 N N . VAL A 1 339 ? -7.916 14.943 3.795 1.00 91.94 339 VAL A N 1
ATOM 2792 C CA . VAL A 1 339 ? -8.501 14.392 5.026 1.00 91.94 339 VAL A CA 1
ATOM 2793 C C . VAL A 1 339 ? -9.494 13.279 4.697 1.00 91.94 339 VAL A C 1
ATOM 2795 O O . VAL A 1 339 ? -9.382 12.191 5.244 1.00 91.94 339 VAL A O 1
ATOM 2798 N N . LEU A 1 340 ? -10.415 13.480 3.748 1.00 93.12 340 LEU A N 1
ATOM 2799 C CA . LEU A 1 340 ? -11.354 12.433 3.334 1.00 93.12 340 LEU A CA 1
ATOM 2800 C C . LEU A 1 340 ? -10.628 11.149 2.902 1.00 93.12 340 LEU A C 1
ATOM 2802 O O . LEU A 1 340 ? -11.021 10.059 3.311 1.00 93.12 340 LEU A O 1
ATOM 2806 N N . ILE A 1 341 ? -9.571 11.261 2.095 1.00 94.00 341 ILE A N 1
ATOM 2807 C CA . ILE A 1 341 ? -8.781 10.100 1.671 1.00 94.00 341 ILE A CA 1
ATOM 2808 C C . ILE A 1 341 ? -8.058 9.448 2.856 1.00 94.00 341 ILE A C 1
ATOM 2810 O O . ILE A 1 341 ? -8.041 8.221 2.939 1.00 94.00 341 ILE A O 1
ATOM 2814 N N . HIS A 1 342 ? -7.496 10.239 3.771 1.00 93.50 342 HIS A N 1
ATOM 2815 C CA . HIS A 1 342 ? -6.853 9.749 4.993 1.00 93.50 342 HIS A CA 1
ATOM 2816 C C . HIS A 1 342 ? -7.844 8.948 5.866 1.00 93.50 342 HIS A C 1
ATOM 2818 O O . HIS A 1 342 ? -7.580 7.803 6.232 1.00 93.50 342 HIS A O 1
ATOM 2824 N N . GLU A 1 343 ? -9.045 9.477 6.102 1.00 94.50 343 GLU A N 1
ATOM 2825 C CA . GLU A 1 343 ? -10.093 8.792 6.870 1.00 94.50 343 GLU A CA 1
ATOM 2826 C C . GLU A 1 343 ? -10.607 7.520 6.170 1.00 94.50 343 GLU A C 1
ATOM 2828 O O . GLU A 1 343 ? -10.838 6.480 6.800 1.00 94.50 343 GLU A O 1
ATOM 2833 N N . LEU A 1 344 ? -10.738 7.556 4.839 1.00 94.25 344 LEU A N 1
ATOM 2834 C CA . LEU A 1 344 ? -11.040 6.366 4.039 1.00 94.25 344 LEU A CA 1
ATOM 2835 C C . LEU A 1 344 ? -9.917 5.325 4.126 1.00 94.25 344 LEU A C 1
ATOM 2837 O O . LEU A 1 344 ? -10.202 4.125 4.114 1.00 94.25 344 LEU A O 1
ATOM 2841 N N . ALA A 1 345 ? -8.658 5.747 4.236 1.00 94.31 345 ALA A N 1
ATOM 2842 C CA . ALA A 1 345 ? -7.540 4.837 4.427 1.00 94.31 345 ALA A CA 1
ATOM 2843 C C . ALA A 1 345 ? -7.662 4.095 5.764 1.00 94.31 345 ALA A C 1
ATOM 2845 O O . ALA A 1 345 ? -7.615 2.865 5.754 1.00 94.31 345 ALA A O 1
ATOM 2846 N N . HIS A 1 346 ? -7.938 4.787 6.878 1.00 93.44 346 HIS A N 1
ATOM 2847 C CA . HIS A 1 346 ? -8.216 4.131 8.167 1.00 93.44 346 HIS A CA 1
ATOM 2848 C C . HIS A 1 346 ? -9.338 3.092 8.066 1.00 93.44 346 HIS A C 1
ATOM 2850 O O . HIS A 1 346 ? -9.242 1.999 8.634 1.00 93.44 346 HIS A O 1
ATOM 2856 N N . LEU A 1 347 ? -10.401 3.402 7.320 1.00 93.38 347 LEU A N 1
ATOM 2857 C CA . LEU A 1 347 ? -11.498 2.468 7.088 1.00 93.38 347 LEU A CA 1
ATOM 2858 C C . LEU A 1 347 ? -11.042 1.222 6.325 1.00 93.38 347 LEU A C 1
ATOM 2860 O O . LEU A 1 347 ? -11.256 0.106 6.791 1.00 93.38 347 LEU A O 1
ATOM 2864 N N . PHE A 1 348 ? -10.426 1.397 5.155 1.00 92.44 348 PHE A N 1
ATOM 2865 C CA . PHE A 1 348 ? -10.090 0.284 4.266 1.00 92.44 348 PHE A CA 1
ATOM 2866 C C . PHE A 1 348 ? -8.888 -0.544 4.729 1.00 92.44 348 PHE A C 1
ATOM 2868 O O . PHE A 1 348 ? -8.837 -1.731 4.402 1.00 92.44 348 PHE A O 1
ATOM 2875 N N . LEU A 1 349 ? -7.975 0.044 5.505 1.00 91.88 349 LEU A N 1
ATOM 2876 C CA . LEU A 1 349 ? -6.870 -0.661 6.163 1.00 91.88 349 LEU A CA 1
ATOM 2877 C C . LEU A 1 349 ? -7.319 -1.433 7.412 1.00 91.88 349 LEU A C 1
ATOM 2879 O O . LEU A 1 349 ? -6.600 -2.320 7.878 1.00 91.88 349 LEU A O 1
ATOM 2883 N N . GLY A 1 350 ? -8.524 -1.148 7.921 1.00 90.44 350 GLY A N 1
ATOM 2884 C CA . GLY A 1 350 ? -9.118 -1.886 9.032 1.00 90.44 350 GLY A CA 1
ATOM 2885 C C . GLY A 1 350 ? -8.860 -1.321 10.419 1.00 90.44 350 GLY A C 1
ATOM 2886 O O . GLY A 1 350 ? -9.066 -2.047 11.391 1.00 90.44 350 GLY A O 1
ATOM 2887 N N . HIS A 1 351 ? -8.425 -0.065 10.522 1.00 90.25 351 HIS A N 1
ATOM 2888 C CA . HIS A 1 351 ? -8.081 0.596 11.790 1.00 90.25 351 HIS A CA 1
ATOM 2889 C C . HIS A 1 351 ? -9.330 0.945 12.618 1.00 90.25 351 HIS A C 1
ATOM 2891 O O . HIS A 1 351 ? -9.302 1.046 13.838 1.00 90.25 351 HIS A O 1
ATOM 2897 N N . THR A 1 352 ? -10.480 1.084 11.957 1.00 87.75 352 THR A N 1
ATOM 2898 C CA . THR A 1 352 ? -11.742 1.518 12.585 1.00 87.75 352 THR A CA 1
ATOM 2899 C C . THR A 1 352 ? -12.532 0.399 13.273 1.00 87.75 352 THR A C 1
ATOM 2901 O O . THR A 1 352 ? -13.488 0.673 14.006 1.00 87.75 352 THR A O 1
ATOM 2904 N N . GLY A 1 353 ? -12.173 -0.865 13.022 1.00 84.50 353 GLY A N 1
ATOM 2905 C CA . GLY A 1 353 ? -12.881 -2.046 13.528 1.00 84.50 353 GLY A CA 1
ATOM 2906 C C . GLY A 1 353 ? -14.173 -2.413 12.781 1.00 84.50 353 GLY A C 1
ATOM 2907 O O . GLY A 1 353 ? -14.783 -3.436 13.102 1.00 84.50 353 GLY A O 1
ATOM 2908 N N . HIS A 1 354 ? -14.591 -1.627 11.781 1.00 86.06 354 HIS A N 1
ATOM 2909 C CA . HIS A 1 354 ? -15.715 -1.983 10.907 1.00 86.06 354 HIS A CA 1
ATOM 2910 C C . HIS A 1 354 ? -15.362 -3.223 10.076 1.00 86.06 354 HIS A C 1
ATOM 2912 O O . HIS A 1 354 ? -14.253 -3.335 9.559 1.00 86.06 354 HIS A O 1
ATOM 2918 N N . LYS A 1 355 ? -16.297 -4.172 9.950 1.00 84.56 355 LYS A N 1
ATOM 2919 C CA . LYS A 1 355 ? -16.056 -5.466 9.273 1.00 84.56 355 LYS A CA 1
ATOM 2920 C C . LYS A 1 355 ? -16.576 -5.513 7.843 1.00 84.56 355 LYS A C 1
ATOM 2922 O O . LYS A 1 355 ? -16.118 -6.331 7.044 1.00 84.56 355 LYS A O 1
ATOM 2927 N N . GLU A 1 356 ? -17.532 -4.657 7.514 1.00 84.25 356 GLU A N 1
ATOM 2928 C CA . GLU A 1 356 ? -18.149 -4.620 6.198 1.00 84.25 356 GLU A CA 1
ATOM 2929 C C . GLU A 1 356 ? -18.707 -3.238 5.866 1.00 84.25 356 GLU A C 1
ATOM 2931 O O . GLU A 1 356 ? -19.083 -2.476 6.753 1.00 84.25 356 GLU A O 1
ATOM 2936 N N . LEU A 1 357 ? -18.760 -2.938 4.569 1.00 84.25 357 LEU A N 1
ATOM 2937 C CA . LEU A 1 357 ? -19.486 -1.803 4.008 1.00 84.25 357 LEU A CA 1
ATOM 2938 C C . LEU A 1 357 ? -20.606 -2.311 3.126 1.00 84.25 357 LEU A C 1
ATOM 2940 O O . LEU A 1 357 ? -20.390 -3.200 2.301 1.00 84.25 357 LEU A O 1
ATOM 2944 N N . ASN A 1 358 ? -21.769 -1.685 3.236 1.00 80.19 358 ASN A N 1
ATOM 2945 C CA . ASN A 1 358 ? -22.913 -2.007 2.403 1.00 80.19 358 ASN A CA 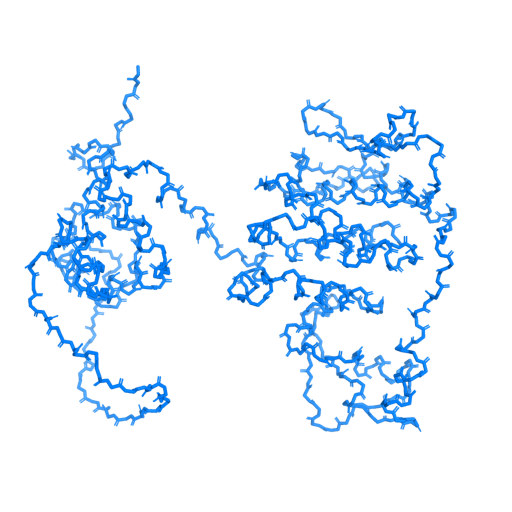1
ATOM 2946 C C . ASN A 1 358 ? -22.990 -1.012 1.253 1.00 80.19 358 ASN A C 1
ATOM 2948 O O . ASN A 1 358 ? -23.372 0.144 1.433 1.00 80.19 358 ASN A O 1
ATOM 2952 N N . ASN A 1 359 ? -22.625 -1.471 0.056 1.00 78.88 359 ASN A N 1
ATOM 2953 C CA . ASN A 1 359 ? -22.806 -0.670 -1.142 1.00 78.88 359 ASN A CA 1
ATOM 2954 C C . ASN A 1 359 ? -24.304 -0.589 -1.476 1.00 78.88 359 ASN A C 1
ATOM 2956 O O . ASN A 1 359 ? -24.937 -1.591 -1.811 1.00 78.88 359 ASN A O 1
ATOM 2960 N N . LYS A 1 360 ? -24.862 0.618 -1.392 1.00 79.19 360 LYS A N 1
ATOM 2961 C CA . LYS A 1 360 ? -26.282 0.915 -1.611 1.00 79.19 360 LYS A CA 1
ATOM 2962 C C . LYS A 1 360 ? -26.724 0.718 -3.063 1.00 79.19 360 LYS A C 1
ATOM 2964 O O . LYS A 1 360 ? -27.907 0.517 -3.301 1.00 79.19 360 LYS A O 1
ATOM 2969 N N . ILE A 1 361 ? -25.799 0.765 -4.027 1.00 73.06 361 ILE A N 1
ATOM 2970 C CA . ILE A 1 361 ? -26.112 0.666 -5.461 1.00 73.06 361 ILE A CA 1
ATOM 2971 C C . ILE A 1 361 ? -26.322 -0.789 -5.883 1.00 73.06 361 ILE A C 1
ATOM 2973 O O . ILE A 1 361 ? -27.259 -1.096 -6.611 1.00 73.06 361 ILE A O 1
ATOM 2977 N N . ASN A 1 362 ? -25.431 -1.690 -5.466 1.00 74.19 362 ASN A N 1
ATOM 2978 C CA . ASN A 1 362 ? -25.443 -3.088 -5.913 1.00 74.19 362 ASN A CA 1
ATOM 2979 C C . ASN A 1 362 ? -25.773 -4.090 -4.795 1.00 74.19 362 ASN A C 1
ATOM 2981 O O . ASN A 1 362 ? -25.768 -5.293 -5.045 1.00 74.19 362 ASN A O 1
ATOM 2985 N N . GLY A 1 363 ? -26.022 -3.613 -3.570 1.00 70.88 363 GLY A N 1
ATOM 2986 C CA . GLY A 1 363 ? -26.336 -4.438 -2.401 1.00 70.88 363 GLY A CA 1
ATOM 2987 C C . GLY A 1 363 ? -25.190 -5.343 -1.941 1.00 70.88 363 GLY A C 1
ATOM 2988 O O . GLY A 1 363 ? -25.396 -6.216 -1.101 1.00 70.88 363 GLY A O 1
ATOM 2989 N N . LYS A 1 364 ? -23.981 -5.187 -2.500 1.00 75.56 364 LYS A N 1
ATOM 2990 C CA . LYS A 1 364 ? -22.852 -6.076 -2.227 1.00 75.56 364 LYS A CA 1
ATOM 2991 C C . LYS A 1 364 ? -22.080 -5.595 -1.002 1.00 75.56 364 LYS A C 1
ATOM 2993 O O . LYS A 1 364 ? -21.576 -4.471 -0.981 1.00 75.56 364 LYS A O 1
ATOM 2998 N N . ALA A 1 365 ? -21.927 -6.483 -0.023 1.00 79.56 365 ALA A N 1
ATOM 2999 C CA . ALA A 1 365 ? -21.078 -6.244 1.134 1.00 79.56 365 ALA A CA 1
ATOM 3000 C C . ALA A 1 365 ? -19.592 -6.277 0.735 1.00 79.56 365 ALA A C 1
ATOM 3002 O O . ALA A 1 365 ? -19.106 -7.237 0.125 1.00 79.56 365 ALA A O 1
ATOM 3003 N N . ILE A 1 366 ? -18.857 -5.225 1.086 1.00 82.25 366 ILE A N 1
ATOM 3004 C CA . ILE A 1 366 ? -17.402 -5.149 0.952 1.00 82.25 366 ILE A CA 1
ATOM 3005 C C . ILE A 1 366 ? -16.814 -5.487 2.311 1.00 82.25 366 ILE A C 1
ATOM 3007 O O . ILE A 1 366 ? -16.893 -4.678 3.229 1.00 82.25 366 ILE A O 1
ATOM 3011 N N . LYS A 1 367 ? -16.200 -6.664 2.436 1.00 84.19 367 LYS A N 1
ATOM 3012 C CA . LYS A 1 367 ? -15.494 -7.046 3.662 1.00 84.19 367 LYS A CA 1
ATOM 3013 C C . LYS A 1 367 ? -14.283 -6.139 3.884 1.00 84.19 367 LYS A C 1
ATOM 3015 O O . LYS A 1 367 ? -13.507 -5.899 2.955 1.00 84.19 367 LYS A O 1
ATOM 3020 N N . ILE A 1 368 ? -14.123 -5.679 5.116 1.00 83.56 368 ILE A N 1
ATOM 3021 C CA . ILE A 1 368 ? -12.952 -4.955 5.604 1.00 83.56 368 ILE A CA 1
ATOM 3022 C C . ILE A 1 368 ? -12.202 -5.901 6.539 1.00 83.56 368 ILE A C 1
ATOM 3024 O O . ILE A 1 368 ? -12.768 -6.445 7.488 1.00 83.56 368 ILE A O 1
ATOM 3028 N N . SER A 1 369 ? -10.926 -6.140 6.245 1.00 75.19 369 SER A N 1
ATOM 3029 C CA . SER A 1 369 ? -10.043 -6.851 7.166 1.00 75.19 369 SER A CA 1
ATOM 3030 C C . SER A 1 369 ? -9.758 -5.960 8.363 1.00 75.19 369 SER A C 1
ATOM 3032 O O . SER A 1 369 ? -9.360 -4.824 8.163 1.00 75.19 369 SER A O 1
ATOM 3034 N N . THR A 1 370 ? -9.900 -6.467 9.581 1.00 75.25 370 THR A N 1
ATOM 3035 C CA . THR A 1 370 ? -9.494 -5.745 10.792 1.00 75.25 370 THR A CA 1
ATOM 3036 C C . THR A 1 370 ? -8.053 -6.088 11.140 1.00 75.25 370 THR A C 1
ATOM 3038 O O . THR A 1 370 ? -7.690 -7.267 11.149 1.00 75.25 370 THR A O 1
ATOM 3041 N N . ARG A 1 371 ? -7.245 -5.082 11.471 1.00 72.88 371 ARG A N 1
ATOM 3042 C CA . ARG A 1 371 ? -5.871 -5.254 11.959 1.00 72.88 371 ARG A CA 1
ATOM 3043 C C . ARG A 1 371 ? -5.713 -4.472 13.251 1.00 72.88 371 ARG A C 1
ATOM 3045 O O . ARG A 1 371 ? -6.338 -3.435 13.420 1.00 72.88 371 ARG A O 1
ATOM 3052 N N . LYS A 1 372 ? -4.891 -4.991 14.159 1.00 73.44 372 LYS A N 1
ATOM 3053 C CA . LYS A 1 372 ? -4.508 -4.281 15.376 1.00 73.44 372 LYS A CA 1
ATOM 3054 C C . LYS A 1 372 ? -3.056 -3.858 15.230 1.00 73.44 372 LYS A C 1
ATOM 3056 O O . LYS A 1 372 ? -2.183 -4.717 15.127 1.00 73.44 372 LYS A O 1
ATOM 3061 N N . LEU A 1 373 ? -2.823 -2.557 15.193 1.00 75.12 373 LEU A N 1
ATOM 3062 C CA . LEU A 1 373 ? -1.500 -1.957 15.075 1.00 75.12 373 LEU A CA 1
ATOM 3063 C C . LEU A 1 373 ? -1.287 -0.969 16.226 1.00 75.12 373 LEU A C 1
ATOM 3065 O O . LEU A 1 373 ? -2.192 -0.699 17.018 1.00 75.12 373 LEU A O 1
ATOM 3069 N N . THR A 1 374 ? -0.067 -0.455 16.360 1.00 79.25 374 THR A N 1
ATOM 3070 C CA . THR A 1 374 ? 0.152 0.732 17.188 1.00 79.25 374 THR A CA 1
ATOM 3071 C C . THR A 1 374 ? -0.492 1.930 16.500 1.00 79.25 374 THR A C 1
ATOM 3073 O O . THR A 1 374 ? -0.478 2.014 15.274 1.00 79.25 374 THR A O 1
ATOM 3076 N N . GLN A 1 375 ? -0.992 2.895 17.274 1.00 79.69 375 GLN A N 1
ATOM 3077 C CA . GLN A 1 375 ? -1.567 4.119 16.710 1.00 79.69 375 GLN A CA 1
ATOM 3078 C C . GLN A 1 375 ? -0.586 4.813 15.749 1.00 79.69 375 GLN A C 1
ATOM 3080 O O . GLN A 1 375 ? -0.975 5.262 14.684 1.00 79.69 375 GLN A O 1
ATOM 3085 N N . THR A 1 376 ? 0.712 4.826 16.067 1.00 81.69 376 THR A N 1
ATOM 3086 C CA . THR A 1 376 ? 1.751 5.378 15.183 1.00 81.69 376 THR A CA 1
ATOM 3087 C C . THR A 1 376 ? 1.824 4.682 13.824 1.00 81.69 376 THR A C 1
ATOM 3089 O O . THR A 1 376 ? 1.985 5.356 12.811 1.00 81.69 376 THR A O 1
ATOM 3092 N N . ALA A 1 377 ? 1.683 3.355 13.783 1.00 83.31 377 ALA A N 1
ATOM 3093 C CA . ALA A 1 377 ? 1.687 2.596 12.539 1.00 83.31 377 ALA A CA 1
ATOM 3094 C C . ALA A 1 377 ? 0.376 2.770 11.755 1.00 83.31 377 ALA A C 1
ATOM 3096 O O . ALA A 1 377 ? 0.426 2.857 10.531 1.00 83.31 377 ALA A O 1
ATOM 3097 N N . GLU A 1 378 ? -0.774 2.870 12.434 1.00 88.44 378 GLU A N 1
ATOM 3098 C CA . GLU A 1 378 ? -2.066 3.146 11.783 1.00 88.44 378 GLU A CA 1
ATOM 3099 C C . GLU A 1 378 ? -2.058 4.495 11.059 1.00 88.44 378 GLU A C 1
ATOM 3101 O O . GLU A 1 378 ? -2.433 4.565 9.889 1.00 88.44 378 GLU A O 1
ATOM 3106 N N . GLU A 1 379 ? -1.574 5.540 11.735 1.00 87.44 379 GLU A N 1
ATOM 3107 C CA . GLU A 1 379 ? -1.420 6.886 11.170 1.00 87.44 379 GLU A CA 1
ATOM 3108 C C . GLU A 1 379 ? -0.416 6.895 10.010 1.00 87.44 379 GLU A C 1
ATOM 3110 O O . GLU A 1 379 ? -0.676 7.489 8.968 1.00 87.44 379 GLU A O 1
ATOM 3115 N N . LEU A 1 380 ? 0.718 6.193 10.146 1.00 89.44 380 LEU A N 1
ATOM 3116 C CA . LEU A 1 380 ? 1.713 6.097 9.075 1.00 89.44 380 LEU A CA 1
ATOM 3117 C C . LEU A 1 380 ? 1.145 5.401 7.827 1.00 89.44 380 LEU A C 1
ATOM 3119 O O . LEU A 1 380 ? 1.374 5.872 6.710 1.00 89.44 380 LEU A O 1
ATOM 3123 N N . GLU A 1 381 ? 0.409 4.294 7.985 1.00 92.00 381 GLU A N 1
ATOM 3124 C CA . GLU A 1 381 ? -0.250 3.612 6.862 1.00 92.00 381 GLU A CA 1
ATOM 3125 C C . GLU A 1 381 ? -1.307 4.519 6.205 1.00 92.00 381 GLU A C 1
ATOM 3127 O O . GLU A 1 381 ? -1.303 4.664 4.978 1.00 92.00 381 GLU A O 1
ATOM 3132 N N . ALA A 1 382 ? -2.169 5.169 6.995 1.00 92.50 382 ALA A N 1
ATOM 3133 C CA . ALA A 1 382 ? -3.229 6.040 6.485 1.00 92.50 382 ALA A CA 1
ATOM 3134 C C . ALA A 1 382 ? -2.682 7.281 5.759 1.00 92.50 382 ALA A C 1
ATOM 3136 O O . ALA A 1 382 ? -3.098 7.580 4.634 1.00 92.50 382 ALA A O 1
ATOM 3137 N N . GLU A 1 383 ? -1.685 7.948 6.342 1.00 91.44 383 GLU A N 1
ATOM 3138 C CA . GLU A 1 383 ? -1.036 9.114 5.744 1.00 91.44 383 GLU A CA 1
ATOM 3139 C C . GLU A 1 383 ? -0.309 8.742 4.444 1.00 91.44 383 GLU A C 1
ATOM 3141 O O . GLU A 1 383 ? -0.375 9.475 3.456 1.00 91.44 383 GLU A O 1
ATOM 3146 N N . THR A 1 384 ? 0.315 7.559 4.387 1.00 92.69 384 THR A N 1
ATOM 3147 C CA . THR A 1 384 ? 0.979 7.077 3.165 1.00 92.69 384 THR A CA 1
ATOM 3148 C C . THR A 1 384 ? -0.024 6.812 2.039 1.00 92.69 384 THR A C 1
ATOM 3150 O O . THR A 1 384 ? 0.234 7.168 0.886 1.00 92.69 384 THR A O 1
ATOM 3153 N N . VAL A 1 385 ? -1.186 6.221 2.344 1.00 94.00 385 VAL A N 1
ATOM 3154 C CA . VAL A 1 385 ? -2.272 6.055 1.363 1.00 94.00 385 VAL A CA 1
ATOM 3155 C C . VAL A 1 385 ? -2.762 7.416 0.867 1.00 94.00 385 VAL A C 1
ATOM 3157 O O . VAL A 1 385 ? -2.900 7.600 -0.346 1.00 94.00 385 VAL A O 1
ATOM 3160 N N . SER A 1 386 ? -2.987 8.368 1.779 1.00 92.19 386 SER A N 1
ATOM 3161 C CA . SER A 1 386 ? -3.415 9.725 1.429 1.00 92.19 386 SER A CA 1
ATOM 3162 C C . SER A 1 386 ? -2.412 10.408 0.505 1.00 92.19 386 SER A C 1
ATOM 3164 O O . SER A 1 386 ? -2.780 10.808 -0.600 1.00 92.19 386 SER A O 1
ATOM 3166 N N . TYR A 1 387 ? -1.124 10.404 0.865 1.00 90.19 387 TYR A N 1
ATOM 3167 C CA . TYR A 1 387 ? -0.033 10.898 0.023 1.00 90.19 387 TYR A CA 1
ATOM 3168 C C . TYR A 1 387 ? -0.072 10.290 -1.386 1.00 90.19 387 TYR A C 1
ATOM 3170 O O . TYR A 1 387 ? -0.068 11.018 -2.377 1.00 90.19 387 TYR A O 1
ATOM 3178 N N . LEU A 1 388 ? -0.167 8.963 -1.499 1.00 90.56 388 LEU A N 1
ATOM 3179 C CA . LEU A 1 388 ? -0.149 8.272 -2.787 1.00 90.56 388 LEU A CA 1
ATOM 3180 C C . LEU A 1 388 ? -1.333 8.641 -3.689 1.00 90.56 388 LEU A C 1
ATOM 3182 O O . LEU A 1 388 ? -1.167 8.765 -4.907 1.00 90.56 388 LEU A O 1
ATOM 3186 N N . VAL A 1 389 ? -2.535 8.764 -3.129 1.00 90.56 389 VAL A N 1
ATOM 3187 C CA . VAL A 1 389 ? -3.752 9.105 -3.883 1.00 90.56 389 VAL A CA 1
ATOM 3188 C C . VAL A 1 389 ? -3.759 10.591 -4.239 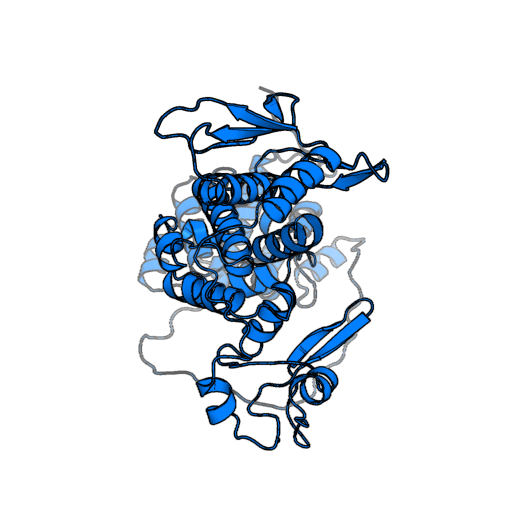1.00 90.56 389 VAL A C 1
ATOM 3190 O O . VAL A 1 389 ? -4.004 10.936 -5.397 1.00 90.56 389 VAL A O 1
ATOM 3193 N N . CYS A 1 390 ? -3.436 11.459 -3.279 1.00 87.62 390 CYS A N 1
ATOM 3194 C CA . CYS A 1 390 ? -3.369 12.904 -3.467 1.00 87.62 390 CYS A CA 1
ATOM 3195 C C . CYS A 1 390 ? -2.287 13.297 -4.483 1.00 87.62 390 CYS A C 1
ATOM 3197 O O . CYS A 1 390 ? -2.558 14.116 -5.361 1.00 87.62 390 CYS A O 1
ATOM 3199 N N . TYR A 1 391 ? -1.122 12.640 -4.468 1.00 85.56 391 TYR A N 1
ATOM 3200 C CA . TYR A 1 391 ? -0.074 12.843 -5.473 1.00 85.56 391 TYR A CA 1
ATOM 3201 C C . TYR A 1 391 ? -0.576 12.523 -6.887 1.00 85.56 391 TYR A C 1
ATOM 3203 O O . TYR A 1 391 ? -0.328 13.271 -7.828 1.00 85.56 391 TYR A O 1
ATOM 3211 N N . LYS A 1 392 ? -1.356 11.445 -7.044 1.00 84.31 392 LYS A N 1
ATOM 3212 C CA . LYS A 1 392 ? -1.859 11.006 -8.354 1.00 84.31 392 LYS A CA 1
ATOM 3213 C C . LYS A 1 392 ? -2.950 11.909 -8.928 1.00 84.31 392 LYS A C 1
ATOM 3215 O O . LYS A 1 392 ? -3.013 12.104 -10.142 1.00 84.31 392 LYS A O 1
ATOM 3220 N N . VAL A 1 393 ? -3.805 12.485 -8.081 1.00 82.94 393 VAL A N 1
ATOM 3221 C CA . VAL A 1 393 ? -4.734 13.545 -8.523 1.00 82.94 393 VAL A CA 1
ATOM 3222 C C . VAL A 1 393 ? -4.053 14.896 -8.671 1.00 82.94 393 VAL A C 1
ATOM 3224 O O . VAL A 1 393 ? -4.639 15.796 -9.275 1.00 82.94 393 VAL A O 1
ATOM 3227 N N . GLY A 1 394 ? -2.830 15.006 -8.155 1.00 79.62 394 GLY A N 1
ATOM 3228 C CA . GLY A 1 394 ? -1.978 16.158 -8.314 1.00 79.62 394 GLY A CA 1
ATOM 3229 C C . GLY A 1 394 ? -2.199 17.277 -7.294 1.00 79.62 394 GLY A C 1
ATOM 3230 O O . GLY A 1 394 ? -1.937 18.453 -7.555 1.00 79.62 394 GLY A O 1
ATOM 3231 N N . LEU A 1 395 ? -2.690 16.926 -6.115 1.00 81.56 395 LEU A N 1
ATOM 3232 C CA . LEU A 1 395 ? -2.686 17.854 -4.997 1.00 81.56 395 LEU A CA 1
ATOM 3233 C C . LEU A 1 395 ? -1.252 18.106 -4.528 1.00 81.56 395 LEU A C 1
ATOM 3235 O O . LEU A 1 395 ? -0.408 17.206 -4.569 1.00 81.56 395 LEU A O 1
ATOM 3239 N N . GLU A 1 396 ? -0.990 19.325 -4.057 1.00 68.12 396 GLU A N 1
ATOM 3240 C CA . GLU A 1 396 ? 0.255 19.631 -3.359 1.00 68.12 396 GLU A CA 1
ATOM 3241 C C . GLU A 1 396 ? 0.271 18.847 -2.048 1.00 68.12 396 GLU A C 1
ATOM 3243 O O . GLU A 1 396 ? -0.372 19.200 -1.062 1.00 68.12 396 GLU A O 1
ATOM 3248 N N . CYS A 1 397 ? 0.980 17.724 -2.067 1.00 62.34 397 CYS A N 1
ATOM 3249 C CA . CYS A 1 397 ? 1.189 16.905 -0.890 1.00 62.34 397 CYS A CA 1
ATOM 3250 C C . CYS A 1 397 ? 2.485 17.342 -0.222 1.00 62.34 397 CYS A C 1
ATOM 3252 O O . CYS A 1 397 ? 3.481 17.623 -0.896 1.00 62.34 397 CYS A O 1
ATOM 3254 N N . ARG A 1 398 ? 2.507 17.318 1.112 1.00 59.09 398 ARG A N 1
ATOM 3255 C CA . ARG A 1 398 ? 3.784 17.283 1.823 1.00 59.09 398 ARG A CA 1
ATOM 3256 C C . ARG A 1 398 ? 4.519 16.015 1.355 1.00 59.09 398 ARG A C 1
ATOM 3258 O O . ARG A 1 398 ? 3.891 14.978 1.147 1.00 59.09 398 ARG A O 1
ATOM 3265 N N . SER A 1 399 ? 5.805 16.140 1.049 1.00 54.78 399 SER A N 1
ATOM 3266 C CA . SER A 1 399 ? 6.566 15.128 0.308 1.00 54.78 399 SER A CA 1
ATOM 3267 C C . SER A 1 399 ? 6.745 13.820 1.100 1.00 54.78 399 SER A C 1
ATOM 3269 O O . SER A 1 399 ? 6.395 13.755 2.276 1.00 54.78 399 SER A O 1
ATOM 3271 N N . ALA A 1 400 ? 7.307 12.757 0.509 1.00 57.22 400 ALA A N 1
ATOM 3272 C CA . ALA A 1 400 ? 7.568 11.524 1.270 1.00 57.22 400 ALA A CA 1
ATOM 3273 C C . ALA A 1 400 ? 8.521 11.759 2.461 1.00 57.22 400 ALA A C 1
ATOM 3275 O O . ALA A 1 400 ? 8.462 11.054 3.463 1.00 57.22 400 ALA A O 1
ATOM 3276 N N . GLU A 1 401 ? 9.347 12.804 2.403 1.00 52.75 401 GLU A N 1
ATOM 3277 C CA . GLU A 1 401 ? 10.191 13.248 3.514 1.00 52.75 401 GLU A CA 1
ATOM 3278 C C . GLU A 1 401 ? 9.364 13.785 4.699 1.00 52.75 401 GLU A C 1
ATOM 3280 O O . GLU A 1 401 ? 9.810 13.715 5.842 1.00 52.75 401 GLU A O 1
ATOM 3285 N N . TYR A 1 402 ? 8.133 14.255 4.464 1.00 58.66 402 TYR A N 1
ATOM 3286 C CA . TYR A 1 402 ? 7.173 14.573 5.524 1.00 58.66 402 TYR A CA 1
ATOM 3287 C C . TYR A 1 402 ? 6.580 13.305 6.158 1.00 58.66 402 TYR A C 1
ATOM 3289 O O . TYR A 1 402 ? 6.435 13.262 7.379 1.00 58.66 402 TYR A O 1
ATOM 3297 N N . LEU A 1 403 ? 6.337 12.242 5.374 1.00 66.12 403 LEU A N 1
ATOM 3298 C CA . LEU A 1 403 ? 5.941 10.923 5.902 1.00 66.12 403 LEU A CA 1
ATOM 3299 C C . LEU A 1 403 ? 7.023 10.335 6.816 1.00 66.12 403 LEU A C 1
ATOM 3301 O O . LEU A 1 403 ? 6.707 9.711 7.827 1.00 66.12 403 LEU A O 1
ATOM 3305 N N . ALA A 1 404 ? 8.303 10.587 6.517 1.00 61.34 404 ALA A N 1
ATOM 3306 C CA . ALA A 1 404 ? 9.408 10.173 7.381 1.00 61.34 404 ALA A CA 1
ATOM 3307 C C . ALA A 1 404 ? 9.319 10.769 8.795 1.00 61.34 404 ALA A C 1
ATOM 3309 O O . ALA A 1 404 ? 9.769 10.135 9.746 1.00 61.34 404 ALA A O 1
ATOM 3310 N N . GLY A 1 405 ? 8.706 11.948 8.949 1.00 59.91 405 GLY A N 1
ATOM 3311 C CA . GLY A 1 405 ? 8.466 12.580 10.250 1.00 59.91 405 GLY A CA 1
ATOM 3312 C C . GLY A 1 405 ? 7.449 11.841 11.128 1.00 59.91 405 GLY A C 1
ATOM 3313 O O . GLY A 1 405 ? 7.439 12.035 12.343 1.00 59.91 405 GLY A O 1
ATOM 3314 N N . TYR A 1 406 ? 6.625 10.968 10.540 1.00 62.62 406 TYR A N 1
ATOM 3315 C CA . TYR A 1 406 ? 5.698 10.095 11.270 1.00 62.62 406 TYR A CA 1
ATOM 3316 C C . TYR A 1 406 ? 6.361 8.794 11.729 1.00 62.62 406 TYR A C 1
ATOM 3318 O O . TYR A 1 406 ? 5.829 8.123 12.612 1.00 62.62 406 TYR A O 1
ATOM 3326 N N . ILE A 1 407 ? 7.537 8.458 11.186 1.00 69.94 407 ILE A N 1
ATOM 3327 C CA . ILE A 1 407 ? 8.340 7.322 11.640 1.00 69.94 407 ILE A CA 1
ATOM 3328 C C . ILE A 1 407 ? 9.033 7.746 12.935 1.00 69.94 407 ILE A C 1
ATOM 3330 O O . ILE A 1 407 ? 10.121 8.321 12.921 1.00 69.94 407 ILE A O 1
ATOM 3334 N N . LYS A 1 408 ? 8.385 7.486 14.073 1.00 66.06 408 LYS A N 1
ATOM 3335 C CA . LYS A 1 408 ? 8.932 7.843 15.388 1.00 66.06 408 LYS A CA 1
ATOM 3336 C C . LYS A 1 408 ? 9.959 6.817 15.835 1.00 66.06 408 LYS A C 1
ATOM 3338 O O . LYS A 1 408 ? 10.986 7.188 16.394 1.00 66.06 408 LYS A O 1
ATOM 3343 N N . ASN A 1 409 ? 9.696 5.544 15.543 1.00 65.69 409 ASN A N 1
ATOM 3344 C CA . ASN A 1 409 ? 10.543 4.425 15.928 1.00 65.69 409 ASN A CA 1
ATOM 3345 C C . ASN A 1 409 ? 10.738 3.451 14.751 1.00 65.69 409 ASN A C 1
ATOM 3347 O O . ASN A 1 409 ? 9.808 3.227 13.976 1.00 65.69 409 ASN A O 1
ATOM 3351 N N . PRO A 1 410 ? 11.888 2.754 14.651 1.00 66.81 410 PRO A N 1
ATOM 3352 C CA . PRO A 1 410 ? 12.081 1.685 13.663 1.00 66.81 410 PRO A CA 1
ATOM 3353 C C . PRO A 1 410 ? 11.031 0.564 13.745 1.00 66.81 410 PRO A C 1
ATOM 3355 O O . PRO A 1 410 ? 10.791 -0.126 12.757 1.00 66.81 410 PRO A O 1
ATOM 3358 N N . SER A 1 411 ? 10.392 0.386 14.907 1.00 67.12 411 SER A N 1
ATOM 3359 C CA . SER A 1 411 ? 9.290 -0.558 15.115 1.00 67.12 411 SER A CA 1
ATOM 3360 C C . SER A 1 411 ? 8.027 -0.205 14.325 1.00 67.12 411 SER A C 1
ATOM 3362 O O . SER A 1 411 ? 7.281 -1.111 13.968 1.00 67.12 411 SER A O 1
ATOM 3364 N N . ASP A 1 412 ? 7.791 1.072 14.008 1.00 69.69 412 ASP A N 1
ATOM 3365 C CA . ASP A 1 412 ? 6.626 1.483 13.211 1.00 69.69 412 ASP A CA 1
ATOM 3366 C C . ASP A 1 412 ? 6.692 0.845 11.810 1.00 69.69 412 ASP A C 1
ATOM 3368 O O . ASP A 1 412 ? 5.700 0.326 11.303 1.00 69.69 412 ASP A O 1
ATOM 3372 N N . LEU A 1 413 ? 7.900 0.754 11.239 1.00 73.81 413 LEU A N 1
ATOM 3373 C CA . LEU A 1 413 ? 8.160 0.095 9.954 1.00 73.81 413 LEU A CA 1
ATOM 3374 C C . LEU A 1 413 ? 8.108 -1.437 10.020 1.00 73.81 413 LEU A C 1
ATOM 3376 O O . LEU A 1 413 ? 7.991 -2.088 8.986 1.00 73.81 413 LEU A O 1
ATOM 3380 N N . VAL A 1 414 ? 8.200 -2.034 11.212 1.00 73.50 414 VAL A N 1
ATOM 3381 C CA . VAL A 1 414 ? 8.072 -3.493 11.381 1.00 73.50 414 VAL A CA 1
ATOM 3382 C C . VAL A 1 414 ? 6.612 -3.929 11.238 1.00 73.50 414 VAL A C 1
ATOM 3384 O O . VAL A 1 414 ? 6.335 -4.997 10.686 1.00 73.50 414 VAL A O 1
ATOM 3387 N N . HIS A 1 415 ? 5.684 -3.103 11.722 1.00 75.94 415 HIS A N 1
ATOM 3388 C CA . HIS A 1 415 ? 4.251 -3.396 11.703 1.00 75.94 415 HIS A CA 1
ATOM 3389 C C . HIS A 1 415 ? 3.524 -2.836 10.469 1.00 75.94 415 HIS A C 1
ATOM 3391 O O . HIS A 1 415 ? 2.422 -3.297 10.157 1.00 75.94 415 HIS A O 1
ATOM 3397 N N . PHE A 1 416 ? 4.153 -1.900 9.754 1.00 85.31 416 PHE A N 1
ATOM 3398 C CA . PHE A 1 416 ? 3.672 -1.340 8.494 1.00 85.31 416 PHE A CA 1
ATOM 3399 C C . PHE A 1 416 ? 3.544 -2.407 7.391 1.00 85.31 416 PHE A C 1
ATOM 3401 O O . PHE A 1 416 ? 4.452 -3.210 7.161 1.00 85.31 416 PHE A O 1
ATOM 3408 N N . SER A 1 417 ? 2.419 -2.396 6.679 1.00 88.44 417 SER A N 1
ATOM 3409 C CA . SER A 1 417 ? 2.142 -3.259 5.528 1.00 88.44 417 SER A CA 1
ATOM 3410 C C . SER A 1 417 ? 2.224 -2.466 4.226 1.00 88.44 417 SER A C 1
ATOM 3412 O O . SER A 1 417 ? 1.317 -1.709 3.877 1.00 88.44 417 SER A O 1
ATOM 3414 N N . TYR A 1 418 ? 3.297 -2.685 3.467 1.00 89.75 418 TYR A N 1
ATOM 3415 C CA . TYR A 1 418 ? 3.478 -2.086 2.144 1.00 89.75 418 TYR A CA 1
ATOM 3416 C C . TYR A 1 418 ? 2.397 -2.577 1.187 1.00 89.75 418 TYR A C 1
ATOM 3418 O O . TYR A 1 418 ? 1.810 -1.794 0.442 1.00 89.75 418 TYR A O 1
ATOM 3426 N N . GLU A 1 419 ? 2.094 -3.872 1.238 1.00 89.81 419 GLU A N 1
ATOM 3427 C CA . GLU A 1 419 ? 1.127 -4.485 0.346 1.00 89.81 419 GLU A CA 1
ATOM 3428 C C . GLU A 1 419 ? -0.304 -3.979 0.591 1.00 89.81 419 GLU A C 1
ATOM 3430 O O . GLU A 1 419 ? -0.990 -3.622 -0.371 1.00 89.81 419 GLU A O 1
ATOM 3435 N N . ASN A 1 420 ? -0.756 -3.876 1.849 1.00 91.44 420 ASN A N 1
ATOM 3436 C CA . ASN A 1 420 ? -2.092 -3.351 2.151 1.00 91.44 420 ASN A CA 1
ATOM 3437 C C . ASN A 1 420 ? -2.209 -1.861 1.832 1.00 91.44 420 ASN A C 1
ATOM 3439 O O . ASN A 1 420 ? -3.244 -1.450 1.310 1.00 91.44 420 ASN A O 1
ATOM 3443 N N . VAL A 1 421 ? -1.172 -1.061 2.100 1.00 93.75 421 VAL A N 1
ATOM 3444 C CA . VAL A 1 421 ? -1.149 0.369 1.752 1.00 93.75 421 VAL A CA 1
ATOM 3445 C C . VAL A 1 421 ? -1.286 0.554 0.244 1.00 93.75 421 VAL A C 1
ATOM 3447 O O . VAL A 1 421 ? -2.159 1.290 -0.215 1.00 93.75 421 VAL A O 1
ATOM 3450 N N . ILE A 1 422 ? -0.500 -0.179 -0.547 1.00 93.75 422 ILE A N 1
ATOM 3451 C CA . ILE A 1 422 ? -0.545 -0.111 -2.012 1.00 93.75 422 ILE A CA 1
ATOM 3452 C C . ILE A 1 422 ? -1.901 -0.577 -2.553 1.00 93.75 422 ILE A C 1
ATOM 3454 O O . ILE A 1 422 ? -2.521 0.131 -3.350 1.00 93.75 422 ILE A O 1
ATOM 3458 N N . LYS A 1 423 ? -2.403 -1.730 -2.086 1.00 92.38 423 LYS A N 1
ATOM 3459 C CA . LYS A 1 423 ? -3.726 -2.247 -2.473 1.00 92.38 423 LYS A CA 1
ATOM 3460 C C . LYS A 1 423 ? -4.845 -1.281 -2.089 1.00 92.38 423 LYS A C 1
ATOM 3462 O O . LYS A 1 423 ? -5.792 -1.119 -2.853 1.00 92.38 423 LYS A O 1
ATOM 3467 N N . THR A 1 424 ? -4.752 -0.644 -0.923 1.00 93.88 424 THR A N 1
ATOM 3468 C CA . THR A 1 424 ? -5.760 0.312 -0.449 1.00 93.88 424 THR A CA 1
ATOM 3469 C C . THR A 1 424 ? -5.735 1.594 -1.267 1.00 93.88 424 THR A C 1
ATOM 3471 O O . THR A 1 424 ? -6.797 2.056 -1.672 1.00 93.88 424 THR A O 1
ATOM 3474 N N . ALA A 1 425 ? -4.554 2.124 -1.589 1.00 94.31 425 ALA A N 1
ATOM 3475 C CA . ALA A 1 425 ? -4.422 3.280 -2.470 1.00 94.31 425 ALA A CA 1
ATOM 3476 C C . ALA A 1 425 ? -5.006 3.001 -3.867 1.00 94.31 425 ALA A C 1
ATOM 3478 O O . ALA A 1 425 ? -5.796 3.802 -4.366 1.00 94.31 425 ALA A O 1
ATOM 3479 N N . ASP A 1 426 ? -4.698 1.844 -4.466 1.00 92.62 426 ASP A N 1
ATOM 3480 C CA . ASP A 1 426 ? -5.278 1.435 -5.755 1.00 92.62 426 ASP A CA 1
ATOM 3481 C C . ASP A 1 426 ? -6.798 1.202 -5.658 1.00 92.62 426 ASP A C 1
ATOM 3483 O O . ASP A 1 426 ? -7.544 1.552 -6.574 1.00 92.62 426 ASP A O 1
ATOM 3487 N N . LYS A 1 427 ? -7.288 0.657 -4.536 1.00 91.25 427 LYS A N 1
ATOM 3488 C CA . LYS A 1 427 ? -8.724 0.469 -4.283 1.00 91.25 427 LYS A CA 1
ATOM 3489 C C . LYS A 1 427 ? -9.453 1.806 -4.185 1.00 91.25 427 LYS A C 1
ATOM 3491 O O . LYS A 1 427 ? -10.472 1.972 -4.852 1.00 91.25 427 LYS A O 1
ATOM 3496 N N . ILE A 1 428 ? -8.944 2.744 -3.387 1.00 91.62 428 ILE A N 1
ATOM 3497 C CA . ILE A 1 428 ? -9.512 4.090 -3.256 1.00 91.62 428 ILE A CA 1
ATOM 3498 C C . ILE A 1 428 ? -9.491 4.792 -4.612 1.00 91.62 428 ILE A C 1
ATOM 3500 O O . ILE A 1 428 ? -10.518 5.319 -5.024 1.00 91.62 428 ILE A O 1
ATOM 3504 N N . GLU A 1 429 ? -8.384 4.729 -5.353 1.00 88.94 429 GLU A N 1
ATOM 3505 C CA . GLU A 1 429 ? -8.335 5.261 -6.717 1.00 88.94 429 GLU A CA 1
ATOM 3506 C C . GLU A 1 429 ? -9.439 4.656 -7.592 1.00 88.94 429 GLU A C 1
ATOM 3508 O O . GLU A 1 429 ? -10.224 5.399 -8.165 1.00 88.94 429 GLU A O 1
ATOM 3513 N N . SER A 1 430 ? -9.556 3.328 -7.650 1.00 88.12 430 SER A N 1
ATOM 3514 C CA . SER A 1 430 ? -10.530 2.660 -8.526 1.00 88.12 430 SER A CA 1
ATOM 3515 C C . SER A 1 430 ? -11.996 2.983 -8.212 1.00 88.12 430 SER A C 1
ATOM 3517 O O . SER A 1 430 ? -12.863 2.812 -9.067 1.00 88.12 430 SER A O 1
ATOM 3519 N N . LEU A 1 431 ? -12.280 3.394 -6.974 1.00 84.38 431 LEU A N 1
ATOM 3520 C CA . LEU A 1 431 ? -13.628 3.689 -6.499 1.00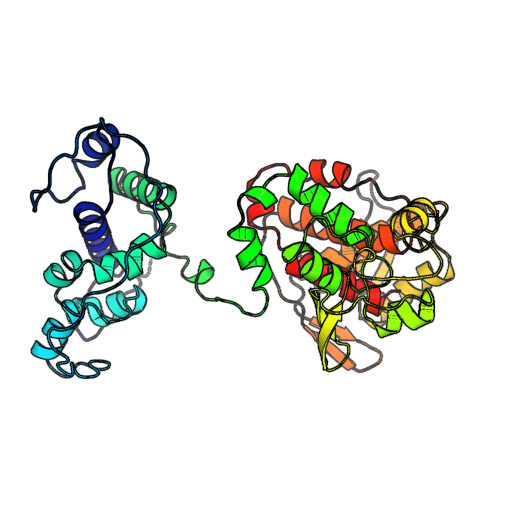 84.38 431 LEU A CA 1
ATOM 3521 C C . LEU A 1 431 ? -13.952 5.183 -6.591 1.00 84.38 431 LEU A C 1
ATOM 3523 O O . LEU A 1 431 ? -15.065 5.541 -6.973 1.00 84.38 431 LEU A O 1
ATOM 3527 N N . PHE A 1 432 ? -13.004 6.045 -6.222 1.00 77.31 432 PHE A N 1
ATOM 3528 C CA . PHE A 1 432 ? -13.241 7.471 -5.986 1.00 77.31 432 PHE A CA 1
ATOM 3529 C C . PHE A 1 432 ? -12.712 8.380 -7.106 1.00 77.31 432 PHE A C 1
ATOM 3531 O O . PHE A 1 432 ? -13.157 9.527 -7.195 1.00 77.31 432 PHE A O 1
ATOM 3538 N N . LEU A 1 433 ? -11.827 7.889 -7.983 1.00 74.25 433 LEU A N 1
ATOM 3539 C CA . LEU A 1 433 ? -11.291 8.618 -9.144 1.00 74.25 433 LEU A CA 1
ATOM 3540 C C . LEU A 1 433 ? -11.932 8.125 -10.436 1.00 74.25 433 LEU A C 1
ATOM 3542 O O . LEU A 1 433 ? -12.385 9.003 -11.213 1.00 74.25 433 LEU A O 1
#

Secondary structure (DSSP, 8-state):
-------BTTB---HHHHHHHHHHHHHHHHHHH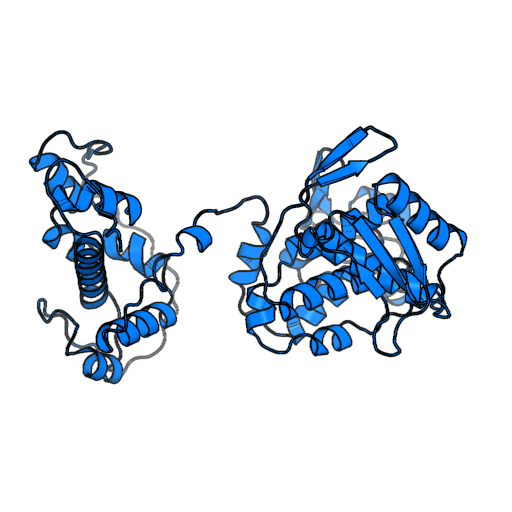----HHHHHHHTTTS---S------S---------------S--------SS--SHHHHHHHHH-SSS---HHHHHHHGGGS-HHHHHH-HHHHIIIIITT--HHHHHHHHHHHHTT---TTSS--GGGTS---GGGHHHHHHHH-TTTTSHHHHHHHHHHHHT--SS-HHHHHHHHHH-TT--SEE-HHHHHHHH--EEPTT--PEEEPPTTSS-EEEEEGGGEE-SS-HHHHHHT-GGG------B---HHHHHHHHHHHHHTTPEEEEE---TT--EEEPPGGGS--EEEEETTS-HHHHHHHHHHHHHHHHHTTT---EEE-TTT--EEE-------HHHHHHHHHHHHHHHHHHHTB-PPPHHHHGGG--STTHHHH--HHHHHHHHHHHHHHH-